Protein AF-A0A2V4E453-F1 (afdb_monomer)

Structure (mmCIF, N/CA/C/O backbone):
data_AF-A0A2V4E453-F1
#
_entry.id   AF-A0A2V4E453-F1
#
loop_
_atom_site.group_PDB
_atom_site.id
_atom_site.type_symbol
_atom_site.label_atom_id
_atom_site.label_alt_id
_atom_site.label_comp_id
_atom_site.label_asym_id
_atom_site.label_entity_id
_atom_site.label_seq_id
_atom_site.pdbx_PDB_ins_code
_atom_site.Cartn_x
_atom_site.Cartn_y
_atom_site.Cartn_z
_atom_site.occupancy
_atom_site.B_iso_or_equiv
_atom_site.auth_seq_id
_atom_site.auth_comp_id
_atom_site.auth_asym_id
_atom_site.auth_atom_id
_atom_site.pdbx_PDB_model_num
ATOM 1 N N . MET A 1 1 ? -11.123 -12.242 32.248 1.00 40.28 1 MET A N 1
ATOM 2 C CA . MET A 1 1 ? -11.750 -12.453 33.573 1.00 40.28 1 MET A CA 1
ATOM 3 C C . MET A 1 1 ? -11.151 -13.663 34.295 1.00 40.28 1 MET A C 1
ATOM 5 O O . MET A 1 1 ? -10.742 -13.491 35.431 1.00 40.28 1 MET A O 1
ATOM 9 N N . ILE A 1 2 ? -10.939 -14.805 33.621 1.00 36.38 2 ILE A N 1
ATOM 10 C CA . ILE A 1 2 ? -10.135 -15.949 34.124 1.00 36.38 2 ILE A CA 1
ATOM 11 C C . ILE A 1 2 ? -8.747 -15.535 34.652 1.00 36.38 2 ILE A C 1
ATOM 13 O O . ILE A 1 2 ? -8.344 -15.978 35.719 1.00 36.38 2 ILE A O 1
ATOM 17 N N . GLY A 1 3 ? -8.056 -14.605 33.980 1.00 37.12 3 GLY A N 1
ATOM 18 C CA . GLY A 1 3 ? -6.762 -14.096 34.457 1.00 37.12 3 GLY A CA 1
ATOM 19 C C . GLY A 1 3 ? -6.806 -13.432 35.843 1.00 37.12 3 GLY A C 1
ATOM 20 O O . GLY A 1 3 ? -5.866 -13.585 36.604 1.00 37.12 3 GLY A O 1
ATOM 21 N N . HIS A 1 4 ? -7.904 -12.764 36.217 1.00 36.34 4 HIS A N 1
ATOM 22 C CA . HIS A 1 4 ? -8.041 -12.149 37.549 1.00 36.34 4 HIS A CA 1
ATOM 23 C C . HIS A 1 4 ? -8.335 -13.181 38.650 1.00 36.34 4 HIS A C 1
ATOM 25 O O . HIS A 1 4 ? -7.918 -12.990 39.788 1.00 36.34 4 HIS A O 1
ATOM 31 N N . LEU A 1 5 ? -9.025 -14.276 38.312 1.00 36.66 5 LEU A N 1
ATOM 32 C CA . LEU A 1 5 ? -9.240 -15.406 39.221 1.00 36.66 5 LEU A CA 1
ATOM 33 C C . LEU A 1 5 ? -7.931 -16.158 39.484 1.00 36.66 5 LEU A C 1
ATOM 35 O O . LEU A 1 5 ? -7.655 -16.496 40.626 1.00 36.66 5 LEU A O 1
ATOM 39 N N . ILE A 1 6 ? -7.091 -16.336 38.461 1.00 40.25 6 ILE A N 1
ATOM 40 C CA . ILE A 1 6 ? -5.790 -17.006 38.595 1.00 40.25 6 ILE A CA 1
ATOM 41 C C . ILE A 1 6 ? -4.817 -16.164 39.446 1.00 40.25 6 ILE A C 1
ATOM 43 O O . ILE A 1 6 ? -4.213 -16.702 40.367 1.00 40.25 6 ILE A O 1
ATOM 47 N N . ILE A 1 7 ? -4.755 -14.841 39.241 1.00 36.50 7 ILE A N 1
ATOM 48 C CA . ILE A 1 7 ? -3.879 -13.919 39.999 1.00 36.50 7 ILE A CA 1
ATOM 49 C C . ILE A 1 7 ? -4.185 -13.899 41.508 1.00 36.50 7 ILE A C 1
ATOM 51 O O . ILE A 1 7 ? -3.265 -13.838 42.318 1.00 36.50 7 ILE A O 1
ATOM 55 N N . ASN A 1 8 ? -5.461 -13.961 41.910 1.00 34.75 8 ASN A N 1
ATOM 56 C CA . ASN A 1 8 ? -5.829 -13.985 43.335 1.00 34.75 8 ASN A CA 1
ATOM 57 C C . ASN A 1 8 ? -5.470 -15.302 44.026 1.00 34.75 8 ASN A C 1
ATOM 59 O O . ASN A 1 8 ? -5.319 -15.352 45.241 1.00 34.75 8 ASN A O 1
ATOM 63 N N . TYR A 1 9 ? -5.375 -16.370 43.250 1.00 36.59 9 TYR A N 1
ATOM 64 C CA . TYR A 1 9 ? -5.075 -17.694 43.749 1.00 36.59 9 TYR A CA 1
ATOM 65 C C . TYR A 1 9 ? -3.554 -17.957 43.761 1.00 36.59 9 TYR A C 1
ATOM 67 O O . TYR A 1 9 ? -3.063 -18.663 44.632 1.00 36.59 9 TYR A O 1
ATOM 75 N N . GLU A 1 10 ? -2.782 -17.340 42.855 1.00 39.22 10 GLU A N 1
ATOM 76 C CA . GLU A 1 10 ? -1.312 -17.442 42.727 1.00 39.22 10 GLU A CA 1
ATOM 77 C C . GLU A 1 10 ? -0.496 -17.101 43.994 1.00 39.22 10 GLU A C 1
ATOM 79 O O . GLU A 1 10 ? 0.698 -17.401 44.040 1.00 39.22 10 GLU A O 1
ATOM 84 N N . SER A 1 11 ? -1.099 -16.512 45.030 1.00 37.25 11 SER A N 1
ATOM 85 C CA . SER A 1 11 ? -0.417 -16.207 46.295 1.00 37.25 11 SER A CA 1
ATOM 86 C C . SER A 1 11 ? -0.322 -17.381 47.274 1.00 37.25 11 SER A C 1
ATOM 88 O O . SER A 1 11 ? 0.510 -17.327 48.177 1.00 37.25 11 SER A O 1
ATOM 90 N N . GLU A 1 12 ? -1.117 -18.443 47.109 1.00 42.88 12 GLU A N 1
ATOM 91 C CA . GLU A 1 12 ? -1.083 -19.623 47.983 1.00 42.88 12 GLU A CA 1
ATOM 92 C C . GLU A 1 12 ? -1.446 -20.893 47.200 1.00 42.88 12 GLU A C 1
ATOM 94 O O . GLU A 1 12 ? -2.620 -21.242 47.093 1.00 42.88 12 GLU A O 1
ATOM 99 N N . TRP A 1 13 ? -0.458 -21.638 46.688 1.00 47.81 13 TRP A N 1
ATOM 100 C CA . TRP A 1 13 ? -0.739 -22.982 46.168 1.00 47.81 13 TRP A CA 1
ATOM 101 C C . TRP A 1 13 ? 0.214 -24.055 46.678 1.00 47.81 13 TRP A C 1
ATOM 103 O O . TRP A 1 13 ? 1.418 -24.067 46.431 1.00 47.81 13 TRP A O 1
ATOM 113 N N . TYR A 1 14 ? -0.431 -24.991 47.361 1.00 52.28 14 TYR A N 1
ATOM 114 C CA . TYR A 1 14 ? -0.036 -26.354 47.658 1.00 52.28 14 TYR A CA 1
ATOM 115 C C . TYR A 1 14 ? -0.410 -27.228 46.451 1.00 52.28 14 TYR A C 1
ATOM 117 O O . TYR A 1 14 ? -1.550 -27.175 45.993 1.00 52.28 14 TYR A O 1
ATOM 125 N N . ALA A 1 15 ? 0.529 -28.012 45.924 1.00 49.22 15 ALA A N 1
ATOM 126 C CA . ALA A 1 15 ? 0.225 -29.032 44.924 1.00 49.22 15 ALA A CA 1
ATOM 127 C C . ALA A 1 15 ? 0.404 -30.408 45.571 1.00 49.22 15 ALA A C 1
ATOM 129 O O . ALA A 1 15 ? 1.529 -30.856 45.785 1.00 49.22 15 ALA A O 1
ATOM 130 N N . ASP A 1 16 ? -0.709 -31.048 45.918 1.00 55.22 16 ASP A N 1
ATOM 131 C CA . ASP A 1 16 ? -0.753 -32.456 46.292 1.00 55.22 16 ASP A CA 1
ATOM 132 C C . ASP A 1 16 ? -0.760 -33.361 45.061 1.00 55.22 16 ASP A C 1
ATOM 134 O O . ASP A 1 16 ? -1.177 -32.975 43.970 1.00 55.22 16 ASP A O 1
ATOM 138 N N . GLU A 1 17 ? -0.359 -34.616 45.260 1.00 58.91 17 GLU A N 1
ATOM 139 C CA . GLU A 1 17 ? -0.465 -35.671 44.247 1.00 58.91 17 GLU A CA 1
ATOM 140 C C . GLU A 1 17 ? -1.913 -35.860 43.755 1.00 58.91 17 GLU A C 1
ATOM 142 O O . GLU A 1 17 ? -2.145 -36.167 42.586 1.00 58.91 17 GLU A O 1
ATOM 147 N N . ALA A 1 18 ? -2.897 -35.604 44.624 1.00 65.06 18 ALA A N 1
ATOM 148 C CA . ALA A 1 18 ? -4.315 -35.663 44.283 1.00 65.06 18 ALA A CA 1
ATOM 149 C C . ALA A 1 18 ? -4.810 -34.455 43.457 1.00 65.06 18 ALA A C 1
ATOM 151 O O . ALA A 1 18 ? -5.952 -34.471 42.990 1.00 65.06 18 ALA A O 1
ATOM 152 N N . LEU A 1 19 ? -3.964 -33.436 43.240 1.00 66.50 19 LEU A N 1
ATOM 153 C CA . LEU A 1 19 ? -4.259 -32.219 42.478 1.00 66.50 19 LEU A CA 1
ATOM 154 C C . LEU A 1 19 ? -5.559 -31.526 42.924 1.00 66.50 19 LEU A C 1
ATOM 156 O O . LEU A 1 19 ? -6.244 -30.910 42.107 1.00 66.50 19 LEU A O 1
ATOM 160 N N . THR A 1 20 ? -5.923 -31.626 44.205 1.00 67.19 20 THR A N 1
ATOM 161 C CA . THR A 1 20 ? -7.247 -31.236 44.732 1.00 67.19 20 THR A CA 1
ATOM 162 C C . THR A 1 20 ? -7.608 -29.803 44.368 1.00 67.19 20 THR A C 1
ATOM 164 O O . THR A 1 20 ? -8.706 -29.511 43.905 1.00 67.19 20 THR A O 1
ATOM 167 N N . LYS A 1 21 ? -6.619 -28.930 44.479 1.00 63.09 21 LYS A N 1
ATOM 168 C CA . LYS A 1 21 ? -6.681 -27.507 44.181 1.00 63.09 21 LYS A CA 1
ATOM 169 C C . LYS A 1 21 ? -6.777 -27.177 42.682 1.00 63.09 21 LYS A C 1
ATOM 171 O O . LYS A 1 21 ? -7.444 -26.224 42.295 1.00 63.09 21 LYS A O 1
ATOM 176 N N . TRP A 1 22 ? -6.194 -28.009 41.824 1.00 66.00 22 TRP A N 1
ATOM 177 C CA . TRP A 1 22 ? -6.339 -27.903 40.368 1.00 66.00 22 TRP A CA 1
ATOM 178 C C . TRP A 1 22 ? -7.664 -28.479 39.866 1.00 66.00 22 TRP A C 1
ATOM 180 O O . TRP A 1 22 ? -8.128 -28.091 38.797 1.00 66.00 22 TRP A O 1
ATOM 190 N N . ASN A 1 23 ? -8.284 -29.379 40.631 1.00 71.88 23 ASN A N 1
ATOM 191 C CA . ASN A 1 23 ? -9.620 -29.886 40.335 1.00 71.88 23 ASN A CA 1
ATOM 192 C C . ASN A 1 23 ? -10.705 -28.832 40.622 1.00 71.88 23 ASN A C 1
ATOM 194 O O . ASN A 1 23 ? -11.706 -28.819 39.921 1.00 71.88 23 ASN A O 1
ATOM 198 N N . GLU A 1 24 ? -10.476 -27.871 41.528 1.00 71.31 24 GLU A N 1
ATOM 199 C CA . GLU A 1 24 ? -11.367 -26.701 41.695 1.00 71.31 24 GLU A CA 1
ATOM 200 C C . GLU A 1 24 ? -11.452 -25.851 40.406 1.00 71.31 24 GLU A C 1
ATOM 202 O O . GLU A 1 24 ? -12.472 -25.224 40.127 1.00 71.31 24 GLU A O 1
ATOM 207 N N . ILE A 1 25 ? -10.405 -25.856 39.570 1.00 68.00 25 ILE A N 1
ATOM 208 C CA . ILE A 1 25 ? -10.421 -25.185 38.258 1.00 68.00 25 ILE A CA 1
ATOM 209 C C . ILE A 1 25 ? -11.318 -25.932 37.259 1.00 68.00 25 ILE A C 1
ATOM 211 O O . ILE A 1 25 ? -11.908 -25.293 36.387 1.00 68.00 25 ILE A O 1
ATOM 215 N N . ASP A 1 26 ? -11.466 -27.254 37.387 1.00 74.06 26 ASP A N 1
ATOM 216 C CA . ASP A 1 26 ? -12.374 -28.031 36.535 1.00 74.06 26 ASP A CA 1
ATOM 217 C C . ASP A 1 26 ? -13.829 -27.571 36.750 1.00 74.06 26 ASP A C 1
ATOM 219 O O . ASP A 1 26 ? -14.558 -27.381 35.773 1.00 74.06 26 ASP A O 1
ATOM 223 N N . ASP A 1 27 ? -14.216 -27.299 38.001 1.00 76.38 27 ASP A N 1
ATOM 224 C CA . ASP A 1 27 ? -15.545 -26.778 38.349 1.00 76.38 27 ASP A CA 1
ATOM 225 C C . ASP A 1 27 ? -15.757 -25.358 37.793 1.00 76.38 27 ASP A C 1
ATOM 227 O O . ASP A 1 27 ? -16.796 -25.055 37.200 1.00 76.38 27 ASP A O 1
ATOM 231 N N . LEU A 1 28 ? -14.737 -24.495 37.879 1.00 71.75 28 LEU A N 1
ATOM 232 C CA . LEU A 1 28 ? -14.787 -23.136 37.323 1.00 71.75 28 LEU A CA 1
ATOM 233 C C . LEU A 1 28 ? -14.916 -23.114 35.792 1.00 71.75 28 LEU A C 1
ATOM 235 O O . LEU A 1 28 ? -15.565 -22.221 35.239 1.00 71.75 28 LEU A O 1
ATOM 239 N N . LEU A 1 29 ? -14.312 -24.077 35.090 1.00 70.75 29 LEU A N 1
ATOM 240 C CA . LEU A 1 29 ? -14.463 -24.211 33.638 1.00 70.75 29 LEU A CA 1
ATOM 241 C C . LEU A 1 29 ? -15.908 -24.553 33.248 1.00 70.75 29 LEU A C 1
ATOM 243 O O . LEU A 1 29 ? -16.385 -24.076 32.213 1.00 70.75 29 LEU A O 1
ATOM 247 N N . GLU A 1 30 ? -16.610 -25.344 34.063 1.00 80.25 30 GLU A N 1
ATOM 248 C CA . GLU A 1 30 ? -18.025 -25.663 33.839 1.00 80.25 30 GLU A CA 1
ATOM 249 C C . GLU A 1 30 ? -18.926 -24.461 34.162 1.00 80.25 30 GLU A C 1
ATOM 251 O O . GLU A 1 30 ? -19.830 -24.132 33.387 1.00 80.25 30 GLU A O 1
ATOM 256 N N . GLU A 1 31 ? -18.636 -23.725 35.240 1.00 77.69 31 GLU A N 1
ATOM 257 C CA . GLU A 1 31 ? -19.344 -22.478 35.550 1.00 77.69 31 GLU A CA 1
ATOM 258 C C . GLU A 1 31 ? -19.208 -21.435 34.430 1.00 77.69 31 GLU A C 1
ATOM 260 O O . GLU A 1 31 ? -20.178 -20.758 34.075 1.00 77.69 31 GLU A O 1
ATOM 265 N N . GLU A 1 32 ? -18.012 -21.288 33.858 1.00 73.62 32 GLU A N 1
ATOM 266 C CA . GLU A 1 32 ? -17.752 -20.336 32.777 1.00 73.62 32 GLU A CA 1
ATOM 267 C C . GLU A 1 32 ? -18.482 -20.722 31.486 1.00 73.62 32 GLU A C 1
ATOM 269 O O . GLU A 1 32 ? -19.086 -19.865 30.837 1.00 73.62 32 GLU A O 1
ATOM 274 N N . LYS A 1 33 ? -18.503 -22.013 31.136 1.00 84.31 33 LYS A N 1
ATOM 275 C CA . LYS A 1 33 ? -19.305 -22.526 30.015 1.00 84.31 33 LYS A CA 1
ATOM 276 C C . LYS A 1 33 ? -20.774 -22.149 30.183 1.00 84.31 33 LYS A C 1
ATOM 278 O O . LYS A 1 33 ? -21.385 -21.642 29.241 1.00 84.31 33 LYS A O 1
ATOM 283 N N . GLN A 1 34 ? -21.335 -22.327 31.381 1.00 84.94 34 GLN A N 1
ATOM 284 C CA . GLN A 1 34 ? -22.729 -21.967 31.634 1.00 84.94 34 GLN A CA 1
ATOM 285 C C . GLN A 1 34 ? -22.961 -20.451 31.534 1.00 84.94 34 GLN A C 1
ATOM 287 O O . GLN A 1 34 ? -23.951 -20.019 30.941 1.00 84.94 34 GLN A O 1
ATOM 292 N N . LYS A 1 35 ? -22.035 -19.624 32.039 1.00 78.94 35 LYS A N 1
ATOM 293 C CA . LYS A 1 35 ? -22.099 -18.157 31.889 1.00 78.94 35 LYS A CA 1
ATOM 294 C C . LYS A 1 35 ? -22.098 -17.730 30.420 1.00 78.94 35 LYS A C 1
ATOM 296 O O . LYS A 1 35 ? -22.889 -16.866 30.040 1.00 78.94 35 LYS A O 1
ATOM 301 N N . GLN A 1 36 ? -21.252 -18.339 29.590 1.00 70.44 36 GLN A N 1
ATOM 302 C CA . GLN A 1 36 ? -21.176 -18.032 28.160 1.00 70.44 36 GLN A CA 1
ATOM 303 C C . GLN A 1 36 ? -22.429 -18.471 27.403 1.00 70.44 36 GLN A C 1
ATOM 305 O O . GLN A 1 36 ? -22.935 -17.701 26.585 1.00 70.44 36 GLN A O 1
ATOM 310 N N . LYS A 1 37 ? -22.981 -19.650 27.717 1.00 87.38 37 LYS A N 1
ATOM 311 C CA . LYS A 1 37 ? -24.271 -20.088 27.165 1.00 87.38 37 LYS A CA 1
ATOM 312 C C . LYS A 1 37 ? -25.384 -19.098 27.499 1.00 87.38 37 LYS A C 1
ATOM 314 O O . LYS A 1 37 ? -26.047 -18.622 26.584 1.00 87.38 37 LYS A O 1
ATOM 319 N N . ASN A 1 38 ? -25.505 -18.693 28.763 1.00 87.50 38 ASN A N 1
ATOM 320 C CA . ASN A 1 38 ? -26.517 -17.721 29.190 1.00 87.50 38 ASN A CA 1
ATOM 321 C C . ASN A 1 38 ? -26.368 -16.364 28.468 1.00 87.50 38 ASN A C 1
ATOM 323 O O . ASN A 1 38 ? -27.360 -15.716 28.134 1.00 87.50 38 ASN A O 1
ATOM 327 N N . LEU A 1 39 ? -25.132 -15.916 28.209 1.00 83.62 39 LEU A N 1
ATOM 328 C CA . LEU A 1 39 ? -24.877 -14.679 27.466 1.00 83.62 39 LEU A CA 1
ATOM 329 C C . LEU A 1 39 ? -25.302 -14.796 25.996 1.00 83.62 39 LEU A C 1
ATOM 331 O O . LEU A 1 39 ? -25.915 -13.873 25.461 1.00 83.62 39 LEU A O 1
ATOM 335 N N . ILE A 1 40 ? -24.993 -15.924 25.355 1.00 79.38 40 ILE A N 1
ATOM 336 C CA . ILE A 1 40 ? -25.387 -16.199 23.970 1.00 79.38 40 ILE A CA 1
ATOM 337 C C . ILE A 1 40 ? -26.906 -16.312 23.860 1.00 79.38 40 ILE A C 1
ATOM 339 O O . ILE A 1 40 ? -27.481 -15.728 22.949 1.00 79.38 40 ILE A O 1
ATOM 343 N N . GLU A 1 41 ? -27.577 -16.978 24.799 1.00 87.00 41 GLU A N 1
ATOM 344 C CA . GLU A 1 41 ? -29.043 -17.028 24.840 1.00 87.00 41 GLU A CA 1
ATOM 345 C C . GLU A 1 41 ? -29.650 -15.628 24.909 1.00 87.00 41 GLU A C 1
ATOM 347 O O . GLU A 1 41 ? -30.504 -15.294 24.088 1.00 87.00 41 GLU A O 1
ATOM 352 N N . LYS A 1 42 ? -29.130 -14.772 25.797 1.00 88.31 42 LYS A N 1
ATOM 353 C CA . LYS A 1 42 ? -29.570 -13.377 25.900 1.00 88.31 42 LYS A CA 1
ATOM 354 C C . LYS A 1 42 ? -29.367 -12.609 24.589 1.00 88.31 42 LYS A C 1
ATOM 356 O O . LYS A 1 42 ? -30.260 -11.886 24.157 1.00 88.31 42 LYS A O 1
ATOM 361 N N . GLN A 1 43 ? -28.224 -12.784 23.927 1.00 84.38 43 GLN A N 1
ATOM 362 C CA . GLN A 1 43 ? -27.953 -12.152 22.632 1.00 84.38 43 GLN A CA 1
ATOM 363 C C . GLN A 1 43 ? -28.871 -12.677 21.522 1.00 84.38 43 GLN A C 1
ATOM 365 O O . GLN A 1 43 ? -29.301 -11.910 20.660 1.00 84.38 43 GLN A O 1
ATOM 370 N N . LEU A 1 44 ? -29.177 -13.974 21.512 1.00 85.25 44 LEU A N 1
ATOM 371 C CA . LEU A 1 44 ? -30.108 -14.566 20.553 1.00 85.25 44 LEU A CA 1
ATOM 372 C C . LEU A 1 44 ? -31.524 -14.008 20.752 1.00 85.25 44 LEU A C 1
ATOM 374 O O . LEU A 1 44 ? -32.204 -13.727 19.764 1.00 85.25 44 LEU A O 1
ATOM 378 N N . ASP A 1 45 ? -31.935 -13.794 22.003 1.00 89.88 45 ASP A N 1
ATOM 379 C CA . ASP A 1 45 ? -33.220 -13.183 22.352 1.00 89.88 45 ASP A CA 1
ATOM 380 C C . ASP A 1 45 ? -33.281 -11.709 21.924 1.00 89.88 45 ASP A C 1
ATOM 382 O O . ASP A 1 45 ? -34.229 -11.304 21.253 1.00 89.88 45 ASP A O 1
ATOM 386 N N . GLU A 1 46 ? -32.237 -10.923 22.210 1.00 90.69 46 GLU A N 1
ATOM 387 C CA . GLU A 1 46 ? -32.118 -9.514 21.791 1.00 90.69 46 GLU A CA 1
ATOM 388 C C . GLU A 1 46 ? -32.172 -9.343 20.261 1.00 90.69 46 GLU A C 1
ATOM 390 O O . GLU A 1 46 ? -32.668 -8.334 19.758 1.00 90.69 46 GLU A O 1
ATOM 395 N N . ASN A 1 47 ? -31.709 -10.345 19.509 1.00 86.88 47 ASN A N 1
ATOM 396 C CA . ASN A 1 47 ? -31.736 -10.360 18.045 1.00 86.88 47 ASN A CA 1
ATOM 397 C C . ASN A 1 47 ? -32.979 -11.056 17.452 1.00 86.88 47 ASN A C 1
ATOM 399 O O . ASN A 1 47 ? -33.023 -11.289 16.241 1.00 86.88 47 ASN A O 1
ATOM 403 N N . ASN A 1 48 ? -33.990 -11.390 18.266 1.00 92.06 48 ASN A N 1
ATOM 404 C CA . ASN A 1 48 ? -35.211 -12.098 17.853 1.00 92.06 48 ASN A CA 1
ATOM 405 C C . ASN A 1 48 ? -34.947 -13.422 17.102 1.00 92.06 48 ASN A C 1
ATOM 407 O O . ASN A 1 48 ? -35.712 -13.825 16.219 1.00 92.06 48 ASN A O 1
ATOM 411 N N . ILE A 1 49 ? -33.864 -14.129 17.436 1.00 82.88 49 ILE A N 1
ATOM 412 C CA . ILE A 1 49 ? -33.531 -15.423 16.834 1.00 82.88 49 ILE A CA 1
ATOM 413 C C . ILE A 1 49 ? -34.245 -16.526 17.619 1.00 82.88 49 ILE A C 1
ATOM 415 O O . ILE A 1 49 ? -33.744 -17.039 18.618 1.00 82.88 49 ILE A O 1
ATOM 419 N N . THR A 1 50 ? -35.425 -16.916 17.139 1.00 89.00 50 THR A N 1
ATOM 420 C CA . THR A 1 50 ? -36.293 -17.919 17.787 1.00 89.00 50 THR A CA 1
ATOM 421 C C . THR A 1 50 ? -36.200 -19.313 17.166 1.00 89.00 50 THR A C 1
ATOM 423 O O . THR A 1 50 ? -36.730 -20.274 17.716 1.00 89.00 50 THR A O 1
ATOM 426 N N . ILE A 1 51 ? -35.528 -19.444 16.016 1.00 91.62 51 ILE A N 1
ATOM 427 C CA . ILE A 1 51 ? -35.456 -20.699 15.261 1.00 91.62 51 ILE A CA 1
ATOM 428 C C . ILE A 1 51 ? -34.565 -21.715 16.011 1.00 91.62 51 ILE A C 1
ATOM 430 O O . ILE A 1 51 ? -33.363 -21.453 16.118 1.00 91.62 51 ILE A O 1
ATOM 434 N N . PRO A 1 52 ? -35.091 -22.882 16.448 1.00 90.38 52 PRO A N 1
ATOM 435 C CA . PRO A 1 52 ? -34.376 -23.811 17.334 1.00 90.38 52 PRO A CA 1
ATOM 436 C C . PRO A 1 52 ? -33.000 -24.240 16.819 1.00 90.38 52 PRO A C 1
ATOM 438 O O . PRO A 1 52 ? -32.005 -24.017 17.497 1.00 90.38 52 PRO A O 1
ATOM 441 N N . TYR A 1 53 ? -32.901 -24.700 15.565 1.00 88.75 53 TYR A N 1
ATOM 442 C CA . TYR A 1 53 ? -31.628 -25.199 15.026 1.00 88.75 53 TYR A CA 1
ATOM 443 C C . TYR A 1 53 ? -30.501 -24.150 15.024 1.00 88.75 53 TYR A C 1
ATOM 445 O O . TYR A 1 53 ? -29.329 -24.504 15.112 1.00 88.75 53 TYR A O 1
ATOM 453 N N . LYS A 1 54 ? -30.829 -22.853 14.905 1.00 79.88 54 LYS A N 1
ATOM 454 C CA . LYS A 1 54 ? -29.826 -21.775 14.936 1.00 79.88 54 LYS A CA 1
ATOM 455 C C . LYS A 1 54 ? -29.321 -21.523 16.350 1.00 79.88 54 LYS A C 1
ATOM 457 O O . LYS A 1 54 ? -28.149 -21.199 16.522 1.00 79.88 54 LYS A O 1
ATOM 462 N N . ARG A 1 55 ? -30.205 -21.659 17.338 1.00 89.25 55 ARG A N 1
ATOM 463 C CA . ARG A 1 55 ? -29.867 -21.516 18.756 1.00 89.25 55 ARG A CA 1
ATOM 464 C C . ARG A 1 55 ? -29.036 -22.706 19.218 1.00 89.25 55 ARG A C 1
ATOM 466 O O . ARG A 1 55 ? -27.967 -22.501 19.779 1.00 89.25 55 ARG A O 1
ATOM 473 N N . ASP A 1 56 ? -29.462 -23.916 18.863 1.00 89.69 56 ASP A N 1
ATOM 474 C CA . ASP A 1 56 ? -28.741 -25.153 19.170 1.00 89.69 56 ASP A CA 1
ATOM 475 C C . ASP A 1 56 ? -27.330 -25.126 18.578 1.00 89.69 56 ASP A C 1
ATOM 477 O O . ASP A 1 56 ? -26.364 -25.405 19.279 1.00 89.69 56 ASP A O 1
ATOM 481 N N . HIS A 1 57 ? -27.191 -24.691 17.321 1.00 85.31 57 HIS A N 1
ATOM 482 C CA . HIS A 1 57 ? -25.885 -24.519 16.684 1.00 85.31 57 HIS A CA 1
ATOM 483 C C . HIS A 1 57 ? -25.012 -23.468 17.394 1.00 85.31 57 HIS A C 1
ATOM 485 O O . HIS A 1 57 ? -23.805 -23.643 17.523 1.00 85.31 57 HIS A O 1
ATOM 491 N N . ALA A 1 58 ? -25.581 -22.349 17.851 1.00 78.94 58 ALA A N 1
ATOM 492 C CA . ALA A 1 58 ? -24.815 -21.331 18.572 1.00 78.94 58 ALA A CA 1
ATOM 493 C C . ALA A 1 58 ? -24.322 -21.836 19.940 1.00 78.94 58 ALA A C 1
ATOM 495 O O . ALA A 1 58 ? -23.194 -21.544 20.332 1.00 78.94 58 ALA A O 1
ATOM 496 N N . LEU A 1 59 ? -25.141 -22.624 20.642 1.00 87.44 59 LEU A N 1
ATOM 497 C CA . LEU A 1 59 ? -24.787 -23.213 21.933 1.00 87.44 59 LEU A CA 1
ATOM 498 C C . LEU A 1 59 ? -23.821 -24.396 21.793 1.00 87.44 59 LEU A C 1
ATOM 500 O O . LEU A 1 59 ? -22.921 -24.529 22.622 1.00 87.44 59 LEU A O 1
ATOM 504 N N . SER A 1 60 ? -23.937 -25.201 20.731 1.00 88.25 60 SER A N 1
ATOM 505 C CA . SER A 1 60 ? -23.028 -26.328 20.479 1.00 88.25 60 SER A CA 1
ATOM 506 C C . SER A 1 60 ? -21.596 -25.867 20.211 1.00 88.25 60 SER A C 1
ATOM 508 O O . SER A 1 60 ? -20.646 -26.539 20.595 1.00 88.25 60 SER A O 1
ATOM 510 N N . MET A 1 61 ? -21.416 -24.682 19.620 1.00 78.12 61 MET A N 1
ATOM 511 C CA . MET A 1 61 ? -20.089 -24.084 19.445 1.00 78.12 61 MET A CA 1
ATOM 512 C C . MET A 1 61 ? -19.400 -23.788 20.787 1.00 78.12 61 MET A C 1
ATOM 514 O O . MET A 1 61 ? -18.176 -23.869 20.874 1.00 78.12 61 MET A O 1
ATOM 518 N N . VAL A 1 62 ? -20.165 -23.468 21.839 1.00 78.31 62 VAL A N 1
ATOM 519 C CA . VAL A 1 62 ? -19.627 -23.286 23.200 1.00 78.31 62 VAL A CA 1
ATOM 520 C C . VAL A 1 62 ? -19.185 -24.626 23.777 1.00 78.31 62 VAL A C 1
ATOM 522 O O . VAL A 1 62 ? -18.115 -24.705 24.377 1.00 78.31 62 VAL A O 1
ATOM 525 N N . ASP A 1 63 ? -19.972 -25.681 23.556 1.00 83.94 63 ASP A N 1
ATOM 526 C CA . ASP A 1 63 ? -19.623 -27.040 23.979 1.00 83.94 63 ASP A CA 1
ATOM 527 C C . ASP A 1 63 ? -18.332 -27.522 23.302 1.00 83.94 63 ASP A C 1
ATOM 529 O O . ASP A 1 63 ? -17.417 -27.981 23.984 1.00 83.94 63 ASP A O 1
ATOM 533 N N . ASP A 1 64 ? -18.192 -27.312 21.990 1.00 78.81 64 ASP A N 1
ATOM 534 C CA . ASP A 1 64 ? -16.989 -27.681 21.235 1.00 78.81 64 ASP A CA 1
ATOM 535 C C . ASP A 1 64 ? -15.726 -26.960 21.736 1.00 78.81 64 ASP A C 1
ATOM 537 O O . ASP A 1 64 ? -14.632 -27.534 21.772 1.00 78.81 64 ASP A O 1
ATOM 541 N N . VAL A 1 65 ? -15.849 -25.679 22.095 1.00 69.56 65 VAL A N 1
ATOM 542 C CA . VAL A 1 65 ? -14.740 -24.883 22.646 1.00 69.56 65 VAL A CA 1
ATOM 543 C C . VAL A 1 65 ? -14.409 -25.327 24.069 1.00 69.56 65 VAL A C 1
ATOM 545 O O . VAL A 1 65 ? -13.228 -25.453 24.410 1.00 69.56 65 VAL A O 1
ATOM 548 N N . HIS A 1 66 ? -15.420 -25.608 24.889 1.00 76.62 66 HIS A N 1
ATOM 549 C CA . HIS A 1 66 ? -15.232 -26.110 26.244 1.00 76.62 66 HIS A CA 1
ATOM 550 C C . HIS A 1 66 ? -14.525 -27.474 26.253 1.00 76.62 66 HIS A C 1
ATOM 552 O O . HIS A 1 66 ? -13.524 -27.627 26.951 1.00 76.62 66 HIS A O 1
ATOM 558 N N . GLU A 1 67 ? -14.949 -28.431 25.423 1.00 77.00 67 GLU A N 1
ATOM 559 C CA . GLU A 1 67 ? -14.324 -29.761 25.346 1.00 77.00 67 GLU A CA 1
ATOM 560 C C . GLU A 1 67 ? -12.852 -29.690 24.920 1.00 77.00 67 GLU A C 1
ATOM 562 O O . GLU A 1 67 ? -11.981 -30.330 25.519 1.00 77.00 67 GLU A O 1
ATOM 567 N N . LYS A 1 68 ? -12.528 -28.835 23.942 1.00 72.19 68 LYS A N 1
ATOM 568 C CA . LYS A 1 68 ? -11.129 -28.568 23.565 1.00 72.19 68 LYS A CA 1
ATOM 569 C C . LYS A 1 68 ? -10.329 -27.994 24.732 1.00 72.19 68 LYS A C 1
ATOM 571 O O . LYS A 1 68 ? -9.194 -28.408 24.962 1.00 72.19 68 LYS A O 1
ATOM 576 N N . THR A 1 69 ? -10.919 -27.063 25.475 1.00 68.81 69 THR A N 1
ATOM 577 C CA . THR A 1 69 ? -10.271 -26.395 26.611 1.00 68.81 69 THR A CA 1
ATOM 578 C C . THR A 1 69 ? -10.001 -27.385 27.741 1.00 68.81 69 THR A C 1
ATOM 580 O O . THR A 1 69 ? -8.886 -27.439 28.258 1.00 68.81 69 THR A O 1
ATOM 583 N N . LYS A 1 70 ? -10.976 -28.240 28.056 1.00 75.00 70 LYS A N 1
ATOM 584 C CA . LYS A 1 70 ? -10.849 -29.328 29.028 1.00 75.00 70 LYS A CA 1
ATOM 585 C C . LYS A 1 70 ? -9.776 -30.334 28.618 1.00 75.00 70 LYS A C 1
ATOM 587 O O . LYS A 1 70 ? -8.949 -30.709 29.443 1.00 75.00 70 LYS A O 1
ATOM 592 N N . SER A 1 71 ? -9.729 -30.727 27.344 1.00 71.12 71 SER A N 1
ATOM 593 C CA . SER A 1 71 ? -8.693 -31.633 26.834 1.00 71.12 71 SER A CA 1
ATOM 594 C C . SER A 1 71 ? -7.285 -31.039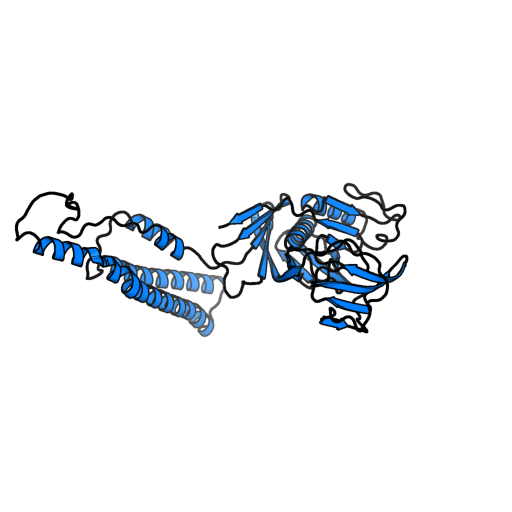 26.970 1.00 71.12 71 SER A C 1
ATOM 596 O O . SER A 1 71 ? -6.378 -31.717 27.453 1.00 71.12 71 SER A O 1
ATOM 598 N N . ILE A 1 72 ? -7.104 -29.760 26.623 1.00 69.56 72 ILE A N 1
ATOM 599 C CA . ILE A 1 72 ? -5.825 -29.052 26.792 1.00 69.56 72 ILE A CA 1
ATOM 600 C C . ILE A 1 72 ? -5.447 -28.948 28.273 1.00 69.56 72 ILE A C 1
ATOM 602 O O . ILE A 1 72 ? -4.285 -29.136 28.630 1.00 69.56 72 ILE A O 1
ATOM 606 N N . TRP A 1 73 ? -6.421 -28.677 29.141 1.00 75.75 73 TRP A N 1
ATOM 607 C CA . TRP A 1 73 ? -6.209 -28.596 30.581 1.00 75.75 73 TRP A CA 1
ATOM 608 C C . TRP A 1 73 ? -5.776 -29.933 31.190 1.00 75.75 73 TRP A C 1
ATOM 610 O O . TRP A 1 73 ? -4.841 -29.980 31.985 1.00 75.75 73 TRP A O 1
ATOM 620 N N . GLN A 1 74 ? -6.378 -31.042 30.761 1.00 75.50 74 GLN A N 1
ATOM 621 C CA . GLN A 1 74 ? -5.957 -32.375 31.197 1.00 75.50 74 GLN A CA 1
ATOM 622 C C . GLN A 1 74 ? -4.539 -32.711 30.725 1.00 75.50 74 GLN A C 1
ATOM 624 O O . GLN A 1 74 ? -3.726 -33.192 31.512 1.00 75.50 74 GLN A O 1
ATOM 629 N N . LEU A 1 75 ? -4.198 -32.387 29.474 1.00 69.62 75 LEU A N 1
ATOM 630 C CA . LEU A 1 75 ? -2.825 -32.537 28.984 1.00 69.62 75 LEU A CA 1
ATOM 631 C C . LEU A 1 75 ? -1.833 -31.711 29.810 1.00 69.62 75 LEU A C 1
ATOM 633 O O . LEU A 1 75 ? -0.727 -32.176 30.069 1.00 69.62 75 LEU A O 1
ATOM 637 N N . GLU A 1 76 ? -2.228 -30.524 30.267 1.00 64.50 76 GLU A N 1
ATOM 638 C CA . GLU A 1 76 ? -1.391 -29.694 31.130 1.00 64.50 76 GLU A CA 1
ATOM 639 C C . GLU A 1 76 ? -1.150 -30.317 32.505 1.00 64.50 76 GLU A C 1
ATOM 641 O O . GLU A 1 76 ? -0.009 -30.338 32.9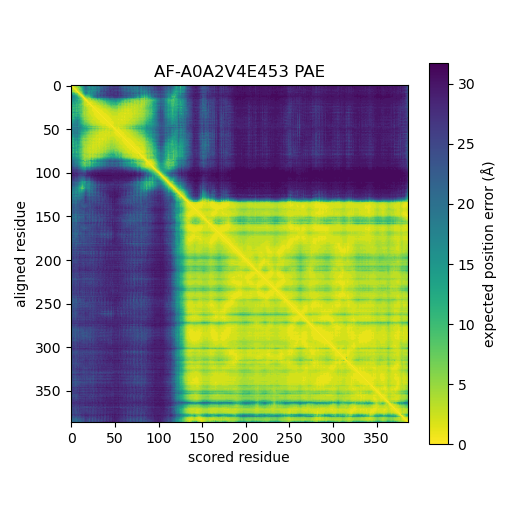87 1.00 64.50 76 GLU A O 1
ATOM 646 N N . LYS A 1 77 ? -2.208 -30.862 33.116 1.00 69.94 77 LYS A N 1
ATOM 647 C CA . LYS A 1 77 ? -2.107 -31.582 34.388 1.00 69.94 77 LYS A CA 1
ATOM 648 C C . LYS A 1 77 ? -1.118 -32.745 34.277 1.00 69.94 77 LYS A C 1
ATOM 650 O O . LYS A 1 77 ? -0.223 -32.865 35.113 1.00 69.94 77 LYS A O 1
ATOM 655 N N . GLU A 1 78 ? -1.216 -33.538 33.212 1.00 74.94 78 GLU A N 1
ATOM 656 C CA . GLU A 1 78 ? -0.385 -34.733 33.019 1.00 74.94 78 GLU A CA 1
ATOM 657 C C . GLU A 1 78 ? 1.052 -34.439 32.573 1.00 74.94 78 GLU A C 1
ATOM 659 O O . GLU A 1 78 ? 1.991 -35.050 33.074 1.00 74.94 78 GLU A O 1
ATOM 664 N N . GLN A 1 79 ? 1.250 -33.532 31.616 1.00 65.81 79 GLN A N 1
ATOM 665 C CA . GLN A 1 79 ? 2.555 -33.360 30.965 1.00 65.81 79 GLN A CA 1
ATOM 666 C C . GLN A 1 79 ? 3.432 -32.304 31.627 1.00 65.81 79 GLN A C 1
ATOM 668 O O . GLN A 1 79 ? 4.639 -32.275 31.388 1.00 65.81 79 GLN A O 1
ATOM 673 N N . ARG A 1 80 ? 2.846 -31.416 32.436 1.00 60.34 80 ARG A N 1
ATOM 674 C CA . ARG A 1 80 ? 3.580 -30.314 33.061 1.00 60.34 80 ARG A CA 1
ATOM 675 C C . ARG A 1 80 ? 3.419 -30.266 34.567 1.00 60.34 80 ARG A C 1
ATOM 677 O O . ARG A 1 80 ? 4.436 -30.189 35.251 1.00 60.34 80 ARG A O 1
ATOM 684 N N . ILE A 1 81 ? 2.197 -30.323 35.094 1.00 65.62 81 ILE A N 1
ATOM 685 C CA . ILE A 1 81 ? 1.974 -30.146 36.538 1.00 65.62 81 ILE A CA 1
ATOM 686 C C . ILE A 1 81 ? 2.500 -31.357 37.314 1.00 65.62 81 ILE A C 1
ATOM 688 O O . ILE A 1 81 ? 3.368 -31.181 38.165 1.00 65.62 81 ILE A O 1
ATOM 692 N N . LYS A 1 82 ? 2.069 -32.581 36.974 1.00 68.12 82 LYS A N 1
ATOM 693 C CA . LYS A 1 82 ? 2.535 -33.802 37.657 1.00 68.12 82 LYS A CA 1
ATOM 694 C C . LYS A 1 82 ? 4.057 -34.007 37.581 1.00 68.12 82 LYS A C 1
ATOM 696 O O . LYS A 1 82 ? 4.656 -34.227 38.628 1.00 68.12 82 LYS A O 1
ATOM 701 N N . PRO A 1 83 ? 4.732 -33.863 36.420 1.00 63.84 83 PRO A N 1
ATOM 702 C CA . PRO A 1 83 ? 6.189 -34.008 36.348 1.00 63.84 83 PRO A CA 1
ATOM 703 C C . PRO A 1 83 ? 6.957 -32.904 37.089 1.00 63.84 83 PRO A C 1
ATOM 705 O O . PRO A 1 83 ? 8.120 -33.085 37.437 1.00 63.84 83 PRO A O 1
ATOM 708 N N . SER A 1 84 ? 6.319 -31.760 37.361 1.00 59.94 84 SER A N 1
ATOM 709 C CA . SER A 1 84 ? 6.914 -30.686 38.166 1.00 59.94 84 SER A CA 1
ATOM 710 C C . SER A 1 84 ? 6.857 -30.961 39.677 1.00 59.94 84 SER A C 1
ATOM 712 O O . SER A 1 84 ? 7.438 -30.197 40.446 1.00 59.94 84 SER A O 1
ATOM 714 N N . LEU A 1 85 ? 6.235 -32.065 40.116 1.00 62.53 85 LEU A N 1
ATOM 715 C CA . LEU A 1 85 ? 6.205 -32.523 41.514 1.00 62.53 85 LEU A CA 1
ATOM 716 C C . LEU A 1 85 ? 7.482 -33.282 41.936 1.00 62.53 85 LEU A C 1
ATOM 718 O O . LEU A 1 85 ? 7.480 -34.009 42.927 1.00 62.53 85 LEU A O 1
ATOM 722 N N . TRP A 1 86 ? 8.597 -33.082 41.225 1.00 59.88 86 TRP A N 1
ATOM 723 C CA . TRP A 1 86 ? 9.912 -33.682 41.507 1.00 59.88 86 TRP A CA 1
ATOM 724 C C . TRP A 1 86 ? 10.425 -33.415 42.935 1.00 59.88 86 TRP A C 1
ATOM 726 O O . TRP A 1 86 ? 11.285 -34.134 43.444 1.00 59.88 86 TRP A O 1
ATOM 736 N N . TRP A 1 87 ? 9.895 -32.387 43.606 1.00 56.81 87 TRP A N 1
ATOM 737 C CA . TRP A 1 87 ? 10.226 -32.070 44.991 1.00 56.81 87 TRP A CA 1
ATOM 738 C C . TRP A 1 87 ? 9.842 -33.198 45.959 1.00 56.81 87 TRP A C 1
ATOM 740 O O . TRP A 1 87 ? 10.526 -33.355 46.965 1.00 56.81 87 TRP A O 1
ATOM 750 N N . LEU A 1 88 ? 8.809 -34.002 45.665 1.00 56.88 88 LEU A N 1
ATOM 751 C CA . LEU A 1 88 ? 8.401 -35.133 46.506 1.00 56.88 88 LEU A CA 1
ATOM 752 C C . LEU A 1 88 ? 9.477 -36.226 46.498 1.00 56.88 88 LEU A C 1
ATOM 754 O O . LEU A 1 88 ? 9.880 -36.711 47.552 1.00 56.88 88 LEU A O 1
ATOM 758 N N . GLU A 1 89 ? 10.013 -36.551 45.320 1.00 60.31 89 GLU A N 1
ATOM 759 C CA . GLU A 1 89 ? 11.118 -37.503 45.156 1.00 60.31 89 GLU A CA 1
ATOM 760 C C . GLU A 1 89 ? 12.407 -36.995 45.824 1.00 60.31 89 GLU A C 1
ATOM 762 O O . GLU A 1 89 ? 13.132 -37.753 46.476 1.00 60.31 89 GLU A O 1
ATOM 767 N N . VAL A 1 90 ? 12.682 -35.691 45.721 1.00 56.53 90 VAL A N 1
ATOM 768 C CA . VAL A 1 90 ? 13.849 -35.060 46.357 1.00 56.53 90 VAL A CA 1
ATOM 769 C C . VAL A 1 90 ? 13.702 -34.972 47.882 1.00 56.53 90 VAL A C 1
ATOM 771 O O . VAL A 1 90 ? 14.662 -35.251 48.596 1.00 56.53 90 VAL A O 1
ATOM 774 N N . ALA A 1 91 ? 12.513 -34.674 48.406 1.00 56.09 91 ALA A N 1
ATOM 775 C CA . ALA A 1 91 ? 12.240 -34.681 49.844 1.00 56.09 91 ALA A CA 1
ATOM 776 C C . ALA A 1 91 ? 12.312 -36.103 50.438 1.00 56.09 91 ALA A C 1
ATOM 778 O O . ALA A 1 91 ? 12.937 -36.307 51.481 1.00 56.09 91 ALA A O 1
ATOM 779 N N . LEU A 1 92 ? 11.743 -37.104 49.752 1.00 60.38 92 LEU A N 1
ATOM 780 C CA . LEU A 1 92 ? 11.801 -38.513 50.163 1.00 60.38 92 LEU A CA 1
ATOM 781 C C . LEU A 1 92 ? 13.237 -39.062 50.136 1.00 60.38 92 LEU A C 1
ATOM 783 O O . LEU A 1 92 ? 13.659 -39.730 51.081 1.00 60.38 92 LEU A O 1
ATOM 787 N N . SER A 1 93 ? 14.015 -38.746 49.095 1.00 60.06 93 SER A N 1
ATOM 788 C CA . SER A 1 93 ? 15.414 -39.187 48.980 1.00 60.06 93 SER A CA 1
ATOM 789 C C . SER A 1 93 ? 16.340 -38.536 50.018 1.00 60.06 93 SER A C 1
ATOM 791 O O . SER A 1 93 ? 17.245 -39.196 50.537 1.00 60.06 93 SER A O 1
ATOM 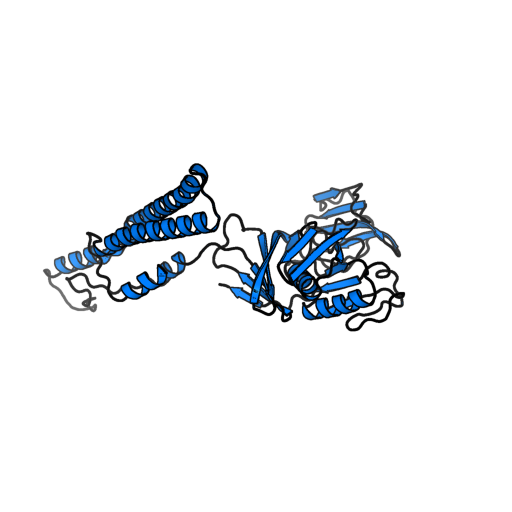793 N N . GLN A 1 94 ? 16.089 -37.281 50.404 1.00 53.97 94 GLN A N 1
ATOM 794 C CA . GLN A 1 94 ? 16.813 -36.619 51.497 1.00 53.97 94 GLN A CA 1
ATOM 795 C C . GLN A 1 94 ? 16.496 -37.226 52.873 1.00 53.97 94 GLN A C 1
ATOM 797 O O . GLN A 1 94 ? 17.407 -37.402 53.688 1.00 53.97 94 GLN A O 1
ATOM 802 N N . ALA A 1 95 ? 15.244 -37.624 53.126 1.00 55.50 95 ALA A N 1
ATOM 803 C CA . ALA A 1 95 ? 14.869 -38.305 54.367 1.00 55.50 95 ALA A CA 1
ATOM 804 C C . ALA A 1 95 ? 15.594 -39.659 54.528 1.00 55.50 95 ALA A C 1
ATOM 806 O O . ALA A 1 95 ? 16.011 -40.010 55.632 1.00 55.50 95 ALA A O 1
ATOM 807 N N . THR A 1 96 ? 15.836 -40.383 53.428 1.00 51.84 96 THR A N 1
ATOM 808 C CA . THR A 1 96 ? 16.574 -41.662 53.440 1.00 51.84 96 THR A CA 1
ATOM 809 C C . THR A 1 96 ? 18.095 -41.538 53.603 1.00 51.84 96 THR A C 1
ATOM 811 O O . THR A 1 96 ? 18.741 -42.509 53.986 1.00 51.84 96 THR A O 1
ATOM 814 N N . LEU A 1 97 ? 18.689 -40.364 53.361 1.00 50.72 97 LEU A N 1
ATOM 815 C CA . LEU A 1 97 ? 20.140 -40.140 53.487 1.00 50.72 97 LEU A CA 1
ATOM 816 C C . LEU A 1 97 ? 20.584 -39.779 54.915 1.00 50.72 97 LEU A C 1
ATOM 818 O O . LEU A 1 97 ? 21.778 -39.739 55.202 1.00 50.72 97 LEU A O 1
ATOM 822 N N . SER A 1 98 ? 19.638 -39.562 55.830 1.00 47.84 98 SER A N 1
ATOM 823 C CA . SER A 1 98 ? 19.913 -39.099 57.198 1.00 47.84 98 SER A CA 1
ATOM 824 C C . SER A 1 98 ? 20.398 -40.197 58.159 1.00 47.84 98 SER A C 1
ATOM 826 O O . SER A 1 98 ? 20.540 -39.941 59.353 1.00 47.84 98 SER A O 1
ATOM 828 N N . SER A 1 99 ? 20.674 -41.414 57.674 1.00 46.94 99 SER A N 1
ATOM 829 C CA . SER A 1 99 ? 21.072 -42.545 58.522 1.00 46.94 99 SER A CA 1
ATOM 830 C C . SER A 1 99 ? 22.482 -43.101 58.295 1.00 46.94 99 SER A C 1
ATOM 832 O O . SER A 1 99 ? 22.760 -44.168 58.828 1.00 46.94 99 SER A O 1
ATOM 834 N N . ASN A 1 100 ? 23.394 -42.434 57.571 1.00 44.06 100 ASN A N 1
ATOM 835 C CA . ASN A 1 100 ? 24.798 -42.879 57.499 1.00 44.06 100 ASN A CA 1
ATOM 836 C C . ASN A 1 100 ? 25.819 -41.719 57.517 1.00 44.06 100 ASN A C 1
ATOM 838 O O . ASN A 1 100 ? 25.738 -40.770 56.746 1.00 44.06 100 ASN A O 1
ATOM 842 N N . ASN A 1 101 ? 26.787 -41.835 58.432 1.00 45.72 101 ASN A N 1
ATOM 843 C CA . ASN A 1 101 ? 27.852 -40.885 58.785 1.00 45.72 101 ASN A CA 1
ATOM 844 C C . ASN A 1 101 ? 28.807 -40.499 57.630 1.00 45.72 101 ASN A C 1
ATOM 846 O O . ASN A 1 101 ? 29.308 -41.404 56.970 1.00 45.72 101 ASN A O 1
ATOM 850 N N . GLN A 1 102 ? 29.194 -39.209 57.520 1.00 39.34 102 GLN A N 1
ATOM 851 C CA . GLN A 1 102 ? 30.585 -38.678 57.629 1.00 39.34 102 GLN A CA 1
ATOM 852 C C . GLN A 1 102 ? 30.783 -37.257 57.024 1.00 39.34 102 GLN A C 1
ATOM 854 O O . GLN A 1 102 ? 30.599 -37.054 55.833 1.00 39.34 102 GLN A O 1
ATOM 859 N N . THR A 1 103 ? 31.304 -36.338 57.860 1.00 36.50 103 THR A N 1
ATOM 860 C CA . THR A 1 103 ? 32.115 -35.105 57.605 1.00 36.50 103 THR A CA 1
ATOM 861 C C . THR A 1 103 ? 31.627 -33.960 56.675 1.00 36.50 103 THR A C 1
ATOM 863 O O . THR A 1 103 ? 30.983 -34.197 55.661 1.00 36.50 103 THR A O 1
ATOM 866 N N . PRO A 1 104 ? 31.957 -32.677 56.983 1.00 50.72 104 PRO A N 1
ATOM 867 C CA . PRO A 1 104 ? 31.183 -31.522 56.518 1.00 50.72 104 PRO A CA 1
ATOM 868 C C . PRO A 1 104 ? 31.895 -30.694 55.435 1.00 50.72 104 PRO A C 1
ATOM 870 O O . PRO A 1 104 ? 32.778 -29.920 55.782 1.00 50.72 104 PRO A O 1
ATOM 873 N N . GLN A 1 105 ? 31.483 -30.772 54.162 1.00 45.19 105 GLN A N 1
ATOM 874 C CA . GLN A 1 105 ? 31.758 -29.728 53.148 1.00 45.19 105 GLN A CA 1
ATOM 875 C C . GLN A 1 105 ? 30.721 -29.712 52.008 1.00 45.19 105 GLN A C 1
ATOM 877 O O . GLN A 1 105 ? 31.026 -29.976 50.850 1.00 45.19 105 GLN A O 1
ATOM 882 N N . THR A 1 106 ? 29.475 -29.372 52.323 1.00 35.25 106 THR A N 1
ATOM 883 C CA . THR A 1 106 ? 28.556 -28.617 51.446 1.00 35.25 106 THR A CA 1
ATOM 884 C C . THR A 1 106 ? 27.395 -28.169 52.333 1.00 35.25 106 THR A C 1
ATOM 886 O O . THR A 1 106 ? 26.962 -28.969 53.166 1.00 35.25 106 THR A O 1
ATOM 889 N N . PRO A 1 107 ? 26.891 -26.924 52.243 1.00 36.09 107 PRO A N 1
ATOM 890 C CA . PRO A 1 107 ? 25.666 -26.578 52.946 1.00 36.09 107 PRO A CA 1
ATOM 891 C C . PRO A 1 107 ? 24.585 -27.537 52.455 1.00 36.09 107 PRO A C 1
ATOM 893 O O . PRO A 1 107 ? 24.336 -27.615 51.250 1.00 36.09 107 PRO A O 1
ATOM 896 N N . ALA A 1 108 ? 23.973 -28.292 53.366 1.00 42.38 108 ALA A N 1
ATOM 897 C CA . ALA A 1 108 ? 22.733 -28.976 53.049 1.00 42.38 108 ALA A CA 1
ATOM 898 C C . ALA A 1 108 ? 21.774 -27.923 52.471 1.00 42.38 108 ALA A C 1
ATOM 900 O O . ALA A 1 108 ? 21.659 -26.826 53.022 1.00 42.38 108 ALA A O 1
ATOM 901 N N . LEU A 1 109 ? 21.101 -28.231 51.361 1.00 43.31 109 LEU A N 1
ATOM 902 C CA . LEU A 1 109 ? 19.947 -27.472 50.867 1.00 43.31 109 LEU A CA 1
ATOM 903 C C . LEU A 1 109 ? 18.782 -27.649 51.866 1.00 43.31 109 LEU A C 1
ATOM 905 O O . LEU A 1 109 ? 17.742 -28.209 51.550 1.00 43.31 109 LEU A O 1
ATOM 909 N N . SER A 1 110 ? 18.977 -27.233 53.117 1.00 45.56 110 SER A N 1
ATOM 910 C CA . SER A 1 110 ? 18.141 -27.565 54.273 1.00 45.56 110 SER A CA 1
ATOM 911 C C . SER A 1 110 ? 16.924 -26.653 54.432 1.00 45.56 110 SER A C 1
ATOM 913 O O . SER A 1 110 ? 16.477 -26.435 55.551 1.00 45.56 110 SER A O 1
ATOM 915 N N . ASN A 1 111 ? 16.381 -26.122 53.335 1.00 45.34 111 ASN A N 1
ATOM 916 C CA . ASN A 1 111 ? 15.162 -25.304 53.360 1.00 45.34 111 ASN A CA 1
ATOM 917 C C . ASN A 1 111 ? 14.014 -25.905 52.532 1.00 45.34 111 ASN A C 1
ATOM 919 O O . ASN A 1 111 ? 13.025 -25.221 52.283 1.00 45.34 111 ASN A O 1
ATOM 923 N N . LEU A 1 112 ? 14.112 -27.167 52.105 1.00 47.91 112 LEU A N 1
ATOM 924 C CA . LEU A 1 112 ? 12.946 -27.905 51.621 1.00 47.91 112 LEU A CA 1
ATOM 925 C C . LEU A 1 112 ? 12.270 -28.548 52.830 1.00 47.91 112 LEU A C 1
ATOM 927 O O . LEU A 1 112 ? 12.803 -29.465 53.450 1.00 47.91 112 LEU A O 1
ATOM 931 N N . SER A 1 113 ? 11.122 -27.999 53.211 1.00 46.41 113 SER A N 1
ATOM 932 C CA . SER A 1 113 ? 10.325 -28.538 54.304 1.00 46.41 113 SER A CA 1
ATOM 933 C C . SER A 1 113 ? 9.800 -29.930 53.935 1.00 46.41 113 SER A C 1
ATOM 935 O O . SER A 1 113 ? 9.312 -30.141 52.826 1.00 46.41 113 SER A O 1
ATOM 937 N N . ALA A 1 114 ? 9.865 -30.878 54.874 1.00 43.62 114 ALA A N 1
ATOM 938 C CA . ALA A 1 114 ? 9.353 -32.242 54.700 1.00 43.62 114 ALA A CA 1
ATOM 939 C C . ALA A 1 114 ? 7.819 -32.305 54.527 1.00 43.62 114 ALA A C 1
ATOM 941 O O . ALA A 1 114 ? 7.279 -33.362 54.218 1.00 43.62 114 ALA A O 1
ATOM 942 N N . ASP A 1 115 ? 7.119 -31.179 54.708 1.00 48.09 115 ASP A N 1
ATOM 943 C CA . ASP A 1 115 ? 5.700 -31.023 54.367 1.00 48.09 115 ASP A CA 1
ATOM 944 C C . ASP A 1 115 ? 5.457 -30.635 52.894 1.00 48.09 115 ASP A C 1
ATOM 946 O O . ASP A 1 115 ? 4.308 -30.458 52.491 1.00 48.09 115 ASP A O 1
ATOM 950 N N . GLY A 1 116 ? 6.521 -30.503 52.093 1.00 45.12 116 GLY A N 1
ATOM 951 C CA . GLY A 1 116 ? 6.432 -30.292 50.652 1.00 45.12 116 GLY A CA 1
ATOM 952 C C . GLY A 1 116 ? 6.274 -28.855 50.177 1.00 45.12 116 GLY A C 1
ATOM 953 O O . GLY A 1 116 ? 5.986 -28.612 49.006 1.00 45.12 116 GLY A O 1
ATOM 954 N N . LYS A 1 117 ? 6.457 -27.875 51.062 1.00 44.94 117 LYS A N 1
ATOM 955 C CA . LYS A 1 117 ? 6.325 -26.460 50.700 1.00 44.94 117 LYS A CA 1
ATOM 956 C C . LYS A 1 117 ? 7.550 -25.970 49.931 1.00 44.94 117 LYS A C 1
ATOM 958 O O . LYS A 1 117 ? 8.565 -25.606 50.525 1.00 44.94 117 LYS A O 1
ATOM 963 N N . ALA A 1 118 ? 7.437 -25.915 48.608 1.00 43.88 118 ALA A N 1
ATOM 964 C CA . ALA A 1 118 ? 8.376 -25.219 47.738 1.00 43.88 118 ALA A CA 1
ATOM 965 C C . ALA A 1 118 ? 7.660 -24.080 46.994 1.00 43.88 118 ALA A C 1
ATOM 967 O O . ALA A 1 118 ? 6.640 -24.289 46.343 1.00 43.88 118 ALA A O 1
ATOM 968 N N . TRP A 1 119 ? 8.197 -22.863 47.100 1.00 42.38 119 TRP A N 1
ATOM 969 C CA . TRP A 1 119 ? 7.677 -21.681 46.413 1.00 42.38 119 TRP A CA 1
ATOM 970 C C . TRP A 1 119 ? 8.188 -21.673 44.969 1.00 42.38 119 TRP A C 1
ATOM 972 O O . TRP A 1 119 ? 9.368 -21.405 44.740 1.00 42.38 119 TRP A O 1
ATOM 982 N N . PHE A 1 120 ? 7.326 -21.948 43.990 1.00 45.75 120 PHE A N 1
ATOM 983 C CA . PHE A 1 120 ? 7.679 -21.831 42.574 1.00 45.75 120 PHE A CA 1
ATOM 984 C C . PHE A 1 120 ? 6.704 -20.916 41.836 1.00 45.75 120 PHE A C 1
ATOM 986 O O . PHE A 1 120 ? 5.540 -21.247 41.643 1.00 45.75 120 PHE A O 1
ATOM 993 N N . ILE A 1 121 ? 7.224 -19.801 41.328 1.00 40.09 121 ILE A N 1
ATOM 994 C CA . ILE A 1 121 ? 6.693 -19.146 40.133 1.00 40.09 121 ILE A CA 1
ATOM 995 C C . ILE A 1 121 ? 7.645 -19.559 39.015 1.00 40.09 121 ILE A C 1
ATOM 997 O O . ILE A 1 121 ? 8.828 -19.242 39.104 1.00 40.09 121 ILE A O 1
ATOM 1001 N N . HIS A 1 122 ? 7.182 -20.257 37.973 1.00 36.56 122 HIS A N 1
ATOM 1002 C CA . HIS A 1 122 ? 8.000 -20.440 36.768 1.00 36.56 122 HIS A CA 1
ATOM 1003 C C . HIS A 1 122 ? 7.676 -19.308 35.775 1.00 36.56 122 HIS A C 1
ATOM 1005 O O . HIS A 1 122 ? 6.703 -19.435 35.017 1.00 36.56 122 HIS A O 1
ATOM 1011 N N . PRO A 1 123 ? 8.464 -18.210 35.719 1.00 38.09 123 PRO A N 1
ATOM 1012 C CA . PRO A 1 123 ? 8.053 -16.957 35.065 1.00 38.09 123 PRO A CA 1
ATOM 1013 C C . PRO A 1 123 ? 7.839 -17.117 33.554 1.00 38.09 123 PRO A C 1
ATOM 1015 O O . PRO A 1 123 ? 6.996 -16.464 32.947 1.00 38.09 123 PRO A O 1
ATOM 1018 N N . VAL A 1 124 ? 8.570 -18.051 32.943 1.00 37.47 124 VAL A N 1
ATOM 1019 C CA . VAL A 1 124 ? 8.542 -18.313 31.496 1.00 37.47 124 VAL A CA 1
ATOM 1020 C C . VAL A 1 124 ? 7.258 -19.028 31.055 1.00 37.47 124 VAL A C 1
ATOM 1022 O O . VAL A 1 124 ? 6.837 -18.914 29.908 1.00 37.47 124 VAL A O 1
ATOM 1025 N N . SER A 1 125 ? 6.600 -19.756 31.959 1.00 39.28 125 SER A N 1
ATOM 1026 C CA . SER A 1 125 ? 5.508 -20.665 31.595 1.00 39.28 125 SER A CA 1
ATOM 1027 C C . SER A 1 125 ? 4.107 -20.048 31.722 1.00 39.28 125 SER A C 1
ATOM 1029 O O . SER A 1 125 ? 3.163 -20.558 31.117 1.00 39.28 125 SER A O 1
ATOM 1031 N N . VAL A 1 126 ? 4.005 -18.934 32.456 1.00 40.59 126 VAL A N 1
ATOM 1032 C CA . VAL A 1 126 ? 2.821 -18.066 32.569 1.00 40.59 126 VAL A CA 1
ATOM 1033 C C . VAL A 1 126 ? 2.761 -17.105 31.374 1.00 40.59 126 VAL A C 1
ATOM 1035 O O . VAL A 1 126 ? 1.708 -16.958 30.763 1.00 40.59 126 VAL A O 1
ATOM 1038 N N . MET A 1 127 ? 3.904 -16.562 30.933 1.00 38.22 127 MET A N 1
ATOM 1039 C CA . MET A 1 127 ? 3.992 -15.719 29.727 1.00 38.22 127 MET A CA 1
ATOM 1040 C C . MET A 1 127 ? 3.537 -16.442 28.446 1.00 38.22 127 MET A C 1
ATOM 1042 O O . MET A 1 127 ? 2.837 -15.857 27.628 1.00 38.22 127 MET A O 1
ATOM 1046 N N . GLY A 1 128 ? 3.861 -17.731 28.288 1.00 37.06 128 GLY A N 1
ATOM 1047 C CA . GLY A 1 128 ? 3.507 -18.502 27.086 1.00 37.06 128 GLY A CA 1
ATOM 1048 C C . GLY A 1 128 ? 2.026 -18.887 26.945 1.00 37.06 128 GLY A C 1
ATOM 1049 O O . GLY A 1 128 ? 1.633 -19.360 25.885 1.00 37.06 128 GLY A O 1
ATOM 1050 N N . ARG A 1 129 ? 1.190 -18.710 27.982 1.00 41.66 129 ARG A N 1
ATOM 1051 C CA . ARG A 1 129 ? -0.248 -19.072 27.953 1.00 41.66 129 ARG A CA 1
ATOM 1052 C C . ARG A 1 129 ? -1.190 -17.894 27.694 1.00 41.66 129 ARG A C 1
ATOM 1054 O O . ARG A 1 129 ? -2.376 -18.117 27.470 1.00 41.66 129 ARG A O 1
ATOM 1061 N N . PHE A 1 130 ? -0.675 -16.665 27.693 1.00 45.16 130 PHE A N 1
ATOM 1062 C CA . PHE A 1 130 ? -1.441 -15.450 27.384 1.00 45.16 130 PHE A CA 1
ATOM 1063 C C . PHE A 1 130 ? -1.229 -14.942 25.953 1.00 45.16 130 PHE A C 1
ATOM 1065 O O . PHE A 1 130 ? -1.828 -13.941 25.561 1.00 45.16 130 PHE A O 1
ATOM 1072 N N . ILE A 1 131 ? -0.420 -15.640 25.149 1.00 50.00 131 ILE A N 1
ATOM 1073 C CA . ILE A 1 131 ? -0.215 -15.289 23.748 1.00 50.00 131 ILE A CA 1
ATOM 1074 C C . ILE A 1 131 ? -1.395 -15.814 22.931 1.00 50.00 131 ILE A C 1
ATOM 1076 O O . ILE A 1 131 ? -1.417 -16.967 22.514 1.00 50.00 131 ILE A O 1
ATOM 1080 N N . SER A 1 132 ? -2.398 -14.967 22.701 1.00 53.34 132 SER A N 1
ATOM 1081 C CA . SER A 1 132 ? -3.395 -15.234 21.664 1.00 53.34 132 SER A CA 1
ATOM 1082 C C . SER A 1 132 ? -2.744 -14.974 20.301 1.00 53.34 132 SER A C 1
ATOM 1084 O O . SER A 1 132 ? -2.327 -13.835 20.059 1.00 53.34 132 SER A O 1
ATOM 1086 N N . PRO A 1 133 ? -2.625 -15.978 19.408 1.00 64.44 133 PRO A N 1
ATOM 1087 C CA . PRO A 1 133 ? -2.050 -15.772 18.088 1.00 64.44 133 PRO A CA 1
ATOM 1088 C C . PRO A 1 133 ? -2.851 -14.710 17.332 1.00 64.44 133 PRO A C 1
ATOM 1090 O O . PRO A 1 133 ? -4.025 -14.896 17.011 1.00 64.44 133 PRO A O 1
ATOM 1093 N N . GLY A 1 134 ? -2.217 -13.577 17.058 1.00 81.88 134 GLY A N 1
ATOM 1094 C CA . GLY A 1 134 ? -2.863 -12.411 16.475 1.00 81.88 134 GLY A CA 1
ATOM 1095 C C . GLY A 1 134 ? -2.622 -12.280 14.975 1.00 81.88 134 GLY A C 1
ATOM 1096 O O . GLY A 1 134 ? -2.060 -13.153 14.309 1.00 81.88 134 GLY A O 1
ATOM 1097 N N . ILE A 1 135 ? -3.019 -11.129 14.446 1.00 92.31 135 ILE A N 1
ATOM 1098 C CA . ILE A 1 135 ? -2.609 -10.630 13.135 1.00 92.31 135 ILE A CA 1
ATOM 1099 C C . ILE A 1 135 ? -1.830 -9.336 13.347 1.00 92.31 135 ILE A C 1
ATOM 1101 O O . ILE A 1 135 ? -2.219 -8.499 14.163 1.00 92.31 135 ILE A O 1
ATOM 1105 N N . VAL A 1 136 ? -0.733 -9.161 12.609 1.00 95.31 136 VAL A N 1
ATOM 1106 C CA . VAL A 1 136 ? -0.021 -7.880 12.602 1.00 95.31 136 VAL A CA 1
ATOM 1107 C C . VAL A 1 136 ? -0.975 -6.804 12.076 1.00 95.31 136 VAL A C 1
ATOM 1109 O O . VAL A 1 136 ? -1.515 -6.924 10.971 1.00 95.31 136 VAL A O 1
ATOM 1112 N N . THR A 1 137 ? -1.200 -5.769 12.882 1.00 96.75 137 THR A N 1
ATOM 1113 C CA . THR A 1 137 ? -2.248 -4.772 12.644 1.00 96.75 137 THR A CA 1
ATOM 1114 C C . THR A 1 137 ? -1.654 -3.375 12.546 1.00 96.75 137 THR A C 1
ATOM 1116 O O . THR A 1 137 ? -0.909 -2.935 13.417 1.00 96.75 137 THR A O 1
ATOM 1119 N N . TYR A 1 138 ? -1.998 -2.662 11.479 1.00 98.25 138 TYR A N 1
ATOM 1120 C CA . TYR A 1 138 ? -1.751 -1.234 11.343 1.00 98.25 138 TYR A CA 1
ATOM 1121 C C . TYR A 1 138 ? -2.926 -0.470 11.952 1.00 98.25 138 TYR A C 1
ATOM 1123 O O . TYR A 1 138 ? -4.031 -0.493 11.405 1.00 98.25 138 TYR A O 1
ATOM 1131 N N . HIS A 1 139 ? -2.676 0.209 13.067 1.00 98.12 139 HIS A N 1
ATOM 1132 C CA . HIS A 1 139 ? -3.617 1.124 13.700 1.00 98.12 139 HIS A CA 1
ATOM 1133 C C . HIS A 1 139 ? -3.361 2.545 13.199 1.00 98.12 139 HIS A C 1
ATOM 1135 O O . HIS A 1 139 ? -2.252 3.067 13.315 1.00 98.12 139 HIS A O 1
ATOM 1141 N N . ILE A 1 140 ? -4.390 3.150 12.614 1.00 98.44 140 ILE A N 1
ATOM 1142 C CA . ILE A 1 140 ? -4.347 4.458 11.962 1.00 98.44 140 ILE A CA 1
ATOM 1143 C C . ILE A 1 140 ? -5.252 5.385 12.759 1.00 98.44 140 ILE A C 1
ATOM 1145 O O . ILE A 1 140 ? -6.461 5.188 12.784 1.00 98.44 140 ILE A O 1
ATOM 1149 N N . TYR A 1 141 ? -4.681 6.377 13.423 1.00 97.69 141 TYR A N 1
ATOM 1150 C CA . TYR A 1 141 ? -5.421 7.255 14.318 1.00 97.69 141 TYR A CA 1
ATOM 1151 C C . TYR A 1 141 ? -5.848 8.530 13.603 1.00 97.69 141 TYR A C 1
ATOM 1153 O O . TYR A 1 141 ? -5.123 9.054 12.754 1.00 97.69 141 TYR A O 1
ATOM 1161 N N . HIS A 1 142 ? -7.024 9.046 13.965 1.00 97.31 142 HIS A N 1
ATOM 1162 C CA . HIS A 1 142 ? -7.564 10.298 13.441 1.00 97.31 142 HIS A CA 1
ATOM 1163 C C . HIS A 1 142 ? -6.546 11.450 13.486 1.00 97.31 142 HIS A C 1
ATOM 1165 O O . HIS A 1 142 ? -6.561 12.293 12.599 1.00 97.31 142 HIS A O 1
ATOM 1171 N N . ASP A 1 143 ? -5.652 11.496 14.472 1.00 96.06 143 ASP A N 1
ATOM 1172 C CA . ASP A 1 143 ? -4.663 12.563 14.657 1.00 96.06 143 ASP A CA 1
ATOM 1173 C C . ASP A 1 143 ? -3.479 12.510 13.668 1.00 96.06 143 ASP A C 1
ATOM 1175 O O . ASP A 1 143 ? -2.675 13.440 13.625 1.00 96.06 143 ASP A O 1
ATOM 1179 N N . GLY A 1 144 ? -3.385 11.471 12.831 1.00 95.44 144 GLY A N 1
ATOM 1180 C CA . GLY A 1 144 ? -2.276 11.253 11.896 1.00 95.44 144 GLY A CA 1
ATOM 1181 C C . GLY A 1 144 ? -1.267 10.197 12.357 1.00 95.44 144 GLY A C 1
ATOM 1182 O O . GLY A 1 144 ? -0.415 9.780 11.564 1.00 95.44 144 GLY A O 1
ATOM 1183 N N . LYS A 1 145 ? -1.350 9.721 13.609 1.00 95.88 145 LYS A N 1
ATOM 1184 C CA . LYS A 1 145 ? -0.457 8.676 14.125 1.00 95.88 145 LYS A CA 1
ATOM 1185 C C . LYS A 1 145 ? -0.744 7.340 13.437 1.00 95.88 145 LYS A C 1
ATOM 1187 O O . LYS A 1 145 ? -1.894 6.958 13.228 1.00 95.88 145 LYS A O 1
ATOM 1192 N N . ILE A 1 146 ? 0.314 6.592 13.128 1.00 96.81 146 ILE A N 1
ATOM 1193 C CA . ILE A 1 146 ? 0.220 5.219 12.622 1.00 96.81 146 ILE A CA 1
ATOM 1194 C C . ILE A 1 146 ? 1.123 4.323 13.466 1.00 96.81 146 ILE A C 1
ATOM 1196 O O . ILE A 1 146 ? 2.310 4.612 13.643 1.00 96.81 146 ILE A O 1
ATOM 1200 N N . GLU A 1 147 ? 0.567 3.220 13.955 1.00 96.12 147 GLU A N 1
ATOM 1201 C CA . GLU A 1 147 ? 1.290 2.212 14.725 1.00 96.12 147 GLU A CA 1
ATOM 1202 C C . GLU A 1 147 ? 1.163 0.838 14.069 1.00 96.12 147 GLU A C 1
ATOM 1204 O O . GLU A 1 147 ? 0.083 0.449 13.626 1.00 96.12 147 GLU A O 1
ATOM 1209 N N . LYS A 1 148 ? 2.266 0.089 14.020 1.00 96.12 148 LYS A N 1
ATOM 1210 C CA . LYS A 1 148 ? 2.292 -1.313 13.590 1.00 96.12 148 LYS A CA 1
ATOM 1211 C C . LYS A 1 148 ? 2.371 -2.186 14.836 1.00 96.12 148 LYS A C 1
ATOM 1213 O O . LYS A 1 148 ? 3.419 -2.259 15.470 1.00 96.12 148 LYS A O 1
ATOM 1218 N N . HIS A 1 149 ? 1.261 -2.818 15.192 1.00 93.50 149 HIS A N 1
ATOM 1219 C CA . HIS A 1 149 ? 1.161 -3.719 16.336 1.00 93.50 149 HIS A CA 1
ATOM 1220 C C . HIS A 1 149 ? 1.487 -5.139 15.879 1.00 93.50 149 HIS A C 1
ATOM 1222 O O . HIS A 1 149 ? 0.849 -5.672 14.967 1.00 93.50 149 HIS A O 1
ATOM 1228 N N . ILE A 1 150 ? 2.510 -5.733 16.484 1.00 89.75 150 ILE A N 1
ATOM 1229 C CA . ILE A 1 150 ? 3.035 -7.054 16.149 1.00 89.75 150 ILE A CA 1
ATOM 1230 C C . ILE A 1 150 ? 2.728 -7.977 17.334 1.00 89.75 150 ILE A C 1
ATOM 1232 O O . ILE A 1 150 ? 3.304 -7.782 18.405 1.00 89.75 150 ILE A O 1
ATOM 1236 N N . PRO A 1 151 ? 1.821 -8.958 17.179 1.00 83.56 151 PRO A N 1
ATOM 1237 C CA . PRO A 1 151 ? 1.544 -9.919 18.239 1.00 83.56 151 PRO A CA 1
ATOM 1238 C C . PRO A 1 151 ? 2.757 -10.833 18.460 1.00 83.56 151 PRO A C 1
ATOM 1240 O O . PRO A 1 151 ? 3.506 -11.101 17.517 1.00 83.56 151 PRO A O 1
ATOM 1243 N N . GLN A 1 152 ? 2.928 -11.345 19.684 1.00 79.81 152 GLN A N 1
ATOM 1244 C CA . GLN A 1 152 ? 4.043 -12.250 20.017 1.00 79.81 152 GLN A CA 1
ATOM 1245 C C . GLN A 1 152 ? 4.015 -13.532 19.175 1.00 79.81 152 GLN A C 1
ATOM 1247 O O . GLN A 1 152 ? 5.060 -14.008 18.736 1.00 79.81 152 GLN A O 1
ATOM 1252 N N . GLU A 1 153 ? 2.817 -14.042 18.878 1.00 80.44 153 GLU A N 1
ATOM 1253 C CA . GLU A 1 153 ? 2.604 -15.102 17.897 1.00 80.44 153 GLU A CA 1
ATOM 1254 C C . GLU A 1 153 ? 1.592 -14.665 16.839 1.00 80.44 153 GLU A C 1
ATOM 1256 O O . GLU A 1 153 ? 0.576 -14.036 17.135 1.00 80.44 153 GLU A O 1
ATOM 1261 N N . ILE A 1 154 ? 1.858 -15.020 15.582 1.00 82.50 154 ILE A N 1
ATOM 1262 C CA . ILE A 1 154 ? 0.942 -14.779 14.464 1.00 82.50 154 ILE A CA 1
ATOM 1263 C C . ILE A 1 154 ? 0.140 -16.056 14.215 1.00 82.50 154 ILE A C 1
ATOM 1265 O O . ILE A 1 154 ? 0.720 -17.130 14.024 1.00 82.50 154 ILE A O 1
ATOM 1269 N N . SER A 1 155 ? -1.191 -15.939 14.167 1.00 79.56 155 SER A N 1
ATOM 1270 C CA . SER A 1 155 ? -2.068 -17.068 13.840 1.00 79.56 155 SER A CA 1
ATOM 1271 C C . SER A 1 155 ? -1.697 -17.682 12.490 1.00 79.56 155 SER A C 1
ATOM 1273 O O . SER A 1 155 ? -1.316 -16.982 11.546 1.00 79.56 155 SER A O 1
ATOM 1275 N N . LYS A 1 156 ? -1.840 -19.008 12.367 1.00 81.38 156 LYS A N 1
ATOM 1276 C CA . LYS A 1 156 ? -1.509 -19.740 11.133 1.00 81.38 156 LYS A CA 1
ATOM 1277 C C . LYS A 1 156 ? -2.248 -19.175 9.916 1.00 81.38 156 LYS A C 1
ATOM 1279 O O . LYS A 1 156 ? -1.628 -19.052 8.860 1.00 81.38 156 LYS A O 1
ATOM 1284 N N . ASP A 1 157 ? -3.495 -18.748 10.098 1.00 83.31 157 ASP A N 1
ATOM 1285 C CA . ASP A 1 157 ? -4.342 -18.187 9.037 1.00 83.31 157 ASP A CA 1
ATOM 1286 C C . ASP A 1 157 ? -3.909 -16.772 8.603 1.00 83.31 157 ASP A C 1
ATOM 1288 O O . ASP A 1 157 ? -4.301 -16.290 7.538 1.00 83.31 157 ASP A O 1
ATOM 1292 N N . TYR A 1 158 ? -3.050 -16.113 9.395 1.00 88.12 158 TYR A N 1
ATOM 1293 C CA . TYR A 1 158 ? -2.621 -14.723 9.209 1.00 88.12 158 TYR A CA 1
ATOM 1294 C C . TYR A 1 158 ? -1.124 -14.544 8.920 1.00 88.12 158 TYR A C 1
ATOM 1296 O O . TYR A 1 158 ? -0.659 -13.410 8.813 1.00 88.12 158 TYR A O 1
ATOM 1304 N N . LYS A 1 159 ? -0.360 -15.628 8.718 1.00 84.25 159 LYS A N 1
ATOM 1305 C CA . LYS A 1 159 ? 1.106 -15.583 8.514 1.00 84.25 159 LYS A CA 1
ATOM 1306 C C . LYS A 1 159 ? 1.599 -14.611 7.432 1.00 84.25 159 LYS A C 1
ATOM 1308 O O . LYS A 1 159 ? 2.731 -14.149 7.516 1.00 84.25 159 LYS A O 1
ATOM 1313 N N . GLN A 1 160 ? 0.785 -14.327 6.417 1.00 94.00 160 GLN A N 1
ATOM 1314 C CA . GLN A 1 160 ? 1.113 -13.418 5.309 1.00 94.00 160 GLN A CA 1
ATOM 1315 C C . GLN A 1 160 ? 0.014 -12.377 5.085 1.00 94.00 160 GLN A C 1
ATOM 1317 O O . GLN A 1 160 ? -0.294 -12.006 3.955 1.00 94.00 160 GLN A O 1
ATOM 1322 N N . LYS A 1 161 ? -0.613 -11.924 6.175 1.00 95.94 161 LYS A N 1
ATOM 1323 C CA . LYS A 1 161 ? -1.688 -10.936 6.128 1.00 95.94 161 LYS A CA 1
ATOM 1324 C C . LYS A 1 161 ? -1.412 -9.777 7.078 1.00 95.94 161 LYS A C 1
ATOM 1326 O O . LYS A 1 161 ? -0.880 -9.975 8.167 1.00 95.94 161 LYS A O 1
ATOM 1331 N N . TYR A 1 162 ? -1.808 -8.579 6.662 1.00 97.94 162 TYR A N 1
ATOM 1332 C CA . TYR A 1 162 ? -1.890 -7.405 7.528 1.00 97.94 162 TYR A CA 1
ATOM 1333 C C . TYR A 1 162 ? -3.324 -6.935 7.651 1.00 97.94 162 TYR A C 1
ATOM 1335 O O . TYR A 1 162 ? -4.048 -6.882 6.657 1.00 97.94 162 TYR A O 1
ATOM 1343 N N . LYS A 1 163 ? -3.717 -6.565 8.868 1.00 98.06 163 LYS A N 1
ATOM 1344 C CA . LYS A 1 163 ? -4.998 -5.920 9.155 1.00 98.06 163 LYS A CA 1
ATOM 1345 C C . LYS A 1 163 ? -4.802 -4.409 9.239 1.00 98.06 163 LYS A C 1
ATOM 1347 O O . LYS A 1 163 ? -3.790 -3.950 9.760 1.00 98.06 163 LYS A O 1
ATOM 1352 N N . TYR A 1 164 ? -5.774 -3.646 8.756 1.00 98.69 164 TYR A N 1
ATOM 1353 C CA . TYR A 1 164 ? -5.789 -2.187 8.837 1.00 98.69 164 TYR A CA 1
ATOM 1354 C C . TYR A 1 164 ? -7.026 -1.729 9.605 1.00 98.69 164 TYR A C 1
ATOM 1356 O O . TYR A 1 164 ? -8.155 -2.012 9.192 1.00 98.69 164 TYR A O 1
ATOM 1364 N N . VAL A 1 165 ? -6.806 -1.023 10.713 1.00 98.44 165 VAL A N 1
ATOM 1365 C CA . VAL A 1 165 ? -7.853 -0.495 11.595 1.00 98.44 165 VAL A CA 1
ATOM 1366 C C . VAL A 1 165 ? -7.696 1.014 11.696 1.00 98.44 165 VAL A C 1
ATOM 1368 O O . VAL A 1 165 ? -6.614 1.506 12.009 1.00 98.44 165 VAL A O 1
ATOM 1371 N N . TYR A 1 166 ? -8.774 1.745 11.430 1.00 98.50 166 TYR A N 1
ATOM 1372 C CA . TYR A 1 166 ? -8.840 3.186 11.648 1.00 98.50 166 TYR A CA 1
ATOM 1373 C C . TYR A 1 166 ? -9.522 3.492 12.985 1.00 98.50 166 TYR A C 1
ATOM 1375 O O . TYR A 1 166 ? -10.548 2.891 13.296 1.00 98.50 166 TYR A O 1
ATOM 1383 N N . HIS A 1 167 ? -8.966 4.427 13.750 1.00 97.56 167 HIS A N 1
ATOM 1384 C CA . HIS A 1 167 ? -9.533 4.952 14.991 1.00 97.56 167 HIS A CA 1
ATOM 1385 C C . HIS A 1 167 ? -10.053 6.366 14.744 1.00 97.56 167 HIS A C 1
ATOM 1387 O O . HIS A 1 167 ? -9.274 7.248 14.375 1.00 97.56 167 HIS A O 1
ATOM 1393 N N . ASP A 1 168 ? -11.358 6.577 14.927 1.00 95.75 168 ASP A N 1
ATOM 1394 C CA . ASP A 1 168 ? -11.983 7.892 14.736 1.00 95.75 168 ASP A CA 1
ATOM 1395 C C . ASP A 1 168 ? -11.633 8.890 15.862 1.00 95.75 168 ASP A C 1
ATOM 1397 O O . ASP A 1 168 ? -10.891 8.580 16.794 1.00 95.75 168 ASP A O 1
ATOM 1401 N N . GLU A 1 169 ? -12.172 10.111 15.796 1.00 94.25 169 GLU A N 1
ATOM 1402 C CA . GLU A 1 169 ? -11.973 11.160 16.816 1.00 94.25 169 GLU A CA 1
ATOM 1403 C C . GLU A 1 169 ? -12.371 10.739 18.238 1.00 94.25 169 GLU A C 1
ATOM 1405 O O . GLU A 1 169 ? -11.857 11.274 19.218 1.00 94.25 169 GLU A O 1
ATOM 1410 N N . LYS A 1 170 ? -13.297 9.784 18.363 1.00 94.50 170 LYS A N 1
ATOM 1411 C CA . LYS A 1 170 ? -13.769 9.237 19.639 1.00 94.50 170 LYS A CA 1
ATOM 1412 C C . LYS A 1 170 ? -13.052 7.932 19.993 1.00 94.50 170 LYS A C 1
ATOM 1414 O O . LYS A 1 170 ? -13.447 7.271 20.951 1.00 94.50 170 LYS A O 1
ATOM 1419 N N . ASN A 1 171 ? -12.016 7.575 19.233 1.00 91.38 171 ASN A N 1
ATOM 1420 C CA . ASN A 1 171 ? -11.252 6.343 19.346 1.00 91.38 171 ASN A CA 1
ATOM 1421 C C . ASN A 1 171 ? -12.107 5.073 19.152 1.00 91.38 171 ASN A C 1
ATOM 1423 O O . ASN A 1 171 ? -11.797 4.021 19.709 1.00 91.38 171 ASN A O 1
ATOM 1427 N N . ASN A 1 172 ? -13.194 5.163 18.375 1.00 93.81 172 ASN A N 1
ATOM 1428 C CA . ASN A 1 172 ? -13.925 3.979 17.933 1.00 93.81 172 ASN A CA 1
ATOM 1429 C C . ASN A 1 172 ? -13.134 3.271 16.834 1.00 93.81 172 ASN A C 1
ATOM 1431 O O . ASN A 1 172 ? -12.607 3.915 15.924 1.00 93.81 172 ASN A O 1
ATOM 1435 N N . GLU A 1 173 ? -13.119 1.941 16.879 1.00 95.12 173 GLU A N 1
ATOM 1436 C CA . GLU A 1 173 ? -12.416 1.130 15.891 1.00 95.12 173 GLU A CA 1
ATOM 1437 C C . GLU A 1 173 ? -13.255 0.858 14.639 1.00 95.12 173 GLU A C 1
ATOM 1439 O O . GLU A 1 173 ? -14.434 0.479 14.681 1.00 95.12 173 GLU A O 1
ATOM 1444 N N . HIS A 1 174 ? -12.590 0.991 13.498 1.00 96.31 174 HIS A N 1
ATOM 1445 C CA . HIS A 1 174 ? -13.113 0.710 12.175 1.00 96.31 174 HIS A CA 1
ATOM 1446 C C . HIS A 1 174 ? -12.168 -0.258 11.465 1.00 96.31 174 HIS A C 1
ATOM 1448 O O . HIS A 1 174 ? -11.124 0.140 10.948 1.00 96.31 174 HIS A O 1
ATOM 1454 N N . GLU A 1 175 ? -12.522 -1.543 11.429 1.00 97.38 175 GLU A N 1
ATOM 1455 C CA . GLU A 1 175 ? -11.788 -2.530 10.634 1.00 97.38 175 GLU A CA 1
ATOM 1456 C C . GLU A 1 175 ? -12.014 -2.270 9.143 1.00 97.38 175 GLU A C 1
ATOM 1458 O O . GLU A 1 175 ? -13.118 -2.457 8.631 1.00 97.38 175 GLU A O 1
ATOM 1463 N N . ILE A 1 176 ? -10.974 -1.804 8.451 1.00 98.06 176 ILE A N 1
ATOM 1464 C CA . ILE A 1 176 ? -11.090 -1.355 7.061 1.00 98.06 176 ILE A CA 1
ATOM 1465 C C . ILE A 1 176 ? -10.867 -2.512 6.093 1.00 98.06 176 ILE A C 1
ATOM 1467 O O . ILE A 1 176 ? -11.663 -2.716 5.179 1.00 98.06 176 ILE A O 1
ATOM 1471 N N . CYS A 1 177 ? -9.766 -3.251 6.256 1.00 97.25 177 CYS A N 1
ATOM 1472 C CA . CYS A 1 177 ? -9.449 -4.396 5.404 1.00 97.25 177 CYS A CA 1
ATOM 1473 C C . CYS A 1 177 ? -8.363 -5.300 6.006 1.00 97.25 177 CYS A C 1
ATOM 1475 O O . CYS A 1 177 ? -7.623 -4.910 6.913 1.00 97.25 177 CYS A O 1
ATOM 1477 N N . ILE A 1 178 ? -8.247 -6.501 5.435 1.00 97.56 178 ILE A N 1
ATOM 1478 C CA . ILE A 1 178 ? -7.119 -7.416 5.615 1.00 97.56 178 ILE A CA 1
ATOM 1479 C C . ILE A 1 178 ? -6.497 -7.654 4.238 1.00 97.56 178 ILE A C 1
ATOM 1481 O O . ILE A 1 178 ? -7.211 -7.965 3.286 1.00 97.56 178 ILE A O 1
ATOM 1485 N N . CYS A 1 179 ? -5.181 -7.494 4.128 1.00 97.31 179 CYS A N 1
ATOM 1486 C CA . CYS A 1 179 ? -4.449 -7.586 2.866 1.00 97.31 179 CYS A CA 1
ATOM 1487 C C . CYS A 1 179 ? -3.391 -8.679 2.925 1.00 97.31 179 CYS A C 1
ATOM 1489 O O . CYS A 1 179 ? -2.663 -8.777 3.913 1.00 97.31 179 CYS A O 1
ATOM 1491 N N . ASP A 1 180 ? -3.261 -9.439 1.841 1.00 97.56 180 ASP A N 1
ATOM 1492 C CA . ASP A 1 180 ? -2.118 -10.327 1.641 1.00 97.56 180 ASP A CA 1
ATOM 1493 C C . ASP A 1 180 ? -0.845 -9.514 1.405 1.00 97.56 180 ASP A C 1
ATOM 1495 O O . ASP A 1 180 ? -0.864 -8.480 0.724 1.00 97.56 180 ASP A O 1
ATOM 1499 N N . TRP A 1 181 ? 0.272 -10.004 1.931 1.00 97.31 181 TRP A N 1
ATOM 1500 C CA . TRP A 1 181 ? 1.590 -9.443 1.676 1.00 97.31 181 TRP A CA 1
ATOM 1501 C C . TRP A 1 181 ? 2.600 -10.526 1.318 1.00 97.31 181 TRP A C 1
ATOM 1503 O O . TRP A 1 181 ? 2.470 -11.692 1.684 1.00 97.31 181 TRP A O 1
ATOM 1513 N N . HIS A 1 182 ? 3.642 -10.123 0.604 1.00 97.12 182 HIS A N 1
ATOM 1514 C CA . HIS A 1 182 ? 4.786 -10.973 0.302 1.00 97.12 182 HIS A CA 1
ATOM 1515 C C . HIS A 1 182 ? 6.076 -10.156 0.359 1.00 97.12 182 HIS A C 1
ATOM 1517 O O . HIS A 1 182 ? 6.056 -8.923 0.410 1.00 97.12 182 HIS A O 1
ATOM 1523 N N . THR A 1 183 ? 7.217 -10.845 0.354 1.00 96.94 183 THR A N 1
ATOM 1524 C CA . THR A 1 183 ? 8.526 -10.188 0.258 1.00 96.94 183 THR A CA 1
ATOM 1525 C C . THR A 1 183 ? 9.033 -10.171 -1.177 1.00 96.94 183 THR A C 1
ATOM 1527 O O . THR A 1 183 ? 8.874 -11.129 -1.931 1.00 96.94 183 THR A O 1
ATOM 1530 N N . THR A 1 184 ? 9.704 -9.088 -1.551 1.00 95.75 184 THR A N 1
ATOM 1531 C CA . THR A 1 184 ? 10.546 -9.031 -2.753 1.00 95.75 184 THR A CA 1
ATOM 1532 C C . THR A 1 184 ? 11.850 -8.313 -2.424 1.00 95.75 184 THR A C 1
ATOM 1534 O O . THR A 1 184 ? 11.975 -7.656 -1.388 1.00 95.75 184 THR A O 1
ATOM 1537 N N . LYS A 1 185 ? 12.855 -8.446 -3.291 1.00 97.00 185 LYS A N 1
ATOM 1538 C CA . LYS A 1 185 ? 14.082 -7.654 -3.173 1.00 97.00 185 LYS A CA 1
ATOM 1539 C C . LYS A 1 185 ? 13.761 -6.185 -3.398 1.00 97.00 185 LYS A C 1
ATOM 1541 O O . LYS A 1 185 ? 13.135 -5.853 -4.405 1.00 97.00 185 LYS A O 1
ATOM 1546 N N . GLU A 1 186 ? 14.235 -5.329 -2.502 1.00 97.19 186 GLU A N 1
ATOM 1547 C CA . GLU A 1 186 ? 14.148 -3.883 -2.662 1.00 97.19 186 GLU A CA 1
ATOM 1548 C C . GLU A 1 186 ? 14.740 -3.482 -4.016 1.00 97.19 186 GLU A C 1
ATOM 1550 O O . GLU A 1 186 ? 15.743 -4.038 -4.460 1.00 97.19 186 GLU A O 1
ATOM 1555 N N . LYS A 1 187 ? 14.103 -2.540 -4.698 1.00 97.44 187 LYS A N 1
ATOM 1556 C CA . LYS A 1 187 ? 14.497 -2.060 -6.014 1.00 97.44 187 LYS A CA 1
ATOM 1557 C C . LYS A 1 187 ? 15.028 -0.637 -5.928 1.00 97.44 187 LYS A C 1
ATOM 1559 O O . LYS A 1 187 ? 14.409 0.230 -5.317 1.00 97.44 187 LYS A O 1
ATOM 1564 N N . ALA A 1 188 ? 16.148 -0.379 -6.592 1.00 97.50 188 ALA A N 1
ATOM 1565 C CA . ALA A 1 188 ? 16.573 0.979 -6.899 1.00 97.50 188 ALA A CA 1
ATOM 1566 C C . ALA A 1 188 ? 15.650 1.611 -7.954 1.00 97.50 188 ALA A C 1
ATOM 1568 O O . ALA A 1 188 ? 15.002 0.900 -8.730 1.00 97.50 188 ALA A O 1
ATOM 1569 N N . ASN A 1 189 ? 15.653 2.947 -8.026 1.00 97.00 189 ASN A N 1
ATOM 1570 C CA . ASN A 1 189 ? 14.940 3.677 -9.072 1.00 97.00 189 ASN A CA 1
ATOM 1571 C C . ASN A 1 189 ? 15.326 3.155 -10.468 1.00 97.00 189 ASN A C 1
ATOM 1573 O O . ASN A 1 189 ? 16.486 2.838 -10.747 1.00 97.00 189 ASN A O 1
ATOM 1577 N N . GLY A 1 190 ? 14.336 3.068 -11.352 1.00 97.25 190 GLY A N 1
ATOM 1578 C CA . GLY A 1 190 ? 14.506 2.442 -12.656 1.00 97.25 190 GLY A CA 1
ATOM 1579 C C . GLY A 1 190 ? 15.384 3.263 -13.601 1.00 97.25 190 GLY A C 1
ATOM 1580 O O . GLY A 1 190 ? 15.124 4.446 -13.821 1.00 97.25 190 GLY A O 1
ATOM 1581 N N . VAL A 1 191 ? 16.353 2.622 -14.250 1.00 97.88 191 VAL A N 1
ATOM 1582 C CA . VAL A 1 191 ? 17.265 3.240 -15.228 1.00 97.88 191 VAL A CA 1
ATOM 1583 C C . VAL A 1 191 ? 16.923 2.760 -16.636 1.00 97.88 191 VAL A C 1
ATOM 1585 O O . VAL A 1 191 ? 16.628 1.583 -16.835 1.00 97.88 191 VAL A O 1
ATOM 1588 N N . VAL A 1 192 ? 16.942 3.662 -17.619 1.00 97.88 192 VAL A N 1
ATOM 1589 C CA . VAL A 1 192 ? 16.729 3.294 -19.028 1.00 97.88 192 VAL A CA 1
ATOM 1590 C C . VAL A 1 192 ? 17.931 2.497 -19.529 1.00 97.88 192 VAL A C 1
ATOM 1592 O O . VAL A 1 192 ? 19.068 2.909 -19.317 1.00 97.88 192 VAL A O 1
ATOM 1595 N N . ILE A 1 193 ? 17.681 1.365 -20.183 1.00 97.75 193 ILE A N 1
ATOM 1596 C CA . ILE A 1 193 ? 18.718 0.472 -20.713 1.00 97.75 193 ILE A CA 1
ATOM 1597 C C . ILE A 1 193 ? 18.410 0.075 -22.161 1.00 97.75 193 ILE A C 1
ATOM 1599 O O . ILE A 1 193 ? 17.312 0.314 -22.662 1.00 97.75 193 ILE A O 1
ATOM 1603 N N . SER A 1 194 ? 19.372 -0.560 -22.829 1.00 96.88 194 SER A N 1
ATOM 1604 C CA . SER A 1 194 ? 19.117 -1.303 -24.063 1.00 96.88 194 SER A CA 1
ATOM 1605 C C . SER A 1 194 ? 18.339 -2.596 -23.781 1.00 96.88 194 SER A C 1
ATOM 1607 O O . SER A 1 194 ? 18.213 -3.036 -22.636 1.00 96.88 194 SER A O 1
ATOM 1609 N N . ALA A 1 195 ? 17.793 -3.209 -24.834 1.00 96.50 195 ALA A N 1
ATOM 1610 C CA . ALA A 1 195 ? 17.052 -4.459 -24.710 1.00 96.50 195 ALA A CA 1
ATOM 1611 C C . ALA A 1 195 ? 17.924 -5.569 -24.084 1.00 96.50 195 ALA A C 1
ATOM 1613 O O . ALA A 1 195 ? 19.031 -5.810 -24.574 1.00 96.50 195 ALA A O 1
ATOM 1614 N N . PRO A 1 196 ? 17.437 -6.277 -23.046 1.00 95.25 196 PRO A N 1
ATOM 1615 C CA . PRO A 1 196 ? 18.145 -7.424 -22.492 1.00 95.25 196 PRO A CA 1
ATOM 1616 C C . PRO A 1 196 ? 18.386 -8.512 -23.544 1.00 95.25 196 PRO A C 1
ATOM 1618 O O . PRO A 1 196 ? 17.493 -8.831 -24.336 1.00 95.25 196 PRO A O 1
ATOM 1621 N N . ASN A 1 197 ? 19.572 -9.123 -23.519 1.00 94.81 197 ASN A N 1
ATOM 1622 C CA . ASN A 1 197 ? 19.876 -10.277 -24.359 1.00 94.81 197 ASN A CA 1
ATOM 1623 C C . ASN A 1 197 ? 19.014 -11.472 -23.922 1.00 94.81 197 ASN A C 1
ATOM 1625 O O . ASN A 1 197 ? 19.174 -11.975 -22.816 1.00 94.81 197 ASN A O 1
ATOM 1629 N N . ARG A 1 198 ? 18.133 -11.965 -24.803 1.00 92.69 198 ARG A N 1
ATOM 1630 C CA . ARG A 1 198 ? 17.238 -13.103 -24.511 1.00 92.69 198 ARG A CA 1
ATOM 1631 C C . ARG A 1 198 ? 17.974 -14.389 -24.131 1.00 92.69 198 ARG A C 1
ATOM 1633 O O . ARG A 1 198 ? 17.377 -15.247 -23.496 1.00 92.69 198 ARG A O 1
ATOM 1640 N N . LYS A 1 199 ? 19.235 -14.534 -24.545 1.00 94.38 199 LYS A N 1
ATOM 1641 C CA . LYS A 1 199 ? 20.074 -15.705 -24.257 1.00 94.38 199 LYS A CA 1
ATOM 1642 C C . LYS A 1 199 ? 20.890 -15.560 -22.966 1.00 94.38 199 LYS A C 1
ATOM 1644 O O . LYS A 1 199 ? 21.733 -16.409 -22.700 1.00 94.38 199 LYS A O 1
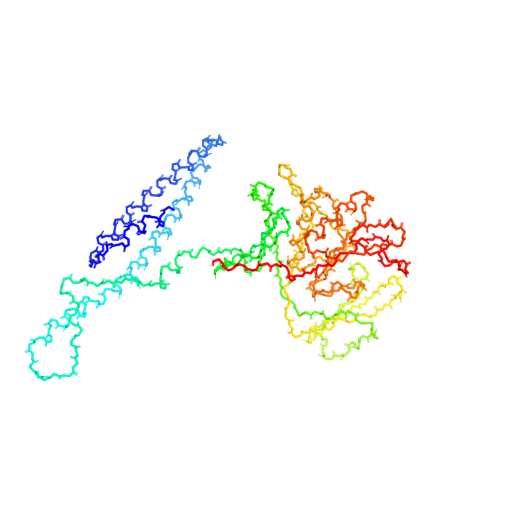ATOM 1649 N N . ASP A 1 200 ? 20.698 -14.487 -22.195 1.00 94.94 200 ASP A N 1
ATOM 1650 C CA . ASP A 1 200 ? 21.401 -14.295 -20.926 1.00 94.94 200 ASP A CA 1
ATOM 1651 C C . ASP A 1 200 ? 21.010 -15.409 -19.928 1.00 94.94 200 ASP A C 1
ATOM 1653 O O . ASP A 1 200 ? 19.834 -15.512 -19.565 1.00 94.94 200 ASP A O 1
ATOM 1657 N N . PRO A 1 201 ? 21.967 -16.234 -19.452 1.00 95.88 201 PRO A N 1
ATOM 1658 C CA . PRO A 1 201 ? 21.691 -17.340 -18.531 1.00 95.88 201 PRO A CA 1
ATOM 1659 C C . PRO A 1 201 ? 21.224 -16.877 -17.142 1.00 95.88 201 PRO A C 1
ATOM 1661 O O . PRO A 1 201 ? 20.838 -17.705 -16.308 1.00 95.88 201 PRO A O 1
ATOM 1664 N N . ASN A 1 202 ? 21.277 -15.573 -16.860 1.00 97.00 202 ASN A N 1
ATOM 1665 C CA . ASN A 1 202 ? 20.746 -14.979 -15.640 1.00 97.00 202 ASN A CA 1
ATOM 1666 C C . ASN A 1 202 ? 19.257 -14.649 -15.733 1.00 97.00 202 ASN A C 1
ATOM 1668 O O . ASN A 1 202 ? 18.673 -14.299 -14.712 1.00 97.00 202 ASN A O 1
ATOM 1672 N N . ILE A 1 203 ? 18.629 -14.753 -16.905 1.00 97.69 203 ILE A N 1
ATOM 1673 C CA . ILE A 1 203 ? 17.181 -14.583 -17.040 1.00 97.69 203 ILE A CA 1
ATOM 1674 C C . ILE A 1 203 ? 16.490 -15.844 -16.521 1.00 97.69 203 ILE A C 1
ATOM 1676 O O . ILE A 1 203 ? 16.754 -16.946 -16.995 1.00 97.69 203 ILE A O 1
ATOM 1680 N N . ILE A 1 204 ? 15.598 -15.675 -15.543 1.00 97.31 204 ILE A N 1
ATOM 1681 C CA . ILE A 1 204 ? 14.738 -16.759 -15.036 1.00 97.31 204 ILE A CA 1
ATOM 1682 C C . ILE A 1 204 ? 13.355 -16.737 -15.676 1.00 97.31 204 ILE A C 1
ATOM 1684 O O . ILE A 1 204 ? 12.684 -17.759 -15.735 1.00 97.31 204 ILE A O 1
ATOM 1688 N N . GLU A 1 205 ? 12.919 -15.572 -16.153 1.00 96.88 205 GLU A N 1
ATOM 1689 C CA . GLU A 1 205 ? 11.610 -15.412 -16.767 1.00 96.88 205 GLU A CA 1
ATOM 1690 C C . GLU A 1 205 ? 11.647 -14.278 -17.792 1.00 96.88 205 GLU A C 1
ATOM 1692 O O . GLU A 1 205 ? 12.134 -13.184 -17.503 1.00 96.88 205 GLU A O 1
ATOM 1697 N N . TYR A 1 206 ? 11.098 -14.528 -18.980 1.00 96.69 206 TYR A N 1
ATOM 1698 C CA . TYR A 1 206 ? 10.913 -13.529 -20.030 1.00 96.69 206 TYR A CA 1
ATOM 1699 C C . TYR A 1 206 ? 9.456 -13.574 -20.494 1.00 96.69 206 TYR A C 1
ATOM 1701 O O . TYR A 1 206 ? 9.054 -14.487 -21.211 1.00 96.69 206 TYR A O 1
ATOM 1709 N N . LYS A 1 207 ? 8.649 -12.593 -20.083 1.00 95.94 207 LYS A N 1
ATOM 1710 C CA . LYS A 1 207 ? 7.248 -12.463 -20.502 1.00 95.94 207 LYS A CA 1
ATOM 1711 C C . LYS A 1 207 ? 7.119 -11.475 -21.649 1.00 95.94 207 LYS A C 1
ATOM 1713 O O . LYS A 1 207 ? 7.534 -10.320 -21.528 1.00 95.94 207 LYS A O 1
ATOM 1718 N N . GLU A 1 208 ? 6.484 -11.920 -22.727 1.00 94.88 208 GLU A N 1
ATOM 1719 C CA . GLU A 1 208 ? 6.103 -11.087 -23.871 1.00 94.88 208 GLU A CA 1
ATOM 1720 C C . GLU A 1 208 ? 4.597 -10.814 -23.883 1.00 94.88 208 GLU A C 1
ATOM 1722 O O . GLU A 1 208 ? 3.827 -11.518 -23.233 1.00 94.88 208 GLU A O 1
ATOM 1727 N N . ASN A 1 209 ? 4.182 -9.806 -24.656 1.00 93.25 209 ASN A N 1
ATOM 1728 C CA . ASN A 1 209 ? 2.776 -9.473 -24.913 1.00 93.25 209 ASN A CA 1
ATOM 1729 C C . ASN A 1 209 ? 1.950 -9.206 -23.643 1.00 93.25 209 ASN A C 1
ATOM 1731 O O . ASN A 1 209 ? 0.753 -9.498 -23.593 1.00 93.25 209 ASN A O 1
ATOM 1735 N N . LEU A 1 210 ? 2.583 -8.635 -22.615 1.00 93.25 210 LEU A N 1
ATOM 1736 C CA . LEU A 1 210 ? 1.889 -8.175 -21.420 1.00 93.25 210 LEU A CA 1
ATOM 1737 C C . LEU A 1 210 ? 0.908 -7.055 -21.786 1.00 93.25 210 LEU A C 1
ATOM 1739 O O . LEU A 1 210 ? 1.203 -6.181 -22.598 1.00 93.25 210 LEU A O 1
ATOM 1743 N N . LYS A 1 211 ? -0.269 -7.091 -21.160 1.00 90.06 211 LYS A N 1
ATOM 1744 C CA . LYS A 1 211 ? -1.310 -6.059 -21.263 1.00 90.06 211 LYS A CA 1
ATOM 1745 C C . LYS A 1 211 ? -1.505 -5.406 -19.894 1.00 90.06 211 LYS A C 1
ATOM 1747 O O . LYS A 1 211 ? -2.588 -5.446 -19.313 1.00 90.06 211 LYS A O 1
ATOM 1752 N N . GLU A 1 212 ? -0.419 -4.873 -19.336 1.00 88.94 212 GLU A N 1
ATOM 1753 C CA . GLU A 1 212 ? -0.367 -4.322 -17.976 1.00 88.94 212 GLU A CA 1
ATOM 1754 C C . GLU A 1 212 ? -0.208 -2.794 -18.004 1.00 88.94 212 GLU A C 1
ATOM 1756 O O . GLU A 1 212 ? 0.789 -2.235 -17.544 1.00 88.94 212 GLU A O 1
ATOM 1761 N N . GLY A 1 213 ? -1.196 -2.107 -18.586 1.00 86.62 213 GLY A N 1
ATOM 1762 C CA . GLY A 1 213 ? -1.121 -0.669 -18.844 1.00 86.62 213 GLY A CA 1
ATOM 1763 C C . GLY A 1 213 ? -0.083 -0.374 -19.925 1.00 86.62 213 GLY A C 1
ATOM 1764 O O . GLY A 1 213 ? -0.175 -0.892 -21.035 1.00 86.62 213 GLY A O 1
ATOM 1765 N N . ASN A 1 214 ? 0.927 0.429 -19.594 1.00 91.19 214 ASN A N 1
ATOM 1766 C CA . ASN A 1 214 ? 1.999 0.764 -20.531 1.00 91.19 214 ASN A CA 1
ATOM 1767 C C . ASN A 1 214 ? 3.047 -0.349 -20.699 1.00 91.19 214 ASN A C 1
ATOM 1769 O O . ASN A 1 214 ? 3.841 -0.275 -21.636 1.00 91.19 214 ASN A O 1
ATOM 1773 N N . THR A 1 215 ? 3.069 -1.359 -19.822 1.00 94.69 215 THR A N 1
ATOM 1774 C CA . THR A 1 215 ? 4.059 -2.446 -19.842 1.00 94.69 215 THR A CA 1
ATOM 1775 C C . THR A 1 215 ? 3.659 -3.545 -20.823 1.00 94.69 215 THR A C 1
ATOM 1777 O O . THR A 1 215 ? 2.595 -4.148 -20.692 1.00 94.69 215 THR A O 1
ATOM 1780 N N . GLN A 1 216 ? 4.559 -3.847 -21.758 1.00 96.44 216 GLN A N 1
ATOM 1781 C CA . GLN A 1 216 ? 4.390 -4.832 -22.830 1.00 96.44 216 GLN A CA 1
ATOM 1782 C C . GLN A 1 216 ? 5.284 -6.067 -22.669 1.00 96.4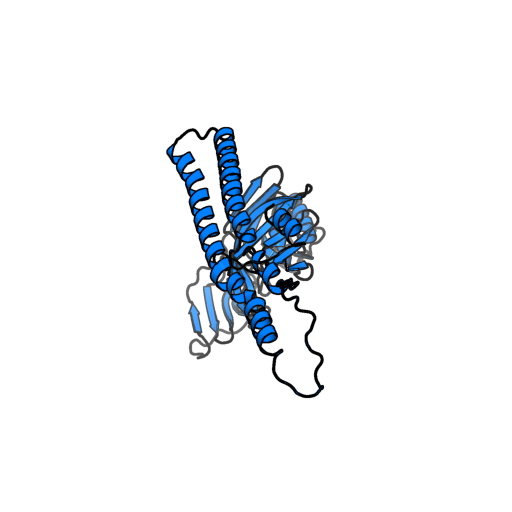4 216 GLN A C 1
ATOM 1784 O O . GLN A 1 216 ? 4.939 -7.146 -23.150 1.00 96.44 216 GLN A O 1
ATOM 1789 N N . LYS A 1 217 ? 6.444 -5.936 -22.013 1.00 97.38 217 LYS A N 1
ATOM 1790 C CA . LYS A 1 217 ? 7.337 -7.069 -21.713 1.00 97.38 217 LYS A CA 1
ATOM 1791 C C . LYS A 1 217 ? 7.954 -6.914 -20.332 1.00 97.38 217 LYS A C 1
ATOM 1793 O O . LYS A 1 217 ? 8.173 -5.791 -19.879 1.00 97.38 217 LYS A O 1
ATOM 1798 N N . ARG A 1 218 ? 8.261 -8.039 -19.688 1.00 97.75 218 ARG A N 1
ATOM 1799 C CA . ARG A 1 218 ? 8.951 -8.085 -18.393 1.00 97.75 218 ARG A CA 1
ATOM 1800 C C . ARG A 1 218 ? 9.978 -9.205 -18.395 1.00 97.75 218 ARG A C 1
ATOM 1802 O O . ARG A 1 218 ? 9.683 -10.318 -18.816 1.00 97.75 218 ARG A O 1
ATOM 1809 N N . VAL A 1 219 ? 11.162 -8.907 -17.886 1.00 98.19 219 VAL A N 1
ATOM 1810 C CA . VAL A 1 219 ? 12.256 -9.854 -17.694 1.00 98.19 219 VAL A CA 1
ATOM 1811 C C . VAL A 1 219 ? 12.598 -9.883 -16.216 1.00 98.19 219 VAL A C 1
ATOM 1813 O O . VAL A 1 219 ? 12.820 -8.825 -15.623 1.00 98.19 219 VAL A O 1
ATOM 1816 N N . LYS A 1 220 ? 12.643 -11.081 -15.633 1.00 97.88 220 LYS A N 1
ATOM 1817 C CA . LYS A 1 220 ? 13.138 -11.311 -14.276 1.00 97.88 220 LYS A CA 1
ATOM 1818 C C . LYS A 1 220 ? 14.500 -11.983 -14.339 1.00 97.88 220 LYS A C 1
ATOM 1820 O O . LYS A 1 220 ? 14.694 -12.933 -15.102 1.00 97.88 220 LYS A O 1
ATOM 1825 N N . PHE A 1 221 ? 15.424 -11.507 -13.516 1.00 97.81 221 PHE A N 1
ATOM 1826 C CA . PHE A 1 221 ? 16.781 -12.036 -13.428 1.00 97.81 221 PHE A CA 1
ATOM 1827 C C . PHE A 1 221 ? 16.999 -12.796 -12.111 1.00 97.81 221 PHE A C 1
ATOM 1829 O O . PHE A 1 221 ? 16.358 -12.498 -11.104 1.00 97.81 221 PHE A O 1
ATOM 1836 N N . LYS A 1 222 ? 17.948 -13.742 -12.093 1.00 96.62 222 LYS A N 1
ATOM 1837 C CA . LYS A 1 222 ? 18.343 -14.537 -10.909 1.00 96.62 222 LYS A CA 1
ATOM 1838 C C . LYS A 1 222 ? 18.735 -13.669 -9.714 1.00 96.62 222 LYS A C 1
ATOM 1840 O O . LYS A 1 222 ? 18.467 -14.034 -8.578 1.00 96.62 222 LYS A O 1
ATOM 1845 N N . ASN A 1 223 ? 19.353 -12.516 -9.971 1.00 95.06 223 ASN A N 1
ATOM 1846 C CA . ASN A 1 223 ? 19.764 -11.571 -8.932 1.00 95.06 223 ASN A CA 1
ATOM 1847 C C . ASN A 1 223 ? 18.598 -10.731 -8.368 1.00 95.06 223 ASN A C 1
ATOM 1849 O O . ASN A 1 223 ? 18.820 -9.907 -7.487 1.00 95.06 223 ASN A O 1
ATOM 1853 N N . GLY A 1 224 ? 17.371 -10.922 -8.866 1.00 95.94 224 GLY A N 1
ATOM 1854 C CA . GLY A 1 224 ? 16.179 -10.188 -8.450 1.00 95.94 224 GLY A CA 1
ATOM 1855 C C . GLY A 1 224 ? 15.919 -8.899 -9.231 1.00 95.94 224 GLY A C 1
ATOM 1856 O O . GLY A 1 224 ? 14.943 -8.209 -8.921 1.00 95.94 224 GLY A O 1
ATOM 1857 N N . ASP A 1 225 ? 16.753 -8.553 -10.217 1.00 98.31 225 ASP A N 1
ATOM 1858 C CA . ASP A 1 225 ? 16.482 -7.418 -11.098 1.00 98.31 225 ASP A CA 1
ATOM 1859 C C . ASP A 1 225 ? 15.216 -7.662 -11.916 1.00 98.31 225 ASP A C 1
ATOM 1861 O O . ASP A 1 225 ? 14.883 -8.792 -12.287 1.00 98.31 225 ASP A O 1
ATOM 1865 N N . ILE A 1 226 ? 14.549 -6.564 -12.258 1.00 98.25 226 ILE A N 1
ATOM 1866 C CA . ILE A 1 226 ? 13.394 -6.569 -13.148 1.00 98.25 226 ILE A CA 1
ATOM 1867 C C . ILE A 1 226 ? 13.667 -5.578 -14.274 1.00 98.25 226 ILE A C 1
ATOM 1869 O O . ILE A 1 226 ? 13.987 -4.420 -14.010 1.00 98.25 226 ILE A O 1
ATOM 1873 N N . ALA A 1 227 ? 13.540 -6.003 -15.528 1.00 98.31 227 ALA A N 1
ATOM 1874 C CA . ALA A 1 227 ? 13.534 -5.096 -16.673 1.00 98.31 227 ALA A CA 1
ATOM 1875 C C . ALA A 1 227 ? 12.167 -5.116 -17.354 1.00 98.31 227 ALA A C 1
ATOM 1877 O O . ALA A 1 227 ? 11.627 -6.180 -17.641 1.00 98.31 227 ALA A O 1
ATOM 1878 N N . GLU A 1 228 ? 11.609 -3.942 -17.616 1.00 98.12 228 GLU A N 1
ATOM 1879 C CA . GLU A 1 228 ? 10.280 -3.769 -18.199 1.00 98.12 228 GLU A CA 1
ATOM 1880 C C . GLU A 1 228 ? 10.387 -2.950 -19.481 1.00 98.12 228 GLU A C 1
ATOM 1882 O O . GLU A 1 228 ? 11.182 -2.012 -19.569 1.00 98.12 228 GLU A O 1
ATOM 1887 N N . TYR A 1 229 ? 9.595 -3.327 -20.478 1.00 98.06 229 TYR A N 1
ATOM 1888 C CA . TYR A 1 229 ? 9.520 -2.652 -21.766 1.00 98.06 229 TYR A CA 1
ATOM 1889 C C . TYR A 1 229 ? 8.108 -2.181 -22.034 1.00 98.06 229 TYR A C 1
ATOM 1891 O O . TYR A 1 229 ? 7.158 -2.929 -21.793 1.00 98.06 229 TYR A O 1
ATOM 1899 N N . GLY A 1 230 ? 7.974 -0.996 -22.612 1.00 96.94 230 GLY A N 1
ATOM 1900 C CA . GLY A 1 230 ? 6.677 -0.481 -23.006 1.00 96.94 230 GLY A CA 1
ATOM 1901 C C . GLY A 1 230 ? 6.696 0.997 -23.355 1.00 96.94 230 GLY A C 1
ATOM 1902 O O . GLY A 1 230 ? 7.760 1.576 -23.583 1.00 96.94 230 GLY A O 1
ATOM 1903 N N . ASN A 1 231 ? 5.514 1.608 -23.381 1.00 94.75 231 ASN A N 1
ATOM 1904 C CA . ASN A 1 231 ? 5.350 3.009 -23.754 1.00 94.75 231 ASN A CA 1
ATOM 1905 C C . ASN A 1 231 ? 5.642 3.955 -22.579 1.00 94.75 231 ASN A C 1
ATOM 1907 O O . ASN A 1 231 ? 5.044 3.845 -21.512 1.00 94.75 231 ASN A O 1
ATOM 1911 N N . HIS A 1 232 ? 6.539 4.915 -22.776 1.00 92.62 232 HIS A N 1
ATOM 1912 C CA . HIS A 1 232 ? 6.817 5.984 -21.826 1.00 92.62 232 HIS A CA 1
ATOM 1913 C C . HIS A 1 232 ? 6.319 7.327 -22.381 1.00 92.62 232 HIS A C 1
ATOM 1915 O O . HIS A 1 232 ? 6.748 7.702 -23.476 1.00 92.62 232 HIS A O 1
ATOM 1921 N N . PRO A 1 233 ? 5.543 8.119 -21.612 1.00 84.88 233 PRO A N 1
ATOM 1922 C CA . PRO A 1 233 ? 4.878 9.334 -22.105 1.00 84.88 233 PRO A CA 1
ATOM 1923 C C . PRO A 1 233 ? 5.783 10.322 -22.854 1.00 84.88 233 PRO A C 1
ATOM 1925 O O . PRO A 1 233 ? 5.369 10.928 -23.832 1.00 84.88 233 PRO A O 1
ATOM 1928 N N . LYS A 1 234 ? 7.041 10.466 -22.413 1.00 85.69 234 LYS A N 1
ATOM 1929 C CA . LYS A 1 234 ? 8.023 11.387 -23.020 1.00 85.69 234 LYS A CA 1
ATOM 1930 C C . LYS A 1 234 ? 9.092 10.733 -23.901 1.00 85.69 234 LYS A C 1
ATOM 1932 O O . LYS A 1 234 ? 9.821 11.439 -24.582 1.00 85.69 234 LYS A O 1
ATOM 1937 N N . LYS A 1 235 ? 9.278 9.412 -23.805 1.00 89.75 235 LYS A N 1
ATOM 1938 C CA . LYS A 1 235 ? 10.454 8.723 -24.384 1.00 89.75 235 LYS A CA 1
ATOM 1939 C C . LYS A 1 235 ? 10.078 7.686 -25.442 1.00 89.75 235 LYS A C 1
ATOM 1941 O O . LYS A 1 235 ? 10.965 7.036 -25.982 1.00 89.75 235 LYS A O 1
ATOM 1946 N N . GLY A 1 236 ? 8.784 7.515 -25.718 1.00 93.69 236 GLY A N 1
ATOM 1947 C CA . GLY A 1 236 ? 8.294 6.445 -26.577 1.00 93.69 236 GLY A CA 1
ATOM 1948 C C . GLY A 1 236 ? 8.586 5.075 -25.969 1.00 93.69 236 GLY A C 1
ATOM 1949 O O . GLY A 1 236 ? 8.517 4.894 -24.752 1.00 93.69 236 GLY A O 1
ATOM 1950 N N . LEU A 1 237 ? 8.912 4.102 -26.815 1.00 97.00 237 LEU A N 1
ATOM 1951 C CA . LEU A 1 237 ? 9.170 2.733 -26.384 1.00 97.00 237 LEU A CA 1
ATOM 1952 C C . LEU A 1 237 ? 10.561 2.598 -25.759 1.00 97.00 237 LEU A C 1
ATOM 1954 O O . LEU A 1 237 ? 11.571 2.784 -26.434 1.00 97.00 237 LEU A O 1
ATOM 1958 N N . ILE A 1 238 ? 10.617 2.225 -24.480 1.00 97.88 238 ILE A N 1
ATOM 1959 C CA . ILE A 1 238 ? 11.880 2.085 -23.742 1.00 97.88 238 ILE A CA 1
ATOM 1960 C C . ILE A 1 238 ? 11.943 0.774 -22.972 1.00 97.88 238 ILE A C 1
ATOM 1962 O O . ILE A 1 238 ? 10.920 0.254 -22.531 1.00 97.88 238 ILE A O 1
ATOM 1966 N N . TRP A 1 239 ? 13.165 0.297 -22.740 1.00 98.31 239 TRP A N 1
ATOM 1967 C CA . TRP A 1 239 ? 13.462 -0.643 -21.664 1.00 98.31 239 TRP A CA 1
ATOM 1968 C C . TRP A 1 239 ? 13.900 0.123 -20.418 1.00 98.31 239 TRP A C 1
ATOM 1970 O O . TRP A 1 239 ? 14.737 1.025 -20.492 1.00 98.31 239 TRP A O 1
ATOM 1980 N N . ARG A 1 240 ? 13.367 -0.256 -19.259 1.00 98.31 240 ARG A N 1
ATOM 1981 C CA . ARG A 1 240 ? 13.763 0.278 -17.955 1.00 98.31 240 ARG A CA 1
ATOM 1982 C C . ARG A 1 240 ? 14.089 -0.871 -17.008 1.00 98.31 240 ARG A C 1
ATOM 1984 O O . ARG A 1 240 ? 13.290 -1.790 -16.864 1.00 98.31 240 ARG A O 1
ATOM 1991 N N . ARG A 1 241 ? 15.253 -0.815 -16.362 1.00 98.38 241 ARG A N 1
ATOM 1992 C CA . ARG A 1 241 ? 15.723 -1.809 -15.389 1.00 98.38 241 ARG A CA 1
ATOM 1993 C C . ARG A 1 241 ? 15.673 -1.256 -13.976 1.00 98.38 241 ARG A C 1
ATOM 1995 O O . ARG A 1 241 ? 16.218 -0.190 -13.706 1.00 98.38 241 ARG A O 1
ATOM 2002 N N . TYR A 1 242 ? 15.083 -2.038 -13.089 1.00 98.50 242 TYR A N 1
ATOM 2003 C CA . TYR A 1 242 ? 15.047 -1.853 -11.648 1.00 98.50 242 TYR A CA 1
ATOM 2004 C C . TYR A 1 242 ? 16.030 -2.844 -11.033 1.00 98.50 242 TYR A C 1
ATOM 2006 O O . TYR A 1 242 ? 15.802 -4.056 -11.072 1.00 98.50 242 TYR A O 1
ATOM 2014 N N . LYS A 1 243 ? 17.157 -2.334 -10.530 1.00 98.19 243 LYS A N 1
ATOM 2015 C CA . LYS A 1 243 ? 18.178 -3.174 -9.897 1.00 98.19 243 LYS A CA 1
ATOM 2016 C C . LYS A 1 243 ? 17.710 -3.599 -8.513 1.00 98.19 243 LYS A C 1
ATOM 2018 O O . LYS A 1 243 ? 17.273 -2.747 -7.743 1.00 98.19 243 LYS A O 1
ATOM 2023 N N . ALA A 1 244 ? 17.817 -4.883 -8.208 1.00 97.94 244 ALA A N 1
ATOM 2024 C CA . ALA A 1 244 ? 17.654 -5.386 -6.862 1.00 97.94 244 ALA A CA 1
ATOM 2025 C C . ALA A 1 244 ? 18.792 -4.892 -5.968 1.00 97.94 244 ALA A C 1
ATOM 2027 O O . ALA A 1 244 ? 19.957 -4.834 -6.363 1.00 97.94 244 ALA A O 1
ATOM 2028 N N . LEU A 1 245 ? 18.420 -4.535 -4.751 1.00 97.00 245 LEU A N 1
ATOM 2029 C CA . LEU A 1 245 ? 19.305 -4.220 -3.650 1.00 97.00 245 LEU A CA 1
ATOM 2030 C C . LEU A 1 245 ? 19.352 -5.415 -2.693 1.00 97.00 245 LEU A C 1
ATOM 2032 O O . LEU A 1 245 ? 18.607 -6.388 -2.822 1.00 97.00 245 LEU A O 1
ATOM 2036 N N . ASN A 1 246 ? 20.247 -5.347 -1.712 1.00 94.25 246 ASN A N 1
ATOM 2037 C CA . ASN A 1 246 ? 20.501 -6.479 -0.820 1.00 94.25 246 ASN A CA 1
ATOM 2038 C C . ASN A 1 246 ? 19.326 -6.757 0.132 1.00 94.25 246 ASN A C 1
ATOM 2040 O O . ASN A 1 246 ? 19.093 -7.915 0.497 1.00 94.25 246 ASN A O 1
ATOM 2044 N N . LYS A 1 247 ? 18.578 -5.710 0.499 1.00 95.31 247 LYS A N 1
ATOM 2045 C CA . LYS A 1 247 ? 17.454 -5.777 1.434 1.00 95.31 247 LYS A CA 1
ATOM 2046 C C . LYS A 1 247 ? 16.213 -6.378 0.780 1.00 95.31 247 LYS A C 1
ATOM 2048 O O . LYS A 1 247 ? 15.998 -6.259 -0.427 1.00 95.31 247 LYS A O 1
ATOM 2053 N N . SER A 1 248 ? 15.390 -7.016 1.600 1.00 95.44 248 SER A N 1
ATOM 2054 C CA . SER A 1 248 ? 14.034 -7.406 1.224 1.00 95.44 248 SER A CA 1
ATOM 2055 C C . SER A 1 248 ? 13.050 -6.382 1.776 1.00 95.44 248 SER A C 1
ATOM 2057 O O . SER A 1 248 ? 13.288 -5.804 2.835 1.00 95.44 248 SER A O 1
ATOM 2059 N N . VAL A 1 249 ? 11.957 -6.168 1.057 1.00 95.50 249 VAL A N 1
ATOM 2060 C CA . VAL A 1 249 ? 10.854 -5.293 1.459 1.00 95.50 249 VAL A CA 1
ATOM 2061 C C . VAL A 1 249 ? 9.548 -6.068 1.420 1.00 95.50 249 VAL A C 1
ATOM 2063 O O . VAL A 1 249 ? 9.352 -6.934 0.563 1.00 95.50 249 VAL A O 1
ATOM 2066 N N . GLU A 1 250 ? 8.669 -5.747 2.361 1.00 96.38 250 GLU A N 1
ATOM 2067 C CA . GLU A 1 250 ? 7.293 -6.231 2.405 1.00 96.38 250 GLU A CA 1
ATOM 2068 C C . GLU A 1 250 ? 6.441 -5.385 1.461 1.00 96.38 250 GLU A C 1
ATOM 2070 O O . GLU A 1 250 ? 6.557 -4.158 1.431 1.00 96.38 250 GLU A O 1
ATOM 2075 N N . ILE A 1 251 ? 5.585 -6.041 0.688 1.00 97.00 251 ILE A N 1
ATOM 2076 C CA . ILE A 1 251 ? 4.682 -5.403 -0.262 1.00 97.00 251 ILE A CA 1
ATOM 2077 C C . ILE A 1 251 ? 3.294 -6.013 -0.065 1.00 97.00 251 ILE A C 1
ATOM 2079 O O . ILE A 1 251 ? 3.150 -7.233 -0.077 1.00 97.00 251 ILE A O 1
ATOM 2083 N N . VAL A 1 252 ? 2.273 -5.171 0.098 1.00 97.81 252 VAL A N 1
ATOM 2084 C CA . VAL A 1 252 ? 0.872 -5.603 0.225 1.00 97.81 252 VAL A CA 1
ATOM 2085 C C . VAL A 1 252 ? 0.154 -5.536 -1.108 1.00 97.81 252 VAL A C 1
ATOM 2087 O O . VAL A 1 252 ? 0.338 -4.591 -1.881 1.00 97.81 252 VAL A O 1
ATOM 2090 N N . ARG A 1 253 ? -0.721 -6.510 -1.361 1.00 97.56 253 ARG A N 1
ATOM 2091 C CA . ARG A 1 253 ? -1.735 -6.420 -2.410 1.00 97.56 253 ARG A CA 1
ATOM 2092 C C . ARG A 1 253 ? -2.884 -5.559 -1.893 1.00 97.56 253 ARG A C 1
ATOM 2094 O O . ARG A 1 253 ? -3.618 -5.975 -1.004 1.00 97.56 253 ARG A O 1
ATOM 2101 N N . MET A 1 254 ? -3.051 -4.370 -2.465 1.00 97.75 254 MET A N 1
ATOM 2102 C CA . MET A 1 254 ? -4.188 -3.498 -2.148 1.00 97.75 254 MET A CA 1
ATOM 2103 C C . MET A 1 254 ? -5.504 -4.191 -2.544 1.00 97.75 254 MET A C 1
ATOM 2105 O O . MET A 1 254 ? -5.505 -4.858 -3.579 1.00 97.75 254 MET A O 1
ATOM 2109 N N . PRO A 1 255 ? -6.616 -4.042 -1.809 1.00 96.88 255 PRO A N 1
ATOM 2110 C CA . PRO A 1 255 ? -7.940 -4.449 -2.284 1.00 96.88 255 PRO A CA 1
ATOM 2111 C C . PRO A 1 255 ? -8.281 -3.803 -3.635 1.00 96.88 255 PRO A C 1
ATOM 2113 O O . PRO A 1 255 ? -7.884 -2.673 -3.891 1.00 96.88 255 PRO A O 1
ATOM 2116 N N . ASP A 1 256 ? -8.991 -4.494 -4.533 1.00 95.00 256 ASP A N 1
ATOM 2117 C CA . ASP A 1 256 ? -9.358 -3.887 -5.829 1.00 95.00 256 ASP A CA 1
ATOM 2118 C C . ASP A 1 256 ? -10.349 -2.717 -5.684 1.00 95.00 256 ASP A C 1
ATOM 2120 O O . ASP A 1 256 ? -10.379 -1.815 -6.525 1.00 95.00 256 ASP A O 1
ATOM 2124 N N . GLU A 1 257 ? -11.082 -2.700 -4.577 1.00 96.75 257 GLU A N 1
ATOM 2125 C CA . GLU A 1 257 ? -11.847 -1.567 -4.083 1.00 96.75 257 GLU A CA 1
ATOM 2126 C C . GLU A 1 257 ? -11.907 -1.608 -2.553 1.00 96.75 257 GLU A C 1
ATOM 2128 O O . GLU A 1 257 ? -11.800 -2.670 -1.935 1.00 96.75 257 GLU A O 1
ATOM 2133 N N . ILE A 1 258 ? -12.109 -0.445 -1.942 1.00 97.44 258 ILE A N 1
ATOM 2134 C CA . ILE A 1 258 ? -12.613 -0.336 -0.572 1.00 97.44 258 ILE A CA 1
ATOM 2135 C C . ILE A 1 258 ? -13.844 0.558 -0.642 1.00 97.44 258 ILE A C 1
ATOM 2137 O O . ILE A 1 258 ? -13.789 1.625 -1.248 1.00 97.44 258 ILE A O 1
ATOM 2141 N N . ASN A 1 259 ? -14.945 0.133 -0.024 1.00 97.31 259 ASN A N 1
ATOM 2142 C CA . ASN A 1 259 ? -16.168 0.925 0.091 1.00 97.31 259 ASN A CA 1
ATOM 2143 C C . ASN A 1 259 ? -16.728 0.871 1.520 1.00 97.31 259 ASN A C 1
ATOM 2145 O O . ASN A 1 259 ? -17.840 0.407 1.765 1.00 97.31 259 ASN A O 1
ATOM 2149 N N . TYR A 1 260 ? -15.916 1.296 2.486 1.00 97.75 260 TYR A N 1
ATOM 2150 C CA . TYR A 1 260 ? -16.285 1.286 3.897 1.00 97.75 260 TYR A CA 1
ATOM 2151 C C . TYR A 1 260 ? -17.094 2.536 4.261 1.00 97.75 260 TYR A C 1
ATOM 2153 O O . TYR A 1 260 ? -16.699 3.656 3.925 1.00 97.75 260 TYR A O 1
ATOM 2161 N N . SER A 1 261 ? -18.196 2.354 4.994 1.00 96.75 261 SER A N 1
ATOM 2162 C CA . SER A 1 261 ? -18.998 3.445 5.555 1.00 96.75 261 SER A CA 1
ATOM 2163 C C . SER A 1 261 ? -19.662 3.003 6.859 1.00 96.75 261 SER A C 1
ATOM 2165 O O . SER A 1 261 ? -20.508 2.112 6.849 1.00 96.75 261 SER A O 1
ATOM 2167 N N . LYS A 1 262 ? -19.323 3.650 7.977 1.00 95.31 262 LYS A N 1
ATOM 2168 C CA . LYS A 1 262 ? -19.972 3.433 9.280 1.00 95.31 262 LYS A CA 1
ATOM 2169 C C . LYS A 1 262 ? -20.018 4.747 10.053 1.00 95.31 262 LYS A C 1
ATOM 2171 O O . LYS A 1 262 ? -18.979 5.331 10.351 1.00 95.31 262 LYS A O 1
ATOM 2176 N N . GLY A 1 263 ? -21.224 5.209 10.383 1.00 90.94 263 GLY A N 1
ATOM 2177 C CA . GLY A 1 263 ? -21.413 6.533 10.978 1.00 90.94 263 GLY A CA 1
ATOM 2178 C C . GLY A 1 263 ? -20.844 7.626 10.069 1.00 90.94 263 GLY A C 1
ATOM 2179 O O . GLY A 1 263 ? -21.206 7.708 8.896 1.00 90.94 263 GLY A O 1
ATOM 2180 N N . ASN A 1 264 ? -19.924 8.430 10.604 1.00 91.50 264 ASN A N 1
ATOM 2181 C CA . ASN A 1 264 ? -19.277 9.519 9.867 1.00 91.50 264 ASN A CA 1
ATOM 2182 C C . ASN A 1 264 ? -18.006 9.088 9.117 1.00 91.50 264 ASN A C 1
ATOM 2184 O O . ASN A 1 264 ? -17.524 9.837 8.270 1.00 91.50 264 ASN A O 1
ATOM 2188 N N . VAL A 1 265 ? -17.479 7.890 9.388 1.00 97.31 265 VAL A N 1
ATOM 2189 C CA . VAL A 1 265 ? -16.240 7.406 8.771 1.00 97.31 265 VAL A CA 1
ATOM 2190 C C . VAL A 1 265 ? -16.545 6.766 7.423 1.00 97.31 265 VAL A C 1
ATOM 2192 O O . VAL A 1 265 ? -17.340 5.825 7.331 1.00 97.31 265 VAL A O 1
ATOM 2195 N N . LYS A 1 266 ? -15.883 7.264 6.373 1.00 98.38 266 LYS A N 1
ATOM 2196 C CA . LYS A 1 266 ? -15.964 6.742 5.003 1.00 98.38 266 LYS A CA 1
ATOM 2197 C C . LYS A 1 266 ? -14.557 6.538 4.455 1.00 98.38 266 LYS A C 1
ATOM 2199 O O . LYS A 1 266 ? -13.792 7.490 4.404 1.00 98.38 266 LYS A O 1
ATOM 2204 N N . VAL A 1 267 ? -14.240 5.332 3.990 1.00 98.56 267 VAL A N 1
ATOM 2205 C CA . VAL A 1 267 ? -12.959 5.016 3.332 1.00 98.56 267 VAL A CA 1
ATOM 2206 C C . VAL A 1 267 ? -13.277 4.393 1.988 1.00 98.56 267 VAL A C 1
ATOM 2208 O O . VAL A 1 267 ? -13.829 3.292 1.942 1.00 98.56 267 VAL A O 1
ATOM 2211 N N . ARG A 1 268 ? -13.015 5.123 0.896 1.00 98.38 268 ARG A N 1
ATOM 2212 C CA . ARG A 1 268 ? -13.487 4.722 -0.432 1.00 98.38 268 ARG A CA 1
ATOM 2213 C C . ARG A 1 268 ? -12.452 4.935 -1.526 1.00 98.38 268 ARG A C 1
ATOM 2215 O O . ARG A 1 268 ? -12.042 6.065 -1.788 1.00 98.38 268 ARG A O 1
ATOM 2222 N N . TYR A 1 269 ? -12.088 3.861 -2.216 1.00 98.25 269 TYR A N 1
ATOM 2223 C CA . TYR A 1 269 ? -11.365 3.958 -3.477 1.00 98.25 269 TYR A CA 1
ATOM 2224 C C . TYR A 1 269 ? -11.688 2.804 -4.417 1.00 98.25 269 TYR A C 1
ATOM 2226 O O . TYR A 1 269 ? -12.066 1.715 -3.991 1.00 98.25 269 TYR A O 1
ATOM 2234 N N . SER A 1 270 ? -11.442 3.040 -5.698 1.00 97.38 270 SER A N 1
ATOM 2235 C CA . SER A 1 270 ? -11.400 2.015 -6.737 1.00 97.38 270 SER A CA 1
ATOM 2236 C C . SER A 1 270 ? -10.180 2.229 -7.631 1.00 97.38 270 SER A C 1
ATOM 2238 O O . SER A 1 270 ? -9.565 3.298 -7.643 1.00 97.38 270 SER A O 1
ATOM 2240 N N . PHE A 1 271 ? -9.775 1.199 -8.364 1.00 95.12 271 PHE A N 1
ATOM 2241 C CA . PHE A 1 271 ? -8.674 1.312 -9.314 1.00 95.12 271 PHE A CA 1
ATOM 2242 C C . PHE A 1 271 ? -9.144 1.632 -10.737 1.00 95.12 271 PHE A C 1
ATOM 2244 O O . PHE A 1 271 ? -10.121 1.063 -11.212 1.00 95.12 271 PHE A O 1
ATOM 2251 N N . SER A 1 272 ? -8.333 2.386 -11.487 1.00 87.88 272 SER A N 1
ATOM 2252 C CA . SER A 1 272 ? -8.510 2.560 -12.938 1.00 87.88 272 SER A CA 1
ATOM 2253 C C . SER A 1 272 ? -7.327 2.015 -13.738 1.00 87.88 272 SER A C 1
ATOM 2255 O O . SER A 1 272 ? -6.178 2.371 -13.482 1.00 87.88 272 SER A O 1
ATOM 2257 N N . ASN A 1 273 ? -7.615 1.122 -14.696 1.00 82.19 273 ASN A N 1
ATOM 2258 C CA . ASN A 1 273 ? -6.748 0.726 -15.821 1.00 82.19 273 ASN A CA 1
ATOM 2259 C C . ASN A 1 273 ? -5.251 0.531 -15.511 1.00 82.19 273 ASN A C 1
ATOM 2261 O O . ASN A 1 273 ? -4.371 0.915 -16.278 1.00 82.19 273 ASN A O 1
ATOM 2265 N N . THR A 1 274 ? -4.943 -0.115 -14.390 1.00 89.19 274 THR A N 1
ATOM 2266 C CA . THR A 1 274 ? -3.568 -0.343 -13.933 1.00 89.19 274 THR A CA 1
ATOM 2267 C C . THR A 1 274 ? -3.420 -1.757 -13.394 1.00 89.19 274 THR A C 1
ATOM 2269 O O . THR A 1 274 ? -4.389 -2.399 -12.994 1.00 89.19 274 THR A O 1
ATOM 2272 N N . LYS A 1 275 ? -2.197 -2.276 -13.418 1.00 91.12 275 LYS A N 1
ATOM 2273 C CA . LYS A 1 275 ? -1.829 -3.545 -12.775 1.00 91.12 275 LYS A CA 1
ATOM 2274 C C . LYS A 1 275 ? -0.819 -3.329 -11.644 1.00 91.12 275 LYS A C 1
ATOM 2276 O O . LYS A 1 275 ? -0.401 -4.289 -11.003 1.00 91.12 275 LYS A O 1
ATOM 2281 N N . ARG A 1 276 ? -0.491 -2.062 -11.346 1.00 93.75 276 ARG A N 1
ATOM 2282 C CA . ARG A 1 276 ? 0.328 -1.635 -10.204 1.00 93.75 276 ARG A CA 1
ATOM 2283 C C . ARG A 1 276 ? -0.487 -1.691 -8.907 1.00 93.75 276 ARG A C 1
ATOM 2285 O O . ARG A 1 276 ? -0.795 -0.676 -8.291 1.00 93.75 276 ARG A O 1
ATOM 2292 N N . ARG A 1 277 ? -0.931 -2.899 -8.577 1.00 95.88 277 ARG A N 1
ATOM 2293 C CA . ARG A 1 277 ? -1.906 -3.222 -7.529 1.00 95.88 277 ARG A CA 1
ATOM 2294 C C . ARG A 1 277 ? -1.304 -3.391 -6.134 1.00 95.88 277 ARG A C 1
ATOM 2296 O O . ARG A 1 277 ? -1.988 -3.822 -5.209 1.00 95.88 277 ARG A O 1
ATOM 2303 N N . TYR A 1 278 ? -0.022 -3.099 -6.003 1.00 97.62 278 TYR A N 1
ATOM 2304 C CA . TYR A 1 278 ? 0.741 -3.365 -4.806 1.00 97.62 278 TYR A CA 1
ATOM 2305 C C . TYR A 1 278 ? 1.354 -2.081 -4.279 1.00 97.62 278 TYR A C 1
ATOM 2307 O O . TYR A 1 278 ? 1.697 -1.205 -5.067 1.00 97.62 278 TYR A O 1
ATOM 2315 N N . THR A 1 279 ? 1.497 -1.979 -2.963 1.00 97.56 279 THR A N 1
ATOM 2316 C CA . THR A 1 279 ? 2.116 -0.825 -2.305 1.00 97.56 279 THR A CA 1
ATOM 2317 C C . THR A 1 279 ? 2.850 -1.261 -1.036 1.00 97.56 279 THR A C 1
ATOM 2319 O O . THR A 1 279 ? 2.754 -2.419 -0.625 1.00 97.56 279 THR A O 1
ATOM 2322 N N . GLY A 1 280 ? 3.607 -0.359 -0.416 1.00 96.75 280 GLY A N 1
ATOM 2323 C CA . GLY A 1 280 ? 4.228 -0.619 0.876 1.00 96.75 280 GLY A CA 1
ATOM 2324 C C . GLY A 1 280 ? 3.148 -0.722 1.963 1.00 96.75 280 GLY A C 1
ATOM 2325 O O . GLY A 1 280 ? 2.225 0.097 1.957 1.00 96.75 280 GLY A O 1
ATOM 2326 N N . PRO A 1 281 ? 3.243 -1.664 2.921 1.00 97.00 281 PRO A N 1
ATOM 2327 C CA . PRO A 1 281 ? 2.235 -1.837 3.969 1.00 97.00 281 PRO A CA 1
ATOM 2328 C C . PRO A 1 281 ? 1.912 -0.533 4.709 1.00 97.00 281 PRO A C 1
ATOM 2330 O O . PRO A 1 281 ? 0.752 -0.184 4.918 1.00 97.00 281 PRO A O 1
ATOM 2333 N N . SER A 1 282 ? 2.961 0.225 5.013 1.00 96.31 282 SER A N 1
ATOM 2334 C CA . SER A 1 282 ? 2.925 1.535 5.652 1.00 96.31 282 SER A CA 1
ATOM 2335 C C . SER A 1 282 ? 2.272 2.622 4.790 1.00 96.31 282 SER A C 1
ATOM 2337 O O . SER A 1 282 ? 1.509 3.441 5.297 1.00 96.31 282 SER A O 1
ATOM 2339 N N . ALA A 1 283 ? 2.529 2.609 3.479 1.00 96.94 283 ALA A N 1
ATOM 2340 C CA . ALA A 1 283 ? 1.922 3.555 2.547 1.00 96.94 283 ALA A CA 1
ATOM 2341 C C . ALA A 1 283 ? 0.412 3.307 2.409 1.00 96.94 283 ALA A C 1
ATOM 2343 O O . ALA A 1 283 ? -0.360 4.261 2.341 1.00 96.94 283 ALA A O 1
ATOM 2344 N N . LEU A 1 284 ? -0.028 2.040 2.437 1.00 98.00 284 LEU A N 1
ATOM 2345 C CA . LEU A 1 284 ? -1.456 1.715 2.471 1.00 98.00 284 LEU A CA 1
ATOM 2346 C C . LEU A 1 284 ? -2.128 2.249 3.743 1.00 98.00 284 LEU A C 1
ATOM 2348 O O . LEU A 1 284 ? -3.217 2.810 3.652 1.00 98.00 284 LEU A O 1
ATOM 2352 N N . ALA A 1 285 ? -1.469 2.137 4.901 1.00 97.94 285 ALA A N 1
ATOM 2353 C CA . ALA A 1 285 ? -1.988 2.685 6.155 1.00 97.94 285 ALA A CA 1
ATOM 2354 C C . ALA A 1 285 ? -2.201 4.204 6.064 1.00 97.94 285 ALA A C 1
ATOM 2356 O O . ALA A 1 285 ? -3.280 4.698 6.391 1.00 97.94 285 ALA A O 1
ATOM 2357 N N . GLY A 1 286 ? -1.207 4.938 5.551 1.00 97.75 286 GLY A N 1
ATOM 2358 C CA . GLY A 1 286 ? -1.336 6.383 5.365 1.00 97.75 286 GLY A CA 1
ATOM 2359 C C . GLY A 1 286 ? -2.437 6.760 4.369 1.00 97.75 286 GLY A C 1
ATOM 2360 O O . GLY A 1 286 ? -3.199 7.693 4.610 1.00 97.75 286 GLY A O 1
ATOM 2361 N N . PHE A 1 287 ? -2.580 5.997 3.280 1.00 98.31 287 PHE A N 1
ATOM 2362 C CA . PHE A 1 287 ? -3.613 6.245 2.274 1.00 98.31 287 PHE A CA 1
ATOM 2363 C C . PHE A 1 287 ? -5.022 6.004 2.835 1.00 98.31 287 PHE A C 1
ATOM 2365 O O . PHE A 1 287 ? -5.923 6.806 2.596 1.00 98.31 287 PHE A O 1
ATOM 2372 N N . ILE A 1 288 ? -5.210 4.951 3.639 1.00 98.62 288 ILE A N 1
ATOM 2373 C CA . ILE A 1 288 ? -6.470 4.688 4.353 1.00 98.62 288 ILE A CA 1
ATOM 2374 C C . ILE A 1 288 ? -6.803 5.836 5.312 1.00 98.62 288 ILE A C 1
ATOM 2376 O O . ILE A 1 288 ? -7.939 6.308 5.304 1.00 98.62 288 ILE A O 1
ATOM 2380 N N . GLY A 1 289 ? -5.828 6.310 6.095 1.00 98.31 289 GLY A N 1
ATOM 2381 C CA . GLY A 1 289 ? -6.017 7.455 6.991 1.00 98.31 289 GLY A CA 1
ATOM 2382 C C . GLY A 1 289 ? -6.464 8.707 6.240 1.00 98.31 289 GLY A C 1
ATOM 2383 O O . GLY A 1 289 ? -7.436 9.354 6.632 1.00 98.31 289 GLY A O 1
ATOM 2384 N N . ALA A 1 290 ? -5.830 8.990 5.098 1.00 98.25 290 ALA A N 1
ATOM 2385 C CA . ALA A 1 290 ? -6.179 10.151 4.291 1.00 98.25 290 ALA A CA 1
ATOM 2386 C C . ALA A 1 290 ? -7.589 10.063 3.674 1.00 98.25 290 ALA A C 1
ATOM 2388 O O . ALA A 1 290 ? -8.336 11.045 3.599 1.00 98.25 290 ALA A O 1
ATOM 2389 N N . LEU A 1 291 ? -8.000 8.866 3.254 1.00 98.62 291 LEU A N 1
ATOM 2390 C CA . LEU A 1 291 ? -9.365 8.623 2.790 1.00 98.62 291 LEU A CA 1
ATOM 2391 C C . LEU A 1 291 ? -10.387 8.788 3.921 1.00 98.62 291 LEU A C 1
ATOM 2393 O O . LEU A 1 291 ? -11.418 9.416 3.696 1.00 98.62 291 LEU A O 1
ATOM 2397 N N . ALA A 1 292 ? -10.096 8.278 5.122 1.00 98.44 292 ALA A N 1
ATOM 2398 C CA . ALA A 1 292 ? -10.981 8.385 6.283 1.00 98.44 292 ALA A CA 1
ATOM 2399 C C . ALA A 1 292 ? -11.222 9.845 6.699 1.00 98.44 292 ALA A C 1
ATOM 2401 O O . ALA A 1 292 ? -12.366 10.251 6.888 1.00 98.44 292 ALA A O 1
ATOM 2402 N N . GLU A 1 293 ? -10.152 10.641 6.769 1.00 98.06 293 GLU A N 1
ATOM 2403 C CA . GLU A 1 293 ? -10.193 12.072 7.102 1.00 98.06 293 GLU A CA 1
ATOM 2404 C C . GLU A 1 293 ? -11.020 12.878 6.094 1.00 98.06 293 GLU A C 1
ATOM 2406 O O . GLU A 1 293 ? -11.773 13.789 6.442 1.00 98.06 293 GLU A O 1
ATOM 2411 N N . THR A 1 294 ? -10.866 12.574 4.804 1.00 97.81 294 THR A N 1
ATOM 2412 C CA . THR A 1 294 ? -11.547 13.345 3.763 1.00 97.81 294 THR A CA 1
ATOM 2413 C C . THR A 1 294 ? -12.969 12.869 3.499 1.00 97.81 294 THR A C 1
ATOM 2415 O O . THR A 1 294 ? -13.811 13.684 3.104 1.00 97.81 294 THR A O 1
ATOM 2418 N N . GLY A 1 295 ? -13.237 11.577 3.696 1.00 97.69 295 GLY A N 1
ATOM 2419 C CA . GLY A 1 295 ? -14.475 10.902 3.328 1.00 97.69 295 GLY A CA 1
ATOM 2420 C C . GLY A 1 295 ? -14.705 10.801 1.815 1.00 97.69 295 GLY A C 1
ATOM 2421 O O . GLY A 1 295 ? -15.812 10.448 1.389 1.00 97.69 295 GLY A O 1
ATOM 2422 N N . LEU A 1 296 ? -13.702 11.135 0.996 1.00 97.88 296 LEU A N 1
ATOM 2423 C CA . LEU A 1 296 ? -13.797 11.154 -0.463 1.00 97.88 296 LEU A CA 1
ATOM 2424 C C . LEU A 1 296 ? -13.828 9.735 -1.043 1.00 97.88 296 LEU A C 1
ATOM 2426 O O . LEU A 1 296 ? -13.409 8.769 -0.408 1.00 97.88 296 LEU A O 1
ATOM 2430 N N . HIS A 1 297 ? -14.350 9.616 -2.264 1.00 97.31 297 HIS A N 1
ATOM 2431 C CA . HIS A 1 297 ? -14.170 8.427 -3.093 1.00 97.31 297 HIS A CA 1
ATOM 2432 C C . HIS A 1 297 ? -13.176 8.775 -4.198 1.00 97.31 297 HIS A C 1
ATOM 2434 O O . HIS A 1 297 ? -13.488 9.581 -5.072 1.00 97.31 297 HIS A O 1
ATOM 2440 N N . LEU A 1 298 ? -11.984 8.179 -4.145 1.00 97.19 298 LEU A N 1
ATOM 2441 C CA . LEU A 1 298 ? -10.920 8.432 -5.114 1.00 97.19 298 LEU A CA 1
ATOM 2442 C C . LEU A 1 298 ? -10.710 7.260 -6.070 1.00 97.19 298 LEU A C 1
ATOM 2444 O O . LEU A 1 298 ? -10.974 6.104 -5.748 1.00 97.19 298 LEU A O 1
ATOM 2448 N N . THR A 1 299 ? -10.177 7.561 -7.250 1.00 97.25 299 THR A N 1
ATOM 2449 C CA . THR A 1 299 ? -9.715 6.543 -8.195 1.00 97.25 299 THR A CA 1
ATOM 2450 C C . THR A 1 299 ? -8.192 6.496 -8.182 1.00 97.25 299 THR A C 1
ATOM 2452 O O . THR A 1 299 ? -7.545 7.482 -8.529 1.00 97.25 299 THR A O 1
ATOM 2455 N N . THR A 1 300 ? -7.598 5.364 -7.805 1.00 95.69 300 THR A N 1
ATOM 2456 C CA . THR A 1 300 ? -6.137 5.195 -7.797 1.00 95.69 300 THR A CA 1
ATOM 2457 C C . THR A 1 300 ? -5.620 4.603 -9.113 1.00 95.69 300 THR A C 1
ATOM 2459 O O . THR A 1 300 ? -6.199 3.669 -9.680 1.00 95.69 300 THR A O 1
ATOM 2462 N N . THR A 1 301 ? -4.491 5.128 -9.601 1.00 91.25 301 THR A N 1
ATOM 2463 C CA . THR A 1 301 ? -3.732 4.551 -10.731 1.00 91.25 301 THR A CA 1
ATOM 2464 C C . THR A 1 301 ? -2.605 3.621 -10.252 1.00 91.25 301 THR A C 1
ATOM 2466 O O . THR A 1 301 ? -1.829 3.070 -11.053 1.00 91.25 301 THR A O 1
ATOM 2469 N N . GLY A 1 302 ? -2.605 3.340 -8.948 1.00 89.00 302 GLY A N 1
ATOM 2470 C CA . GLY A 1 302 ? -1.781 2.361 -8.270 1.00 89.00 302 GLY A CA 1
ATOM 2471 C C . GLY A 1 302 ? -0.425 2.879 -7.834 1.00 89.00 302 GLY A C 1
ATOM 2472 O O . GLY A 1 302 ? -0.202 4.077 -7.695 1.00 89.00 302 GLY A O 1
ATOM 2473 N N . SER A 1 303 ? 0.471 1.934 -7.568 1.00 94.75 303 SER A N 1
ATOM 2474 C CA . SER A 1 303 ? 1.774 2.208 -6.968 1.00 94.75 303 SER A CA 1
ATOM 2475 C C . SER A 1 303 ? 2.873 1.406 -7.663 1.00 94.75 303 SER A C 1
ATOM 2477 O O . SER A 1 303 ? 3.477 1.904 -8.621 1.00 94.75 303 SER A O 1
ATOM 2479 N N . CYS A 1 304 ? 3.057 0.136 -7.293 1.00 96.56 304 CYS A N 1
ATOM 2480 C CA . CYS A 1 304 ? 4.025 -0.769 -7.908 1.00 96.56 304 CYS A CA 1
ATOM 2481 C C . CYS A 1 304 ? 3.402 -2.119 -8.309 1.00 96.56 304 CYS A C 1
ATOM 2483 O O . CYS A 1 304 ? 2.269 -2.460 -7.960 1.00 96.56 304 CYS A O 1
ATOM 2485 N N . PHE A 1 305 ? 4.143 -2.896 -9.094 1.00 97.00 305 PHE A N 1
ATOM 2486 C CA . PHE A 1 305 ? 3.859 -4.306 -9.358 1.00 97.00 305 PHE A CA 1
ATOM 2487 C C . PHE A 1 305 ? 4.286 -5.176 -8.167 1.00 97.00 305 PHE A C 1
ATOM 2489 O O . PHE A 1 305 ? 4.995 -4.711 -7.275 1.00 97.00 305 PHE A O 1
ATOM 2496 N N . ALA A 1 306 ? 3.909 -6.459 -8.181 1.00 95.69 306 ALA A N 1
ATOM 2497 C CA . ALA A 1 306 ? 4.255 -7.412 -7.122 1.00 95.69 306 ALA A CA 1
ATOM 2498 C C . ALA A 1 306 ? 5.769 -7.474 -6.832 1.00 95.69 306 ALA A C 1
ATOM 2500 O O . ALA A 1 306 ? 6.179 -7.644 -5.693 1.00 95.69 306 ALA A O 1
ATOM 2501 N N . GLU A 1 307 ? 6.616 -7.283 -7.844 1.00 95.56 307 GLU A N 1
ATOM 2502 C CA . GLU A 1 307 ? 8.080 -7.328 -7.694 1.00 95.56 307 GLU A CA 1
ATOM 2503 C C . GLU A 1 307 ? 8.710 -5.999 -7.244 1.00 95.56 307 GLU A C 1
ATOM 2505 O O . GLU A 1 307 ? 9.932 -5.844 -7.288 1.00 95.56 307 GLU A O 1
ATOM 2510 N N . GLY A 1 308 ? 7.897 -5.001 -6.886 1.00 96.31 308 GLY A N 1
ATOM 2511 C CA . GLY A 1 308 ? 8.369 -3.670 -6.505 1.00 96.31 308 GLY A CA 1
ATOM 2512 C C . GLY A 1 308 ? 8.821 -2.795 -7.681 1.00 96.31 308 GLY A C 1
ATOM 2513 O O . GLY A 1 308 ? 9.239 -1.664 -7.454 1.00 96.31 308 GLY A O 1
ATOM 2514 N N . SER A 1 309 ? 8.732 -3.274 -8.929 1.00 97.25 309 SER A N 1
ATOM 2515 C CA . SER A 1 309 ? 8.916 -2.459 -10.141 1.00 97.25 309 SER A CA 1
ATOM 2516 C C . SER A 1 309 ? 7.694 -1.577 -10.411 1.00 97.25 309 SER A C 1
ATOM 2518 O O . SER A 1 309 ? 6.613 -1.810 -9.867 1.00 97.25 309 SER A O 1
ATOM 2520 N N . CYS A 1 310 ? 7.836 -0.548 -11.247 1.00 95.50 310 CYS A N 1
ATOM 2521 C CA . CYS A 1 310 ? 6.783 0.456 -11.406 1.00 95.50 310 CYS A CA 1
ATOM 2522 C C . CYS A 1 310 ? 6.713 1.102 -12.798 1.00 95.50 310 CYS A C 1
ATOM 2524 O O . CYS A 1 310 ? 6.435 2.299 -12.906 1.00 95.50 310 CYS A O 1
ATOM 2526 N N . PHE A 1 311 ? 6.978 0.354 -13.872 1.00 95.19 311 PHE A N 1
ATOM 2527 C CA . PHE A 1 311 ? 6.933 0.915 -15.225 1.00 95.19 311 PHE A CA 1
ATOM 2528 C C . PHE A 1 311 ? 5.572 1.577 -15.525 1.00 95.19 311 PHE A C 1
ATOM 2530 O O . PHE A 1 311 ? 4.536 1.035 -15.130 1.00 95.19 311 PHE A O 1
ATOM 2537 N N . PRO A 1 312 ? 5.538 2.745 -16.206 1.00 92.44 312 PRO A N 1
ATOM 2538 C CA . PRO A 1 312 ? 6.650 3.447 -16.872 1.00 92.44 312 PRO A CA 1
ATOM 2539 C C . PRO A 1 312 ? 7.512 4.332 -15.953 1.00 92.44 312 PRO A C 1
ATOM 2541 O O . PRO A 1 312 ? 8.560 4.827 -16.391 1.00 92.44 312 PRO A O 1
ATOM 2544 N N . SER A 1 313 ? 7.093 4.519 -14.696 1.00 91.31 313 SER A N 1
ATOM 2545 C CA . SER A 1 313 ? 7.756 5.381 -13.713 1.00 91.31 313 SER A CA 1
ATOM 2546 C C . SER A 1 313 ? 9.135 4.851 -13.317 1.00 91.31 313 SER A C 1
ATOM 2548 O O . SER A 1 313 ? 9.408 3.650 -13.349 1.00 91.31 313 SER A O 1
ATOM 2550 N N . ALA A 1 314 ? 10.026 5.762 -12.933 1.00 92.31 314 ALA A N 1
ATOM 2551 C CA . ALA A 1 314 ? 11.319 5.415 -12.356 1.00 92.31 314 ALA A CA 1
ATOM 2552 C C . ALA A 1 314 ? 11.252 5.239 -10.835 1.00 92.31 314 ALA A C 1
ATOM 2554 O O . ALA A 1 314 ? 12.076 4.515 -10.285 1.00 92.31 314 ALA A O 1
ATOM 2555 N N . GLU A 1 315 ? 10.320 5.929 -10.173 1.00 89.62 315 GLU A N 1
ATOM 2556 C CA . GLU A 1 315 ? 10.459 6.277 -8.758 1.00 89.62 315 GLU A CA 1
ATOM 2557 C C . GLU A 1 315 ? 9.404 5.634 -7.863 1.00 89.62 315 GLU A C 1
ATOM 2559 O O . GLU A 1 315 ? 9.558 5.698 -6.661 1.00 89.62 315 GLU A O 1
ATOM 2564 N N . HIS A 1 316 ? 8.374 4.954 -8.371 1.00 86.50 316 HIS A N 1
ATOM 2565 C CA . HIS A 1 316 ? 7.329 4.360 -7.506 1.00 86.50 316 HIS A CA 1
ATOM 2566 C C . HIS A 1 316 ? 7.739 2.967 -7.007 1.00 86.50 316 HIS A C 1
ATOM 2568 O O . HIS A 1 316 ? 6.906 2.110 -6.710 1.00 86.50 316 HIS A O 1
ATOM 2574 N N . VAL A 1 317 ? 9.045 2.712 -6.971 1.00 94.69 317 VAL A N 1
ATOM 2575 C CA . VAL A 1 317 ? 9.612 1.423 -6.597 1.00 94.69 317 VAL A CA 1
ATOM 2576 C C . VAL A 1 317 ? 9.256 1.068 -5.160 1.00 94.69 317 VAL A C 1
ATOM 2578 O O . VAL A 1 317 ? 9.129 1.942 -4.305 1.00 94.69 317 VAL A O 1
ATOM 2581 N N . ASN A 1 318 ? 9.120 -0.226 -4.885 1.00 96.06 318 ASN A N 1
ATOM 2582 C CA . ASN A 1 318 ? 8.897 -0.756 -3.533 1.00 96.06 318 ASN A CA 1
ATOM 2583 C C . ASN A 1 318 ? 7.618 -0.242 -2.857 1.00 96.06 318 ASN A C 1
ATOM 2585 O O . ASN A 1 318 ? 7.517 -0.251 -1.634 1.00 96.06 318 ASN A O 1
ATOM 2589 N N . GLY A 1 319 ? 6.654 0.246 -3.638 1.00 94.44 319 GLY A N 1
ATOM 2590 C CA . GLY A 1 319 ? 5.383 0.696 -3.097 1.00 94.44 319 GLY A CA 1
ATOM 2591 C C . GLY A 1 319 ? 5.471 1.983 -2.273 1.00 94.44 319 GLY A C 1
ATOM 2592 O O . GLY A 1 319 ? 4.628 2.222 -1.414 1.00 94.44 319 GLY A O 1
ATOM 2593 N N . LYS A 1 320 ? 6.488 2.823 -2.502 1.00 92.88 320 LYS A N 1
ATOM 2594 C CA . LYS A 1 320 ? 6.706 4.061 -1.730 1.00 92.88 320 LYS A CA 1
ATOM 2595 C C . LYS A 1 320 ? 5.833 5.246 -2.155 1.00 92.88 320 LYS A C 1
ATOM 2597 O O . LYS A 1 320 ? 6.125 6.383 -1.815 1.00 92.88 320 LYS A O 1
ATOM 2602 N N . SER A 1 321 ? 4.788 5.007 -2.934 1.00 93.38 321 SER A N 1
ATOM 2603 C CA . SER A 1 321 ? 3.889 6.058 -3.417 1.00 93.38 321 SER A CA 1
ATOM 2604 C C . SER A 1 321 ? 2.496 5.501 -3.650 1.00 93.38 321 SER A C 1
ATOM 2606 O O . SER A 1 321 ? 2.354 4.289 -3.764 1.00 93.38 321 SER A O 1
ATOM 2608 N N . VAL A 1 322 ? 1.479 6.348 -3.735 1.00 95.44 322 VAL A N 1
ATOM 2609 C CA . VAL A 1 322 ? 0.146 5.970 -4.219 1.00 95.44 322 VAL A CA 1
ATOM 2610 C C . VAL A 1 322 ? -0.348 7.095 -5.116 1.00 95.44 322 VAL A C 1
ATOM 2612 O O . VAL A 1 322 ? -0.504 8.225 -4.660 1.00 95.44 322 VAL A O 1
ATOM 2615 N N . ASP A 1 323 ? -0.572 6.791 -6.391 1.00 94.81 323 ASP A N 1
ATOM 2616 C CA . ASP A 1 323 ? -1.059 7.772 -7.358 1.00 94.81 323 ASP A CA 1
ATOM 2617 C C . ASP A 1 323 ? -2.591 7.755 -7.418 1.00 94.81 323 ASP A C 1
ATOM 2619 O O . ASP A 1 323 ? -3.224 6.690 -7.358 1.00 94.81 323 ASP A O 1
ATOM 2623 N N . THR A 1 324 ? -3.198 8.924 -7.613 1.00 96.81 324 THR A N 1
ATOM 2624 C CA . THR A 1 324 ? -4.657 9.076 -7.756 1.00 96.81 324 THR A CA 1
ATOM 2625 C C . THR A 1 324 ? -5.006 9.969 -8.936 1.00 96.81 324 THR A C 1
ATOM 2627 O O . THR A 1 324 ? -4.258 10.888 -9.253 1.00 96.81 324 THR A O 1
ATOM 2630 N N . LEU A 1 325 ? -6.121 9.695 -9.615 1.00 96.12 325 LEU A N 1
ATOM 2631 C CA . LEU A 1 325 ? -6.659 10.625 -10.607 1.00 96.12 325 LEU A CA 1
ATOM 2632 C C . LEU A 1 325 ? -7.058 11.928 -9.920 1.00 96.12 325 LEU A C 1
ATOM 2634 O O . LEU A 1 325 ? -7.561 11.899 -8.796 1.00 96.12 325 LEU A O 1
ATOM 2638 N N . TYR A 1 326 ? -6.876 13.045 -10.622 1.00 96.00 326 TYR A N 1
ATOM 2639 C CA . TYR A 1 326 ? -7.293 14.335 -10.093 1.00 96.00 326 TYR A CA 1
ATOM 2640 C C . TYR A 1 326 ? -8.787 14.383 -9.799 1.00 96.00 326 TYR A C 1
ATOM 2642 O O . TYR A 1 326 ? -9.625 13.935 -10.584 1.00 96.00 326 TYR A O 1
ATOM 2650 N N . SER A 1 327 ? -9.093 15.027 -8.685 1.00 94.69 327 SER A N 1
ATOM 2651 C CA . SER A 1 327 ? -10.418 15.481 -8.303 1.00 94.69 327 SER A CA 1
ATOM 2652 C C . SER A 1 327 ? -10.600 16.969 -8.644 1.00 94.69 327 SER A C 1
ATOM 2654 O O . SER A 1 327 ? -9.739 17.613 -9.265 1.00 94.69 327 SER A O 1
ATOM 2656 N N . ASN A 1 328 ? -11.757 17.528 -8.278 1.00 95.75 328 ASN A N 1
ATOM 2657 C CA . ASN A 1 328 ? -11.939 18.975 -8.350 1.00 95.75 328 ASN A CA 1
ATOM 2658 C C . ASN A 1 328 ? -10.974 19.673 -7.381 1.00 95.75 328 ASN A C 1
ATOM 2660 O O . ASN A 1 328 ? -10.557 19.117 -6.372 1.00 95.75 328 ASN A O 1
ATOM 2664 N N . ASP A 1 329 ? -10.651 20.925 -7.672 1.00 95.19 329 ASP A N 1
ATOM 2665 C CA . ASP A 1 329 ? -9.610 21.670 -6.971 1.00 95.19 329 ASP A CA 1
ATOM 2666 C C . ASP A 1 329 ? -9.842 21.847 -5.455 1.00 95.19 329 ASP A C 1
ATOM 2668 O O . ASP A 1 329 ? -8.883 22.077 -4.715 1.00 95.19 329 ASP A O 1
ATOM 2672 N N . ASN A 1 330 ? -11.078 21.770 -4.961 1.00 96.25 330 ASN A N 1
ATOM 2673 C CA . ASN A 1 330 ? -11.347 21.872 -3.523 1.00 96.25 330 ASN A CA 1
ATOM 2674 C C . ASN A 1 330 ? -11.074 20.542 -2.819 1.00 96.25 330 ASN A C 1
ATOM 2676 O O . ASN A 1 330 ? -10.344 20.508 -1.826 1.00 96.25 330 ASN A O 1
ATOM 2680 N N . ASP A 1 331 ? -11.602 19.453 -3.373 1.00 97.62 331 ASP A N 1
ATOM 2681 C CA . ASP A 1 331 ? -11.367 18.104 -2.861 1.00 97.62 331 ASP A CA 1
ATOM 2682 C C . ASP A 1 331 ? -9.891 17.711 -2.970 1.00 97.62 331 ASP A C 1
ATOM 2684 O O . ASP A 1 331 ? -9.349 17.099 -2.053 1.00 97.62 331 ASP A O 1
ATOM 2688 N N . GLU A 1 332 ? -9.213 18.151 -4.028 1.00 97.38 332 GLU A N 1
ATOM 2689 C CA . GLU A 1 332 ? -7.794 17.890 -4.247 1.00 97.38 332 GLU A CA 1
ATOM 2690 C C . GLU A 1 332 ? -6.934 18.546 -3.159 1.00 97.38 332 GLU A C 1
ATOM 2692 O O . GLU A 1 332 ? -6.087 17.888 -2.560 1.00 97.38 332 GLU A O 1
ATOM 2697 N N . GLN A 1 333 ? -7.196 19.817 -2.818 1.00 97.88 333 GLN A N 1
ATOM 2698 C CA . GLN A 1 333 ? -6.485 20.489 -1.722 1.00 97.88 333 GLN A CA 1
ATOM 2699 C C . GLN A 1 333 ? -6.751 19.799 -0.380 1.00 97.88 333 GLN A C 1
ATOM 2701 O O . GLN A 1 333 ? -5.829 19.614 0.420 1.00 97.88 333 GLN A O 1
ATOM 2706 N N . LYS A 1 334 ? -8.008 19.407 -0.133 1.00 98.00 334 LYS A N 1
ATOM 2707 C CA . LYS A 1 334 ? -8.403 18.678 1.077 1.00 98.00 334 LYS A CA 1
ATOM 2708 C C . LYS A 1 334 ? -7.648 17.350 1.178 1.00 98.00 334 LYS A C 1
ATOM 2710 O O . LYS A 1 334 ? -7.127 17.017 2.242 1.00 98.00 334 LYS A O 1
ATOM 2715 N N . PHE A 1 335 ? -7.556 16.619 0.071 1.00 98.31 335 PHE A N 1
ATOM 2716 C CA . PHE A 1 335 ? -6.861 15.342 0.005 1.00 98.31 335 PHE A CA 1
ATOM 2717 C C . PHE A 1 335 ? -5.348 15.485 0.157 1.00 98.31 335 PHE A C 1
ATOM 2719 O O . PHE A 1 335 ? -4.767 14.754 0.951 1.00 98.31 335 PHE A O 1
ATOM 2726 N N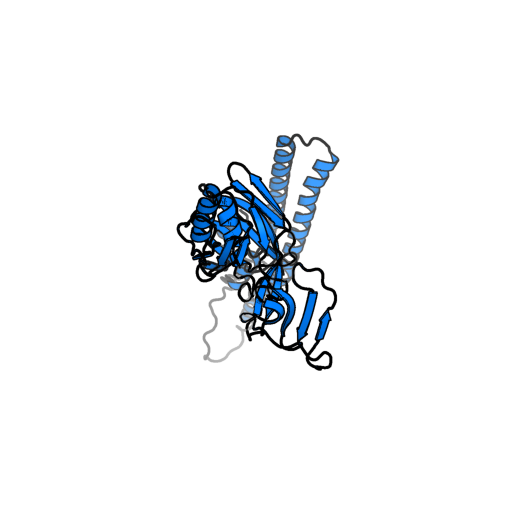 . ILE A 1 336 ? -4.713 16.465 -0.490 1.00 98.06 336 ILE A N 1
ATOM 2727 C CA . ILE A 1 336 ? -3.277 16.744 -0.329 1.00 98.06 336 ILE A CA 1
ATOM 2728 C C . ILE A 1 336 ? -2.933 17.041 1.138 1.00 98.06 336 ILE A C 1
ATOM 2730 O O . ILE A 1 336 ? -1.995 16.457 1.683 1.00 98.06 336 ILE A O 1
ATOM 2734 N N . ASN A 1 337 ? -3.722 17.887 1.808 1.00 98.00 337 ASN A N 1
ATOM 2735 C CA . ASN A 1 337 ? -3.516 18.202 3.225 1.00 98.00 337 ASN A CA 1
ATOM 2736 C C . ASN A 1 337 ? -3.648 16.958 4.109 1.00 98.00 337 ASN A C 1
ATOM 2738 O O . ASN A 1 337 ? -2.865 16.752 5.036 1.00 98.00 337 ASN A O 1
ATOM 2742 N N . SER A 1 338 ? -4.619 16.106 3.794 1.00 97.88 338 SER A N 1
ATOM 2743 C CA . SER A 1 338 ? -4.829 14.853 4.500 1.00 97.88 338 SER A CA 1
ATOM 2744 C C . SER A 1 338 ? -3.689 13.852 4.269 1.00 97.88 338 SER A C 1
ATOM 2746 O O . SER A 1 338 ? -3.159 13.278 5.213 1.00 97.88 338 SER A O 1
ATOM 2748 N N . MET A 1 339 ? -3.218 13.707 3.033 1.00 97.19 339 MET A N 1
ATOM 2749 C CA . MET A 1 339 ? -2.058 12.881 2.700 1.00 97.19 339 MET A CA 1
ATOM 2750 C C . MET A 1 339 ? -0.808 13.340 3.469 1.00 97.19 339 MET A C 1
ATOM 2752 O O . MET A 1 339 ? -0.105 12.506 4.043 1.00 97.19 339 MET A O 1
ATOM 2756 N N . HIS A 1 340 ? -0.585 14.654 3.573 1.00 95.56 340 HIS A N 1
ATOM 2757 C CA . HIS A 1 340 ? 0.495 15.227 4.382 1.00 95.56 340 HIS A CA 1
ATOM 2758 C C . HIS A 1 340 ? 0.361 14.895 5.877 1.00 95.56 340 HIS A C 1
ATOM 2760 O O . HIS A 1 340 ? 1.345 14.520 6.515 1.00 95.56 340 HIS A O 1
ATOM 2766 N N . LYS A 1 341 ? -0.855 14.958 6.437 1.00 96.00 341 LYS A N 1
ATOM 2767 C CA . LYS A 1 341 ? -1.144 14.523 7.818 1.00 96.00 341 LYS A CA 1
ATOM 2768 C C . LYS A 1 341 ? -0.767 13.053 8.055 1.00 96.00 341 LYS A C 1
ATOM 2770 O O . LYS A 1 341 ? -0.300 12.714 9.136 1.00 96.00 341 LYS A O 1
ATOM 2775 N N . PHE A 1 342 ? -0.906 12.202 7.038 1.00 96.88 342 PHE A N 1
ATOM 2776 C CA . PHE A 1 342 ? -0.623 10.765 7.102 1.00 96.88 342 PHE A CA 1
ATOM 2777 C C . PHE A 1 342 ? 0.697 10.355 6.417 1.00 96.88 342 PHE A C 1
ATOM 2779 O O . PHE A 1 342 ? 0.809 9.261 5.859 1.00 96.88 342 PHE A O 1
ATOM 2786 N N . ASN A 1 343 ? 1.731 11.198 6.522 1.00 95.12 343 ASN A N 1
ATOM 2787 C CA . ASN A 1 343 ? 3.129 10.916 6.146 1.00 95.12 343 ASN A CA 1
ATOM 2788 C C . ASN A 1 343 ? 3.426 10.769 4.643 1.00 95.12 343 ASN A C 1
ATOM 2790 O O . ASN A 1 343 ? 4.499 10.284 4.256 1.00 95.12 343 ASN A O 1
ATOM 2794 N N . PHE A 1 344 ? 2.519 11.218 3.779 1.00 95.19 344 PHE A N 1
ATOM 2795 C CA . PHE A 1 344 ? 2.859 11.515 2.394 1.00 95.19 344 PHE A CA 1
ATOM 2796 C C . PHE A 1 344 ? 3.287 12.975 2.303 1.00 95.19 344 PHE A C 1
ATOM 2798 O O . PHE A 1 344 ? 2.451 13.863 2.194 1.00 95.19 344 PHE A O 1
ATOM 2805 N N . ASN A 1 345 ? 4.590 13.239 2.345 1.00 91.25 345 ASN A N 1
ATOM 2806 C CA . ASN A 1 3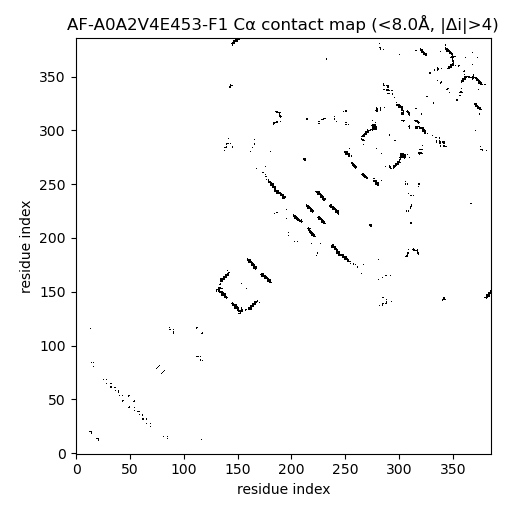45 ? 5.098 14.613 2.493 1.00 91.25 345 ASN A CA 1
ATOM 2807 C C . ASN A 1 345 ? 5.630 15.194 1.178 1.00 91.25 345 ASN A C 1
ATOM 2809 O O . ASN A 1 345 ? 6.343 16.198 1.176 1.00 91.25 345 ASN A O 1
ATOM 2813 N N . LYS A 1 346 ? 5.367 14.518 0.060 1.00 93.12 346 LYS A N 1
ATOM 2814 C CA . LYS A 1 346 ? 5.808 14.952 -1.259 1.00 93.12 346 LYS A CA 1
ATOM 2815 C C . LYS A 1 346 ? 4.743 14.619 -2.288 1.00 93.12 346 LYS A C 1
ATOM 2817 O O . LYS A 1 346 ? 4.694 13.514 -2.832 1.00 93.12 346 LYS A O 1
ATOM 2822 N N . GLN A 1 347 ? 3.916 15.617 -2.547 1.00 94.69 347 GLN A N 1
ATOM 2823 C CA . GLN A 1 347 ? 2.914 15.614 -3.593 1.00 94.69 347 GLN A CA 1
ATOM 2824 C C . GLN A 1 347 ? 3.460 16.340 -4.812 1.00 94.69 347 GLN A C 1
ATOM 2826 O O . GLN A 1 347 ? 4.087 17.395 -4.680 1.00 94.69 347 GLN A O 1
ATOM 2831 N N . ARG A 1 348 ? 3.214 15.791 -6.000 1.00 94.50 348 ARG A N 1
ATOM 2832 C CA . ARG A 1 348 ? 3.476 16.491 -7.259 1.00 94.50 348 ARG A CA 1
ATOM 2833 C C . ARG A 1 348 ? 2.206 16.615 -8.072 1.00 94.50 348 ARG A C 1
ATOM 2835 O O . ARG A 1 348 ? 1.480 15.632 -8.226 1.00 94.50 348 ARG A O 1
ATOM 2842 N N . THR A 1 349 ? 1.986 17.807 -8.611 1.00 95.12 349 THR A N 1
ATOM 2843 C CA . THR A 1 349 ? 0.864 18.100 -9.498 1.00 95.12 349 THR A CA 1
ATOM 2844 C C . THR A 1 349 ? 1.330 18.562 -10.874 1.00 95.12 349 THR A C 1
ATOM 2846 O O . THR A 1 349 ? 2.470 18.984 -11.058 1.00 95.12 349 THR A O 1
ATOM 2849 N N . GLY A 1 350 ? 0.450 18.458 -11.865 1.00 92.56 350 GLY A N 1
ATOM 2850 C CA . GLY A 1 350 ? 0.706 18.852 -13.244 1.00 92.56 350 GLY A CA 1
ATOM 2851 C C . GLY A 1 350 ? 0.707 20.365 -13.436 1.00 92.56 350 GLY A C 1
ATOM 2852 O O . GLY A 1 350 ? 0.101 21.123 -12.669 1.00 92.56 350 GLY A O 1
ATOM 2853 N N . LYS A 1 351 ? 1.343 20.815 -14.517 1.00 89.50 351 LYS A N 1
ATOM 2854 C CA . LYS A 1 351 ? 1.523 22.245 -14.826 1.00 89.50 351 LYS A CA 1
ATOM 2855 C C . LYS A 1 351 ? 0.209 23.009 -15.022 1.00 89.50 351 LYS A C 1
ATOM 2857 O O . LYS A 1 351 ? 0.157 24.209 -14.797 1.00 89.50 351 LYS A O 1
ATOM 2862 N N . ASN A 1 352 ? -0.847 22.313 -15.448 1.00 89.06 352 ASN A N 1
ATOM 2863 C CA . ASN A 1 352 ? -2.147 22.918 -15.753 1.00 89.06 352 ASN A CA 1
ATOM 2864 C C . ASN A 1 352 ? -3.075 22.995 -14.531 1.00 89.06 352 ASN A C 1
ATOM 2866 O O . ASN A 1 352 ? -4.191 23.497 -14.640 1.00 89.06 352 ASN A O 1
ATOM 2870 N N . LYS A 1 353 ? -2.662 22.453 -13.380 1.00 91.62 353 LYS A N 1
ATOM 2871 C CA . LYS A 1 353 ? -3.451 22.522 -12.149 1.00 91.62 353 LYS A CA 1
ATOM 2872 C C . LYS A 1 353 ? -3.249 23.863 -11.444 1.00 91.62 353 LYS A C 1
ATOM 2874 O O . LYS A 1 353 ? -2.294 24.586 -11.719 1.00 91.62 353 LYS A O 1
ATOM 2879 N N . LYS A 1 354 ? -4.132 24.206 -10.504 1.00 91.44 354 LYS A N 1
ATOM 2880 C CA . LYS A 1 354 ? -3.829 25.299 -9.575 1.00 91.44 354 LYS A CA 1
ATOM 2881 C C . LYS A 1 354 ? -2.624 24.930 -8.703 1.00 91.44 354 LYS A C 1
ATOM 2883 O O . LYS A 1 354 ? -2.318 23.752 -8.504 1.00 91.44 354 LYS A O 1
ATOM 2888 N N . LYS A 1 355 ? -1.970 25.942 -8.138 1.00 94.00 355 LYS A N 1
ATOM 2889 C CA . LYS A 1 355 ? -0.998 25.734 -7.065 1.00 94.00 355 LYS A CA 1
ATOM 2890 C C . LYS A 1 355 ? -1.745 25.269 -5.812 1.00 94.00 355 LYS A C 1
ATOM 2892 O O . LYS A 1 355 ? -2.685 25.936 -5.386 1.00 94.00 355 LYS A O 1
ATOM 2897 N N . PHE A 1 356 ? -1.323 24.140 -5.255 1.00 95.88 356 PHE A N 1
ATOM 2898 C CA . PHE A 1 356 ? -1.855 23.597 -4.008 1.00 95.88 356 PHE A CA 1
ATOM 2899 C C . PHE A 1 356 ? -0.840 23.767 -2.884 1.00 95.88 356 PHE A C 1
ATOM 2901 O O . PHE A 1 356 ? 0.367 23.642 -3.107 1.00 95.88 356 PHE A O 1
ATOM 2908 N N . ASP A 1 357 ? -1.329 23.998 -1.673 1.00 95.38 357 ASP A N 1
ATOM 2909 C CA . ASP A 1 357 ? -0.491 23.930 -0.480 1.00 95.38 357 ASP A CA 1
ATOM 2910 C C . ASP A 1 357 ? -0.041 22.483 -0.255 1.00 95.38 357 ASP A C 1
ATOM 2912 O O . ASP A 1 357 ? -0.786 21.548 -0.553 1.00 95.38 357 ASP A O 1
ATOM 2916 N N . ASN A 1 358 ? 1.180 22.299 0.257 1.00 95.00 358 ASN A N 1
ATOM 2917 C CA . ASN A 1 358 ? 1.825 20.994 0.468 1.00 95.00 358 ASN A CA 1
ATOM 2918 C C . ASN A 1 358 ? 2.060 20.156 -0.807 1.00 95.00 358 ASN A C 1
ATOM 2920 O O . ASN A 1 358 ? 2.371 18.972 -0.709 1.00 95.00 358 ASN A O 1
ATOM 2924 N N . ALA A 1 359 ? 1.984 20.758 -1.999 1.00 95.44 359 ALA A N 1
ATOM 2925 C CA . ALA A 1 359 ? 2.351 20.100 -3.250 1.00 95.44 359 ALA A CA 1
ATOM 2926 C C . ALA A 1 359 ? 3.321 20.931 -4.095 1.00 95.44 359 ALA A C 1
ATOM 2928 O O . ALA A 1 359 ? 3.320 22.163 -4.084 1.00 95.44 359 ALA A O 1
ATOM 2929 N N . ILE A 1 360 ? 4.146 20.229 -4.868 1.00 93.94 360 ILE A N 1
ATOM 2930 C CA . ILE A 1 360 ? 5.053 20.808 -5.855 1.00 93.94 360 ILE A CA 1
ATOM 2931 C C . ILE A 1 360 ? 4.378 20.721 -7.219 1.00 93.94 360 ILE A C 1
ATOM 2933 O O . ILE A 1 360 ? 4.065 19.634 -7.697 1.00 93.94 360 ILE A O 1
ATOM 2937 N N . GLN A 1 361 ? 4.177 21.862 -7.866 1.00 92.81 361 GLN A N 1
ATOM 2938 C CA . GLN A 1 361 ? 3.710 21.881 -9.243 1.00 92.81 361 GLN A CA 1
ATOM 2939 C C . GLN A 1 361 ? 4.879 21.653 -10.206 1.00 92.81 361 GLN A C 1
ATOM 2941 O O . GLN A 1 361 ? 5.850 22.410 -10.210 1.00 92.81 361 GLN A O 1
ATOM 2946 N N . ASP A 1 362 ? 4.773 20.637 -11.055 1.00 89.56 362 ASP A N 1
ATOM 2947 C CA . ASP A 1 362 ? 5.773 20.326 -12.071 1.00 89.56 362 ASP A CA 1
ATOM 2948 C C . ASP A 1 362 ? 5.555 21.190 -13.325 1.00 89.56 362 ASP A C 1
ATOM 2950 O O . ASP A 1 362 ? 4.865 20.788 -14.2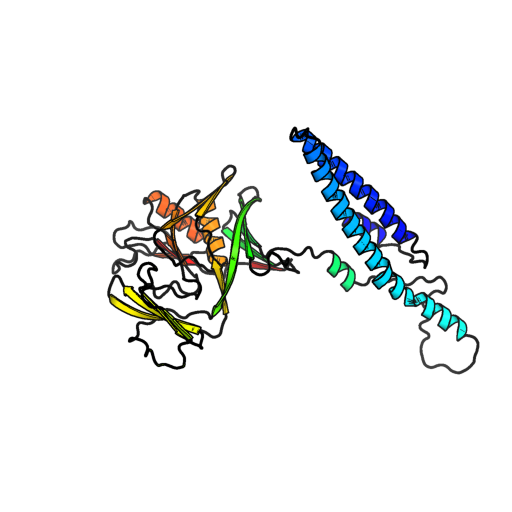61 1.00 89.56 362 ASP A O 1
ATOM 2954 N N . LEU A 1 363 ? 6.170 22.377 -13.359 1.00 83.75 363 LEU A N 1
ATOM 2955 C CA . LEU A 1 363 ? 6.012 23.357 -14.448 1.00 83.75 363 LEU A CA 1
ATOM 2956 C C . LEU A 1 363 ? 6.619 22.897 -15.788 1.00 83.75 363 LEU A C 1
ATOM 2958 O O . LEU A 1 363 ? 6.036 23.124 -16.847 1.00 83.75 363 LEU A O 1
ATOM 2962 N N . ASP A 1 364 ? 7.744 22.180 -15.742 1.00 74.75 364 ASP A N 1
ATOM 2963 C CA . ASP A 1 364 ? 8.472 21.688 -16.929 1.00 74.75 364 ASP A CA 1
ATOM 2964 C C . ASP A 1 364 ? 8.054 20.250 -17.327 1.00 74.75 364 ASP A C 1
ATOM 2966 O O . ASP A 1 364 ? 8.646 19.568 -18.179 1.00 74.75 364 ASP A O 1
ATOM 2970 N N . GLY A 1 365 ? 7.031 19.733 -16.645 1.00 74.38 365 GLY A N 1
ATOM 2971 C CA . GLY A 1 365 ? 6.561 18.359 -16.693 1.00 74.38 365 GLY A CA 1
ATOM 2972 C C . GLY A 1 365 ? 5.272 18.191 -17.491 1.00 74.38 365 GLY A C 1
ATOM 2973 O O . GLY A 1 365 ? 4.461 19.096 -17.589 1.00 74.38 365 GLY A O 1
ATOM 2974 N N . THR A 1 366 ? 5.070 16.992 -18.039 1.00 80.56 366 THR A N 1
ATOM 2975 C CA . THR A 1 366 ? 3.728 16.496 -18.411 1.00 80.56 366 THR A CA 1
ATOM 2976 C C . THR A 1 366 ? 3.422 15.167 -17.724 1.00 80.56 366 THR A C 1
ATOM 2978 O O . THR A 1 366 ? 2.428 14.515 -18.015 1.00 80.56 366 THR A O 1
ATOM 2981 N N . LEU A 1 367 ? 4.326 14.714 -16.844 1.00 82.81 367 LEU A N 1
ATOM 2982 C CA . LEU A 1 367 ? 4.246 13.388 -16.234 1.00 82.81 367 LEU A CA 1
ATOM 2983 C C . LEU A 1 367 ? 3.101 13.284 -15.231 1.00 82.81 367 LEU A C 1
ATOM 2985 O O . LEU A 1 367 ? 2.584 12.192 -15.070 1.00 82.81 367 LEU A O 1
ATOM 2989 N N . HIS A 1 368 ? 2.717 14.393 -14.600 1.00 87.81 368 HIS A N 1
ATOM 2990 C CA . HIS A 1 368 ? 1.670 14.446 -13.577 1.00 87.81 368 HIS A CA 1
ATOM 2991 C C . HIS A 1 368 ? 0.451 15.247 -14.058 1.00 87.81 368 HIS A C 1
ATOM 2993 O O . HIS A 1 368 ? -0.312 15.752 -13.245 1.00 87.81 368 HIS A O 1
ATOM 2999 N N . ASP A 1 369 ? 0.267 15.422 -15.371 1.00 89.25 369 ASP A N 1
ATOM 3000 C CA . ASP A 1 369 ? -0.842 16.226 -15.912 1.00 89.25 369 ASP A CA 1
ATOM 3001 C C . ASP A 1 369 ? -2.207 15.531 -15.769 1.00 89.25 369 ASP A C 1
ATOM 3003 O O . ASP A 1 369 ? -3.235 16.204 -15.761 1.00 89.25 369 ASP A O 1
ATOM 3007 N N . ASP A 1 370 ? -2.225 14.207 -15.602 1.00 89.25 370 ASP A N 1
ATOM 3008 C CA . ASP A 1 370 ? -3.432 13.379 -15.494 1.00 89.25 370 ASP A CA 1
ATOM 3009 C C . ASP A 1 370 ? -3.645 12.743 -14.104 1.00 89.25 370 ASP A C 1
ATOM 3011 O O . ASP A 1 370 ? -4.702 12.157 -13.857 1.00 89.25 370 ASP A O 1
ATOM 3015 N N . HIS A 1 371 ? -2.686 12.866 -13.180 1.00 92.94 371 HIS A N 1
ATOM 3016 C CA . HIS A 1 371 ? -2.774 12.289 -11.835 1.00 92.94 371 HIS A CA 1
ATOM 3017 C C . HIS A 1 371 ? -1.981 13.074 -10.782 1.00 92.94 371 HIS A C 1
ATOM 3019 O O . HIS A 1 371 ? -0.953 13.678 -11.086 1.00 92.94 371 HIS A O 1
ATOM 3025 N N . LEU A 1 372 ? -2.428 12.988 -9.527 1.00 95.56 372 LEU A N 1
ATOM 3026 C CA . LEU A 1 372 ? -1.663 13.373 -8.346 1.00 95.56 372 LEU A CA 1
ATOM 3027 C C . LEU A 1 372 ? -0.672 12.259 -8.005 1.00 95.56 372 LEU A C 1
ATOM 3029 O O . LEU A 1 372 ? -1.070 11.119 -7.743 1.00 95.56 372 LEU A O 1
ATOM 3033 N N . HIS A 1 373 ? 0.609 12.609 -7.943 1.00 94.31 373 HIS A N 1
ATOM 3034 C CA . HIS A 1 373 ? 1.646 11.739 -7.405 1.00 94.31 373 HIS A CA 1
ATOM 3035 C C . HIS A 1 373 ? 1.836 12.008 -5.911 1.00 94.31 373 HIS A C 1
ATOM 3037 O O . HIS A 1 373 ? 2.028 13.161 -5.527 1.00 94.31 373 HIS A O 1
ATOM 3043 N N . SER A 1 374 ? 1.831 10.961 -5.082 1.00 95.12 374 SER A N 1
ATOM 3044 C CA . SER A 1 374 ? 2.052 11.081 -3.634 1.00 95.12 374 SER A CA 1
ATOM 3045 C C . SER A 1 374 ? 3.100 10.086 -3.150 1.00 95.12 374 SER A C 1
ATOM 3047 O O . SER A 1 374 ? 2.848 8.882 -3.151 1.00 95.12 374 SER A O 1
ATOM 3049 N N . GLU A 1 375 ? 4.256 10.572 -2.695 1.00 94.62 375 GLU A N 1
ATOM 3050 C CA . GLU A 1 375 ? 5.333 9.745 -2.131 1.00 94.62 375 GLU A CA 1
ATOM 3051 C C . GLU A 1 375 ? 5.212 9.649 -0.601 1.00 94.62 375 GLU A C 1
ATOM 3053 O O . GLU A 1 375 ? 5.047 10.653 0.095 1.00 94.62 375 GLU A O 1
ATOM 3058 N N . PHE A 1 376 ? 5.297 8.425 -0.083 1.00 93.94 376 PHE A N 1
ATOM 3059 C CA . PHE A 1 376 ? 5.185 8.099 1.333 1.00 93.94 376 PHE A CA 1
ATOM 3060 C C . PHE A 1 376 ? 6.557 8.041 2.004 1.00 93.94 376 PHE A C 1
ATOM 3062 O O . PHE A 1 376 ? 7.500 7.445 1.475 1.00 93.94 376 PHE A O 1
ATOM 3069 N N . LYS A 1 377 ? 6.658 8.580 3.222 1.00 87.31 377 LYS A N 1
ATOM 3070 C CA . LYS A 1 377 ? 7.873 8.524 4.038 1.00 87.31 377 LYS A CA 1
ATOM 3071 C C . LYS A 1 377 ? 7.658 7.628 5.258 1.00 87.31 377 LYS A C 1
ATOM 3073 O O . LYS A 1 377 ? 7.048 8.032 6.236 1.00 87.31 377 LYS A O 1
ATOM 3078 N N . ALA A 1 378 ? 8.240 6.430 5.233 1.00 72.56 378 ALA A N 1
ATOM 3079 C CA . ALA A 1 378 ? 7.996 5.407 6.256 1.00 72.56 378 ALA A CA 1
ATOM 3080 C C . ALA A 1 378 ? 8.572 5.683 7.655 1.00 72.56 378 ALA A C 1
ATOM 3082 O O . ALA A 1 378 ? 8.161 5.024 8.604 1.00 72.56 378 ALA A O 1
ATOM 3083 N N . GLY A 1 379 ? 9.497 6.638 7.802 1.00 69.06 379 GLY A N 1
ATOM 3084 C CA . GLY A 1 379 ? 10.245 6.867 9.049 1.00 69.06 379 GLY A CA 1
ATOM 3085 C C . GLY A 1 379 ? 9.433 7.359 10.257 1.00 69.06 379 GLY A C 1
ATOM 3086 O O . GLY A 1 379 ? 10.032 7.687 11.272 1.00 69.06 379 GLY A O 1
ATOM 3087 N N . SER A 1 380 ? 8.110 7.454 10.150 1.00 68.88 380 SER A N 1
ATOM 3088 C CA . SER A 1 380 ? 7.197 7.964 11.179 1.00 68.88 380 SER A CA 1
ATOM 3089 C C . SER A 1 380 ? 6.341 6.885 11.854 1.00 68.88 380 SER A C 1
ATOM 3091 O O . SER A 1 380 ? 5.588 7.209 12.770 1.00 68.88 380 SER A O 1
ATOM 3093 N N . ILE A 1 381 ? 6.412 5.622 11.414 1.00 87.75 381 ILE A N 1
ATOM 3094 C CA . ILE A 1 381 ? 5.584 4.552 11.987 1.00 87.75 381 ILE A CA 1
ATOM 3095 C C . ILE A 1 381 ? 6.253 3.964 13.221 1.00 87.75 381 ILE A C 1
ATOM 3097 O O . ILE A 1 381 ? 7.394 3.505 13.165 1.00 87.75 381 ILE A O 1
ATOM 3101 N N . LYS A 1 382 ? 5.505 3.932 14.323 1.00 91.00 382 LYS A N 1
ATOM 3102 C CA . LYS A 1 382 ? 5.930 3.288 15.563 1.00 91.00 382 LYS A CA 1
ATOM 3103 C C . LYS A 1 382 ? 5.575 1.805 15.521 1.00 91.00 382 LYS A C 1
ATOM 3105 O O . LYS A 1 382 ? 4.408 1.451 15.360 1.00 91.00 382 LYS A O 1
ATOM 3110 N N . GLU A 1 383 ? 6.569 0.943 15.684 1.00 91.75 383 GLU A N 1
ATOM 3111 C CA . GLU A 1 383 ? 6.340 -0.488 15.887 1.00 91.75 383 GLU A CA 1
ATOM 3112 C C . GLU A 1 383 ? 6.119 -0.771 17.376 1.00 91.75 383 GLU A C 1
ATOM 3114 O O . GLU A 1 383 ? 6.826 -0.238 18.234 1.00 91.75 383 GLU A O 1
ATOM 3119 N N . ILE A 1 384 ? 5.108 -1.583 17.678 1.00 86.38 384 ILE A N 1
ATOM 3120 C CA . ILE A 1 384 ? 4.752 -2.004 19.032 1.00 86.38 384 ILE A CA 1
ATOM 3121 C C . ILE A 1 384 ? 4.694 -3.525 19.030 1.00 86.38 384 ILE A C 1
ATOM 3123 O O . ILE A 1 384 ? 3.879 -4.116 18.326 1.00 86.38 384 ILE A O 1
ATOM 3127 N N . ILE A 1 385 ? 5.577 -4.145 19.804 1.00 84.38 385 ILE A N 1
ATOM 3128 C CA . ILE A 1 385 ? 5.537 -5.581 20.078 1.00 84.38 385 ILE A CA 1
ATOM 3129 C C . ILE A 1 385 ? 4.617 -5.754 21.286 1.00 84.38 385 ILE A C 1
ATOM 3131 O O . ILE A 1 385 ? 4.850 -5.110 22.312 1.00 84.38 385 ILE A O 1
ATOM 3135 N N . LEU A 1 386 ? 3.543 -6.526 21.111 1.00 73.06 386 LEU A N 1
ATOM 3136 C CA . LEU A 1 386 ? 2.515 -6.740 22.135 1.00 73.06 386 LEU A CA 1
ATOM 3137 C C . LEU A 1 386 ? 2.935 -7.750 23.200 1.00 73.06 386 LEU A C 1
ATOM 3139 O O . LEU A 1 386 ? 3.837 -8.569 22.922 1.00 73.06 386 LEU A O 1
#

Mean predicted aligned error: 15.31 Å

Organism: NCBI:txid1196095

Radius of gyration: 30.63 Å; Cα contacts (8 Å, |Δi|>4): 708; chains: 1; bounding box: 68×69×85 Å

pLDDT: mean 82.94, std 19.1, range [34.75, 98.69]

Solvent-accessible surface area (backbone atoms only — not comparable to full-atom values): 21280 Å² total; per-residue (Å²): 112,70,67,62,58,50,61,73,44,72,82,69,76,79,84,56,98,82,36,63,68,62,51,55,51,56,55,51,53,53,51,48,52,51,53,51,46,53,51,49,53,52,52,33,57,76,66,69,58,76,56,62,72,62,50,53,53,58,47,47,54,54,51,58,52,47,53,54,50,51,54,54,50,52,49,41,45,63,73,48,52,56,68,66,50,54,60,56,61,52,49,56,54,55,64,69,57,75,80,69,92,82,86,93,88,72,85,72,83,82,76,70,48,90,88,68,66,68,95,79,82,65,74,73,67,61,60,68,72,71,63,66,57,31,55,40,29,37,41,28,38,66,90,36,52,42,34,41,38,36,43,83,36,63,25,82,95,29,74,51,38,40,36,38,32,40,26,45,92,85,65,49,82,39,82,74,52,73,30,50,44,50,76,32,43,31,38,45,65,39,42,80,50,75,81,79,66,89,82,45,88,52,55,76,44,79,46,71,82,44,85,46,60,47,31,30,30,41,35,36,32,75,81,52,28,40,37,39,27,30,53,30,100,89,70,46,76,43,32,34,34,23,45,38,47,94,51,72,39,62,36,23,46,57,70,75,54,45,83,48,75,59,92,88,45,21,34,30,36,38,66,50,86,56,58,23,50,18,24,14,60,66,42,52,48,20,51,50,46,20,24,37,76,63,48,45,77,47,43,30,54,33,26,2,30,88,67,17,46,27,74,72,51,41,73,27,27,46,7,39,23,53,28,28,50,70,63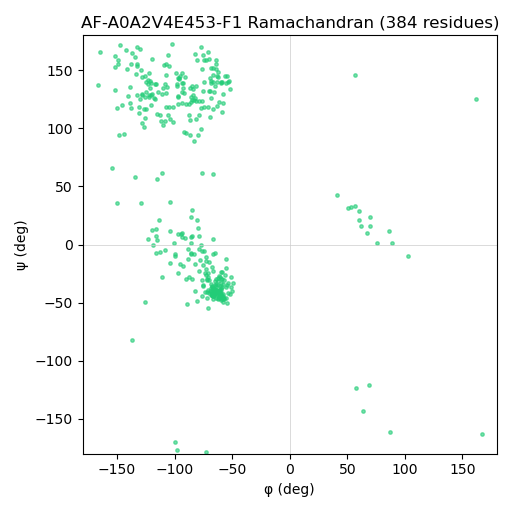,58,75,66,61,39,45,52,41,45,52,30,28,40,52,28,41,26,77,45,29,37,34,17,51,89,52,81,92,45,73,83,43,46,66,35,72,95,46,72,86,30,60,74,30,38,40,32,34,42,54,74,93,72,60,46,77,40,78,100

Nearest PDB structures (foldseek):
  4hjh-assembly1_A  TM=6.234E-01  e=2.123E+00  Brucella melitensis bv. 1 str. 16M
  4hjh-assembly2_B  TM=6.243E-01  e=2.529E+00  Brucella melitensis bv. 1 str. 16M

Sequence (386 aa):
MIGHLIINYESEWYADEALTKWNEIDDLLEEEKQKQKNLIEKQLDENNITIPYKRDHALSMVDDVHEKTKSIWQLEKEQRIKPSLWWLEVALSQATLSSNNQTPQTPALSNLSADGKAWFIHPVSVMGRFISPGIVTYHIYHDGKIEKHIPQEISKDYKQKYKYVYHDEKNNEHEICICDWHTTKEKANGVVISAPNRKDPNIIEYKENLKEGNTQKRVKFKNGDIAEYGNHPKKGLIWRRYKALNKSVEIVRMPDEINYSKGNVKVRYSFSNTKRRYTGPSALAGFIGALAETGLHLTTTGSCFAEGSCFPSAEHVNGKSVDTLYSNDNDEQKFINSMHKFNFNKQRTGKNKKKFDNAIQDLDGTLHDDHLHSEFKAGSIKEIIL

Foldseek 3Di:
DVVVVVVVPLVDDDQDPVRVVLVVVVVVLVVVLVVVLVVLVVVCVVVVPPPVVVNVVVSVVSVVVSVVVVVVSVCCCPVPVNVVLCLQVVLVVVVVVVPDDDDDDDPPPPPQDNVRDDNDDPPVVVVVVPQDADAFEWEAELQQAIATEAGPHHDPVRPFKYWYWYQYPVGDIDGFDIWGKDKAFFWAFKDWDPDDDPPPPQWPDWDACDQFQQWGIWTAGVQLKIWTWGQDPPPGITIIIIGGDPDMAMKTQAPQWTADDDDLFTFTEHEDRHQLRIAHPLLVNLNRSLCRNLVDHWYWPHAHHNNQHRPPGRPSGRRQKIKTFDDPPVSNLSSLVSSCSNAQQEKEAELPHDDHPSYDYDVVDPNRDGIIITGGDRPRYHYHYD

Secondary structure (DSSP, 8-state):
-HHHHHHHHTTS----TT-HHHHHHHHHHHHHHHHHHHHHHHHHHHTT---HHHHHHHHHHHHHHHHHHHHHHHHHIIIIIGGGGHHHHHHHHHHHTTTS-----S---TTS-TT-------HHHHHTTS---B-EEEEEETTS-EEEEE-SSB-GGGTTEEEEEEE-TT--EEEEEEEEEEEEEEEPPPEEEPPPPTT-TTEEEEE-S--BTTEEEEEEETTS-EEEEEEETTTEEEEEEEPEEEEEEEEEE--SEEEEEETTEEEEEEE-S----EE-HHHHHHHHHHHHHH--EEEEEE-B-TTS--TT-SS-GGG-B-EEE---HHHHHHHHHHHHHTTEEEEEEETTSPP-TTEEEETT-STTSSEEEEEE-GGGPEEEE-